Protein 8KE8 (pdb70)

InterPro domains:
  IPR001647 DNA-binding HTH domain, TetR-type [PF00440] (20-65)
  IPR001647 DNA-binding HTH domain, TetR-type [PR00455] (19-32)
  IPR001647 DNA-binding HTH domain, TetR-type [PR00455] (40-63)
  IPR001647 DNA-binding HTH domain, TetR-type [PS50977] (13-73)
  IPR009057 Homedomain-like superfamily [SSF46689] (7-81)
  IPR039536 Transcriptional regulator TetR, C-terminal, Proteobacteria type [PF14246] (90-199)
  IPR050109 HTH-type, TetR-like transcriptional regulator [PTHR30055] (3-188)

Sequence (396 aa):
PRLTERGRQRRRAMLDAATQAFLEHGFEGTTLDMVIERAGGSRGTLYSSFGGKEGLFAAVIAHMIGEIFDDSAPRPAATLSATLEHFGRRFLTSLLDPRCQSLYRLVVAESPRFPAIGKSFYEQGPQQSYLLLSERLAAVAPHMDEETLYAVACQFLEMLKADLFLKALSVADFQPTMALLETRLKLSVDIIACYLEHLSQRLTERGRQRRRAMLDAATQAFLEHGFEGTTLDMVIERAGGSRGTLYSSFGGKEGLFAAVIAHMIGEIFDPAATLSATLEHFGRRFLTSLLDPRCQSLYRLVVAESPRFPAIGKSFYEQGPQQSYLLLSERLAAVAPHMDEETLYAVACQFLEMLKADLFLKALSVADFQPTMALLETRLKLSVDIIACYLEHLSQ

B-factor: mean 42.33, std 12.52, range [17.82, 97.56]

Organism: Pseudomonas aeruginosa (strain ATCC 15692 / DSM 22644 / CIP 104116 / JCM 14847 / LMG 12228 / 1C / PRS 101 / PAO1) (NCBI:txid208964)

Secondary structure (DSSP, 8-state):
---SHHHHHHHHHHHHHHHHHHHHHTTTT--HHHHHHHH-S-HHHHHHHHSSHHHHHHHHHHHHHHHHH-S------SSHHHHHHHHHHHHHHHHTSHHHHHHHHHHHHHTTT-HHHHHHHHHHTHHHHHHHHHHHHHHHSTTS-HHHHHHHHHHHHHHTTTTTHHHHHH-SS----HHHHHHHHHHHHHHHHHHHHHHT-/---HHHHHHHHHHHHHHHHHHHHHTTTT--HHHHHHHH-S-HHHHHHHHSSHHHHHHHHHHHHHHHHT---SSHHHHHHHHHHHHHHHHTSHHHHHHHHHHHHHTTT-HHHHHHHHHHTHHHHHHHHHHHHHHHSTTS-HHHHHHHHHHHHHHTTTTTHHHHHH-SS----HHHHHHHHHHHHHHHHHHHHHHT-

Solvent-accessible surface area: 17345 Å² total; per-residue (Å²): 134,63,116,92,76,170,22,55,102,30,88,52,48,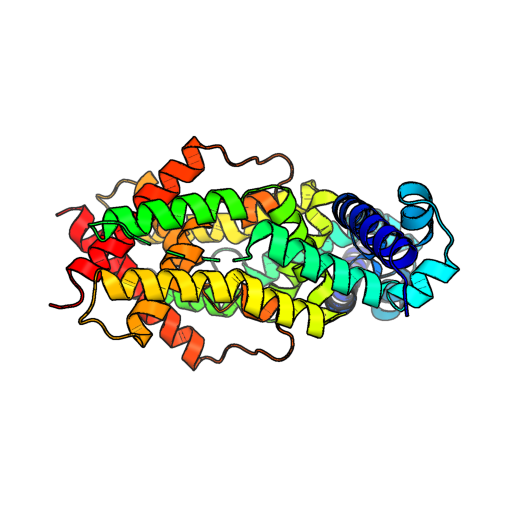4,20,82,14,0,4,77,0,0,31,98,85,23,16,67,40,1,63,9,69,37,0,30,146,105,28,36,70,55,106,48,62,0,108,81,24,21,59,8,55,100,25,0,0,35,20,0,2,62,61,0,10,41,92,24,47,45,96,78,102,95,81,116,25,102,71,27,51,25,6,0,62,93,18,0,77,48,18,0,74,47,3,22,43,100,86,0,24,26,0,5,41,10,2,8,28,6,3,72,126,16,61,76,16,0,84,59,0,2,78,107,0,3,51,69,12,2,64,51,0,14,119,38,0,26,72,45,18,102,178,45,87,125,72,40,1,53,23,0,0,2,0,0,0,8,0,0,10,0,15,0,12,18,48,13,13,1,14,66,112,42,75,24,79,141,72,56,15,71,86,18,3,140,28,0,11,56,0,0,10,20,21,12,112,90,63,80,123,162,68,105,78,70,22,54,127,87,93,52,43,0,20,84,12,0,4,79,0,0,32,97,80,23,14,62,36,0,60,8,67,60,0,28,138,101,16,35,41,59,104,47,47,0,105,90,41,21,59,8,55,97,28,0,0,36,19,0,2,57,62,0,10,35,100,23,44,115,158,30,103,71,26,51,25,8,0,61,106,30,0,76,59,17,1,75,43,2,25,52,99,76,0,22,26,0,4,44,10,1,8,28,9,3,74,138,17,61,82,16,0,87,46,0,2,63,92,0,4,46,85,16,3,69,83,0,14,115,90,0,44,77,45,12,94,182,44,92,79,71,41,3,53,21,0,0,0,0,0,0,5,0,0,12,0,12,0,12,19,50,9,14,0,9,65,101,42,76,34,80,79,73,49,18,70,82,28,3,142,24,0,13,54,0,0,9,19,22,4,117,92,65,83,127

Nearest PDB structures (foldseek):
  8ke8-assembly1_A  TM=1.005E+00  e=9.821E-26  Pseudomonas aeruginosa PAO1
  8ke8-assembly1_B  TM=1.002E+00  e=3.090E-24  Pseudomonas aeruginosa PAO1
  3mnl-assembly1_B  TM=6.038E-01  e=4.074E-05  Mycobacterium tuberculosis H37Rv
  6en8-assembly1_E  TM=7.194E-01  e=3.497E-04  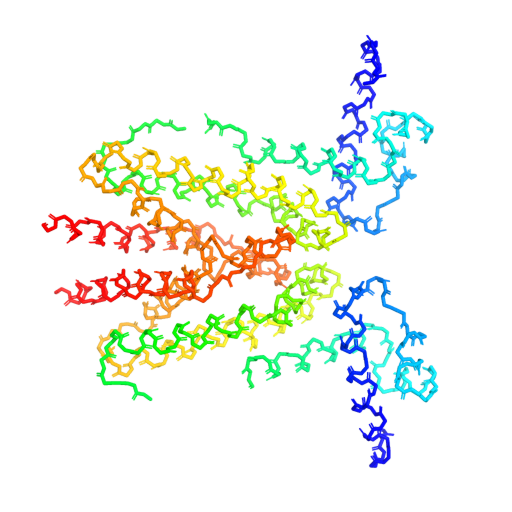Sulfolobus acidocaldarius DSM 639
  3crj-assembly1_B  TM=7.400E-01  e=8.957E-04  Haloarcula marismortui ATCC 43049

Foldseek 3Di:
DDPDPVLVVLLVLLLVLQLVQCLVQNLVRRDLVSSCVRRPDDSVSVCVSQVHSVSSVLSNLVVVLCVLVVPPPDDQDDALLVLLLVLLLSLCVSCQPSSNLSSVVRLVVCCVVPVVSNVVCCVSHVVVSLVVSLVSNCVNVVVDDSVVSSVLSSVLNVQLCPPHSVCVSPPPPDRDDVVNSVVSSVVSSVVSVVCVVPVVD/DDDPVLVVLLVLLLVLQLVQCLVQNLVRRDLVSSCVRRPDDSVSVCVSQVHSVSSVLSNLVVVLCVLPVADDALLVLLLVLLVSLCVSCQPSSNLSSVVNLVVCCVVPVVSVVVSCVSHVVVSLVVSLVNNCVNVVVDDSVVSSVLSSVLNVQLPPPNSVCVSPPPPDRDDPVNSVVSSNVSSVVSVVCVVPVVD

GO terms:
  GO:0000976 transcription cis-regulatory region binding (F, IDA)
  GO:0034763 negative regulation of transmembrane transport (P, IMP)
  GO:0045892 negative regulation of DNA-templated transcription (P, IMP)
  GO:0032410 negative regulation of transporter activity (P, IMP)

Radius of gyration: 23.04 Å; Cα contacts (8 Å, |Δi|>4): 439; chains: 2; bounding box: 63×66×37 Å

Structure (mmCIF, N/CA/C/O backbone):
data_8KE8
#
_entry.id   8KE8
#
_cell.length_a   57.517
_cell.length_b   57.517
_cell.length_c   224.345
_cell.angle_alpha   90.00
_cell.angle_beta   90.00
_cell.angle_gamma   120.00
#
_symmetry.space_group_name_H-M   'P 61'
#
loop_
_entity.id
_entity.type
_entity.pdbx_description
1 polymer NalC
2 water water
#
loop_
_atom_site.group_PDB
_atom_site.id
_atom_site.type_symbol
_atom_site.label_atom_id
_atom_site.label_alt_id
_atom_site.label_comp_id
_atom_site.label_asym_id
_atom_site.label_entity_id
_atom_site.label_seq_id
_atom_site.pdbx_PDB_ins_code
_atom_site.Cartn_x
_atom_site.Cartn_y
_atom_site.Cartn_z
_atom_site.occupancy
_atom_site.B_iso_or_equiv
_atom_site.auth_seq_id
_atom_site.auth_comp_id
_atom_site.auth_asym_id
_atom_site.auth_atom_id
_atom_site.pdbx_PDB_model_num
ATOM 1 N N . PRO A 1 6 ? -5.197 78.298 1.451 1.00 68.73 6 PRO A N 1
ATOM 2 C CA . PRO A 1 6 ? -3.885 78.692 1.974 1.00 67.82 6 PRO A CA 1
ATOM 3 C C . PRO A 1 6 ? -2.972 79.232 0.880 1.00 77.18 6 PRO A C 1
ATOM 4 O O . PRO A 1 6 ? -1.790 79.492 1.113 1.00 74.27 6 PRO A O 1
ATOM 6 N N . ARG A 1 7 ? -3.538 79.388 -0.315 1.00 87.29 7 ARG A N 1
ATOM 7 C CA . ARG A 1 7 ? -2.814 79.855 -1.491 1.00 85.14 7 ARG A CA 1
ATOM 8 C C . ARG A 1 7 ? -3.628 80.967 -2.130 1.00 82.15 7 ARG A C 1
ATOM 9 O O . ARG A 1 7 ? -4.798 80.762 -2.469 1.00 76.59 7 ARG A O 1
ATOM 11 N N . LEU A 1 8 ? -3.019 82.137 -2.296 1.00 86.63 8 LEU A N 1
ATOM 12 C CA . LEU A 1 8 ? -3.730 83.276 -2.857 1.00 86.82 8 LEU A CA 1
ATOM 13 C C . LEU A 1 8 ? -3.654 83.347 -4.376 1.00 85.40 8 LEU A C 1
ATOM 14 O O . LEU A 1 8 ? -4.306 84.213 -4.970 1.00 84.67 8 LEU A O 1
ATOM 16 N N . THR A 1 9 ? -2.894 82.468 -5.022 1.00 80.85 9 THR A N 1
ATOM 17 C CA . THR A 1 9 ? -2.726 82.584 -6.462 1.00 77.77 9 THR A CA 1
ATOM 18 C C . THR A 1 9 ? -3.729 81.706 -7.205 1.00 73.10 9 THR A C 1
ATOM 19 O O . THR A 1 9 ? -4.316 80.775 -6.648 1.00 73.96 9 THR A O 1
ATOM 23 N N . GLU A 1 10 ? -3.901 82.010 -8.495 1.00 72.70 10 GLU A N 1
ATOM 24 C CA . GLU A 1 10 ? -4.750 81.188 -9.353 1.00 72.07 10 GLU A CA 1
ATOM 25 C C . GLU A 1 10 ? -4.084 79.860 -9.689 1.00 67.06 10 GLU A C 1
ATOM 26 O O . GLU A 1 10 ? -4.731 78.807 -9.655 1.00 65.14 10 GLU A O 1
ATOM 28 N N . ARG A 1 11 ? -2.787 79.894 -10.010 1.00 69.46 11 ARG A N 1
ATOM 29 C CA . ARG A 1 11 ? -2.055 78.672 -10.330 1.00 68.95 11 ARG A CA 1
ATOM 30 C C . ARG A 1 11 ? -1.999 77.727 -9.138 1.00 63.84 11 ARG A C 1
ATOM 31 O O . ARG A 1 11 ? -2.035 76.503 -9.312 1.00 58.22 11 ARG A O 1
ATOM 39 N N . GLY A 1 12 ? -1.914 78.272 -7.924 1.00 64.03 12 GLY A N 1
ATOM 40 C CA . GLY A 1 12 ? -1.968 77.428 -6.742 1.00 63.50 12 GLY A CA 1
ATOM 41 C C . GLY A 1 12 ? -3.326 76.779 -6.557 1.00 57.61 12 GLY A C 1
ATOM 42 O O . GLY A 1 12 ? -3.420 75.628 -6.121 1.00 52.15 12 GLY A O 1
ATOM 43 N N . ARG A 1 13 ? -4.398 77.507 -6.883 1.00 53.52 13 ARG A N 1
ATOM 44 C CA . ARG A 1 13 ? -5.737 76.939 -6.777 1.00 50.80 13 ARG A CA 1
ATOM 45 C C . ARG A 1 13 ? -5.969 75.853 -7.821 1.00 54.64 13 ARG A C 1
ATOM 46 O O . ARG A 1 13 ? -6.692 74.886 -7.556 1.00 49.35 13 ARG A O 1
ATOM 48 N N . GLN A 1 14 ? -5.373 75.997 -9.007 1.00 57.27 14 GLN A N 1
ATOM 49 C CA . GLN A 1 14 ? -5.461 74.945 -10.015 1.00 52.13 14 GLN A CA 1
ATOM 50 C C . GLN A 1 14 ? -4.707 73.698 -9.569 1.00 43.01 14 GLN A C 1
ATOM 51 O O . GLN A 1 14 ? -5.234 72.581 -9.640 1.00 45.68 14 GLN A O 1
ATOM 57 N N . ARG A 1 15 ? -3.463 73.873 -9.114 1.00 37.07 15 ARG A N 1
ATOM 58 C CA . ARG A 1 15 ? -2.664 72.738 -8.661 1.00 48.27 15 ARG A CA 1
ATOM 59 C C . ARG A 1 15 ? -3.317 72.031 -7.480 1.00 45.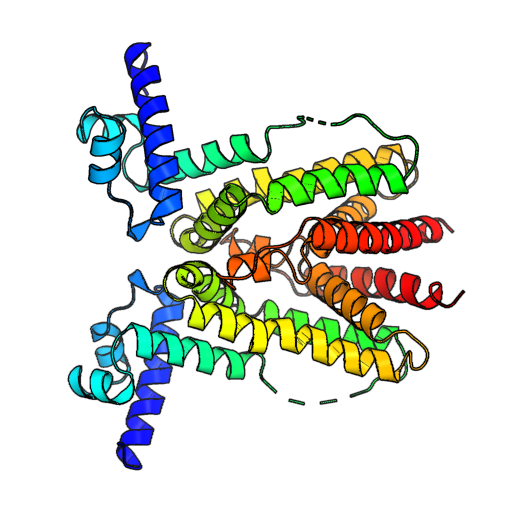09 15 ARG A C 1
ATOM 60 O O . ARG A 1 15 ? -3.260 70.800 -7.377 1.00 44.77 15 ARG A O 1
ATOM 62 N N . ARG A 1 16 ? -3.938 72.790 -6.575 1.00 48.81 16 ARG A N 1
ATOM 63 C CA . ARG A 1 16 ? -4.594 72.178 -5.424 1.00 47.46 16 ARG A CA 1
ATOM 64 C C . ARG A 1 16 ? -5.781 71.327 -5.860 1.00 43.13 16 ARG A C 1
ATOM 65 O O . ARG A 1 16 ? -5.922 70.174 -5.433 1.00 38.83 16 ARG A O 1
ATOM 73 N N . ARG A 1 17 ? -6.651 71.883 -6.707 1.00 39.21 17 ARG A N 1
ATOM 74 C CA . ARG A 1 17 ? -7.789 71.120 -7.211 1.00 41.69 17 ARG A CA 1
ATOM 75 C C . ARG A 1 17 ? -7.332 69.902 -8.005 1.00 45.18 17 ARG A C 1
ATOM 76 O O . ARG A 1 17 ? -7.962 68.840 -7.944 1.00 42.77 17 ARG A O 1
ATOM 78 N N . ALA A 1 18 ? -6.239 70.038 -8.761 1.00 40.14 18 ALA A N 1
ATOM 79 C CA . ALA A 1 18 ? -5.713 68.904 -9.515 1.00 46.89 18 ALA A CA 1
ATOM 80 C C . ALA A 1 18 ? -5.219 67.807 -8.580 1.00 40.27 18 ALA A C 1
ATOM 81 O O . ALA A 1 18 ? -5.496 66.621 -8.793 1.00 37.19 18 ALA A O 1
ATOM 83 N N . MET A 1 19 ? -4.473 68.187 -7.540 1.00 35.93 19 MET A N 1
ATOM 84 C CA . MET A 1 19 ? -4.000 67.204 -6.571 1.00 38.80 19 MET A CA 1
ATOM 85 C C . MET A 1 19 ? -5.167 66.556 -5.836 1.00 39.43 19 MET A C 1
ATOM 86 O O . MET A 1 19 ? -5.124 65.362 -5.516 1.00 35.19 19 MET A O 1
ATOM 91 N N . LEU A 1 20 ? -6.219 67.331 -5.556 1.00 38.54 20 LEU A N 1
ATOM 92 C CA . LEU A 1 20 ? -7.405 66.773 -4.913 1.00 37.69 20 LEU A CA 1
ATOM 93 C C . LEU A 1 20 ? -8.063 65.716 -5.791 1.00 35.31 20 LEU A C 1
ATOM 94 O O . LEU A 1 20 ? -8.509 64.674 -5.296 1.00 35.00 20 LEU A O 1
ATOM 99 N N . ASP A 1 21 ? -8.141 65.973 -7.099 1.00 35.68 21 ASP A N 1
ATOM 100 C CA . ASP A 1 21 ? -8.739 65.007 -8.016 1.00 39.65 21 ASP A CA 1
ATOM 101 C C . ASP A 1 21 ? -7.912 63.729 -8.092 1.00 36.44 21 ASP A C 1
ATOM 102 O O . ASP A 1 21 ? -8.466 62.623 -8.079 1.00 35.64 21 ASP A O 1
ATOM 107 N N . ALA A 1 22 ? -6.587 63.861 -8.179 1.00 33.98 22 ALA A N 1
ATOM 108 C CA . ALA A 1 22 ? -5.720 62.687 -8.216 1.00 36.57 22 ALA A CA 1
ATOM 109 C C . ALA A 1 22 ? -5.813 61.893 -6.920 1.00 30.42 22 ALA A C 1
ATOM 110 O O . ALA A 1 22 ? -5.915 60.661 -6.938 1.00 31.50 22 ALA A O 1
ATOM 112 N N . ALA A 1 23 ? -5.764 62.588 -5.780 1.00 31.47 23 ALA A N 1
ATOM 113 C CA . ALA A 1 23 ? -5.848 61.908 -4.491 1.00 33.37 23 ALA A CA 1
ATOM 114 C C . ALA A 1 23 ? -7.168 61.164 -4.344 1.00 35.40 23 ALA A C 1
ATOM 115 O O . ALA A 1 23 ? -7.204 60.050 -3.808 1.00 33.65 23 ALA A O 1
ATOM 117 N N . THR A 1 24 ? -8.266 61.772 -4.800 1.00 34.03 24 THR A N 1
ATOM 118 C CA . THR A 1 24 ? -9.563 61.103 -4.756 1.00 34.19 24 THR A CA 1
ATOM 119 C C . THR A 1 24 ? -9.513 59.768 -5.487 1.00 35.24 24 THR A C 1
ATOM 120 O O . THR A 1 24 ? -9.890 58.729 -4.933 1.00 37.04 24 THR A O 1
ATOM 124 N N . GLN A 1 25 ? -9.037 59.777 -6.735 1.00 36.41 25 GLN A N 1
ATOM 125 C CA . GLN A 1 25 ? -8.910 58.537 -7.497 1.00 34.22 25 GLN A CA 1
ATOM 126 C C . GLN A 1 25 ? -7.992 57.542 -6.796 1.00 33.09 25 GLN A C 1
ATOM 127 O O . GLN A 1 25 ? -8.276 56.339 -6.770 1.00 33.11 25 GLN A O 1
ATOM 133 N N . ALA A 1 26 ? -6.888 58.025 -6.223 1.00 34.00 26 ALA A N 1
ATOM 134 C CA . ALA A 1 26 ? -5.938 57.130 -5.569 1.00 33.86 26 ALA A CA 1
ATOM 135 C C . ALA A 1 26 ? -6.558 56.467 -4.345 1.00 35.66 26 ALA A C 1
ATOM 136 O O . ALA A 1 26 ? -6.475 55.244 -4.180 1.00 35.82 26 ALA A O 1
ATOM 138 N N . PHE A 1 27 ? -7.174 57.265 -3.467 1.00 31.70 27 PHE A N 1
ATOM 139 C CA . PHE A 1 27 ? -7.815 56.711 -2.278 1.00 34.41 27 PHE A CA 1
ATOM 140 C C . PHE A 1 27 ? -8.912 55.722 -2.654 1.00 35.81 27 PHE A C 1
ATOM 141 O O . PHE A 1 27 ? -9.065 54.678 -2.009 1.00 36.00 27 PHE A O 1
ATOM 149 N N . LEU A 1 28 ? -9.688 56.038 -3.694 1.00 38.99 28 LEU A N 1
ATOM 150 C CA . LEU A 1 28 ? -10.755 55.142 -4.131 1.00 41.55 28 LEU A CA 1
ATOM 151 C C . LEU A 1 28 ? -10.209 53.777 -4.531 1.00 50.15 28 LEU A C 1
ATOM 152 O O . LEU A 1 28 ? -10.782 52.741 -4.173 1.00 57.26 28 LEU A O 1
ATOM 157 N N . GLU A 1 29 ? -9.103 53.756 -5.276 1.00 45.39 29 GLU A N 1
ATOM 158 C CA . GLU A 1 29 ? -8.557 52.497 -5.769 1.00 48.11 29 GLU A CA 1
ATOM 159 C C . GLU A 1 29 ? -7.836 51.711 -4.678 1.00 46.44 29 GLU A C 1
ATOM 160 O O . GLU A 1 29 ? -7.943 50.481 -4.627 1.00 45.14 29 GLU A O 1
ATOM 166 N N . HIS A 1 30 ? -7.100 52.393 -3.798 1.00 42.14 30 HIS A N 1
ATOM 167 C CA . HIS A 1 30 ? -6.178 51.724 -2.890 1.00 41.32 30 HIS A CA 1
ATOM 168 C C . HIS A 1 30 ? -6.557 51.826 -1.418 1.00 41.40 30 HIS A C 1
ATOM 169 O O . HIS A 1 30 ? -5.915 51.170 -0.590 1.00 44.49 30 HIS A O 1
ATOM 176 N N . GLY A 1 31 ? -7.567 52.616 -1.064 1.00 36.07 31 GLY A N 1
ATOM 177 C CA . GLY A 1 31 ? -7.870 52.825 0.338 1.00 39.55 31 GLY A CA 1
ATOM 178 C C . GLY A 1 31 ? -6.870 53.748 1.006 1.00 41.59 31 GLY A C 1
ATOM 179 O O . GLY A 1 31 ? -5.878 54.146 0.386 1.00 41.35 31 GLY A O 1
ATOM 180 N N . PHE A 1 32 ? -7.121 54.108 2.268 1.00 38.20 32 PHE A N 1
ATOM 181 C CA . PHE A 1 32 ? -6.261 55.075 2.946 1.00 37.42 32 PHE A CA 1
ATOM 182 C C . PHE A 1 32 ? -4.842 54.542 3.121 1.00 43.45 32 PHE A C 1
ATOM 183 O O . PHE A 1 32 ? -3.867 55.222 2.781 1.00 39.68 32 PHE A O 1
ATOM 191 N N . GLU A 1 33 ? -4.706 53.325 3.654 1.00 41.84 33 GLU A N 1
ATOM 192 C CA . GLU A 1 33 ? -3.380 52.814 3.994 1.00 46.03 33 GLU A CA 1
ATOM 193 C C . GLU A 1 33 ? -2.532 52.582 2.750 1.00 38.31 33 GLU A C 1
ATOM 194 O O . GLU A 1 33 ? -1.326 52.856 2.755 1.00 47.72 33 GLU A O 1
ATOM 200 N N . GLY A 1 34 ? -3.138 52.082 1.678 1.00 34.89 34 GLY A N 1
ATOM 201 C CA . GLY A 1 34 ? -2.398 51.810 0.465 1.00 43.99 34 GLY A CA 1
ATOM 202 C C . GLY A 1 34 ? -2.168 52.995 -0.442 1.00 42.63 34 GLY A C 1
ATOM 203 O O . GLY A 1 34 ? -1.585 52.834 -1.517 1.00 45.03 34 GLY A O 1
ATOM 204 N N . THR A 1 35 ? -2.604 54.186 -0.042 1.00 39.00 35 THR A N 1
ATOM 205 C CA . THR A 1 35 ? -2.401 55.403 -0.816 1.00 41.44 35 THR A CA 1
ATOM 206 C C . THR A 1 35 ? -1.268 56.206 -0.190 1.00 36.79 35 THR A C 1
ATOM 207 O O . THR A 1 35 ? -1.360 56.611 0.973 1.00 33.48 35 THR A O 1
ATOM 211 N N . THR A 1 36 ? -0.204 56.426 -0.953 1.00 35.93 36 THR A N 1
ATOM 212 C CA . THR A 1 36 ? 0.915 57.246 -0.513 1.00 32.97 36 THR A CA 1
ATOM 213 C C . THR A 1 36 ? 0.873 58.608 -1.194 1.00 28.03 36 THR A C 1
ATOM 214 O O . THR A 1 36 ? 0.295 58.776 -2.271 1.00 25.62 36 THR A O 1
ATOM 218 N N . LEU A 1 37 ? 1.493 59.593 -0.539 1.00 33.44 37 LEU A N 1
ATOM 219 C CA . LEU A 1 37 ? 1.603 60.917 -1.140 1.00 32.40 37 LEU A CA 1
ATOM 220 C C . LEU A 1 37 ? 2.409 60.880 -2.433 1.00 33.44 37 LEU A C 1
ATOM 221 O O . LEU A 1 37 ? 2.185 61.706 -3.325 1.00 32.43 37 LEU A O 1
ATOM 226 N N . ASP A 1 38 ? 3.349 59.937 -2.551 1.00 29.83 38 ASP A N 1
ATOM 227 C CA . ASP A 1 38 ? 4.104 59.794 -3.792 1.00 33.86 38 ASP A CA 1
ATOM 228 C C . ASP A 1 38 ? 3.192 59.410 -4.949 1.00 36.82 38 ASP A C 1
ATOM 229 O O . ASP A 1 38 ? 3.361 59.899 -6.073 1.00 32.13 38 ASP A O 1
ATOM 234 N N . MET A 1 39 ? 2.230 58.518 -4.697 1.00 36.23 39 MET A N 1
ATOM 235 C CA . MET A 1 39 ? 1.270 58.150 -5.732 1.00 37.59 39 MET A CA 1
ATOM 236 C C . MET A 1 39 ? 0.474 59.362 -6.196 1.00 31.79 39 MET A C 1
ATOM 237 O O . MET A 1 39 ? 0.161 59.493 -7.385 1.00 38.13 39 MET A O 1
ATOM 242 N N . VAL A 1 40 ? 0.138 60.261 -5.269 1.00 31.22 40 VAL A N 1
ATOM 243 C CA . VAL A 1 40 ? -0.620 61.455 -5.628 1.00 35.67 40 VAL A CA 1
ATOM 244 C C . VAL A 1 40 ? 0.229 62.389 -6.481 1.00 31.79 40 VAL A C 1
ATOM 245 O O . VAL A 1 40 ? -0.256 62.974 -7.458 1.00 34.41 40 VAL A O 1
ATOM 249 N N . ILE A 1 41 ? 1.508 62.545 -6.128 1.00 34.23 41 ILE A N 1
ATOM 250 C CA . ILE A 1 41 ? 2.397 63.411 -6.899 1.00 32.90 41 ILE A CA 1
ATOM 251 C C . ILE A 1 41 ? 2.590 62.857 -8.305 1.00 37.70 41 ILE A C 1
ATOM 252 O O . ILE A 1 41 ? 2.643 63.610 -9.286 1.00 32.84 41 ILE A O 1
ATOM 257 N N . GLU A 1 42 ? 2.680 61.531 -8.426 1.00 33.95 42 GLU A N 1
ATOM 258 C CA . GLU A 1 42 ? 2.863 60.915 -9.736 1.00 38.54 42 GLU A CA 1
ATOM 259 C C . GLU A 1 42 ? 1.656 61.147 -10.636 1.00 44.35 42 GLU A C 1
ATOM 260 O O . GLU A 1 42 ? 1.806 61.270 -11.857 1.00 38.68 42 GLU A O 1
ATOM 266 N N . ARG A 1 43 ? 0.455 61.203 -10.056 1.00 38.74 43 ARG A N 1
ATOM 267 C CA . ARG A 1 43 ? -0.751 61.415 -10.849 1.00 37.80 43 ARG A CA 1
ATOM 268 C C . ARG A 1 43 ? -1.011 62.889 -11.135 1.00 40.48 43 ARG A C 1
ATOM 269 O O . ARG A 1 43 ? -1.515 63.226 -12.212 1.00 43.68 43 ARG A O 1
ATOM 277 N N . ALA A 1 44 ? -0.682 63.777 -10.198 1.00 36.21 44 ALA A N 1
ATOM 278 C CA . ALA A 1 44 ? -1.043 65.183 -10.309 1.00 41.08 44 ALA A CA 1
ATOM 279 C C . ALA A 1 44 ? 0.138 66.095 -10.598 1.00 41.20 44 ALA A C 1
ATOM 280 O O . ALA A 1 44 ? -0.051 67.313 -10.691 1.00 44.02 44 ALA A O 1
ATOM 282 N N . GLY A 1 45 ? 1.342 65.551 -10.744 1.00 43.01 45 GLY A N 1
ATOM 283 C CA . GLY A 1 45 ? 2.485 66.425 -10.891 1.00 40.28 45 GLY A CA 1
ATOM 284 C C . GLY A 1 45 ? 2.720 67.243 -9.628 1.00 41.37 45 GLY A C 1
ATOM 285 O O . GLY A 1 45 ? 2.127 67.022 -8.574 1.00 46.58 45 GLY A O 1
ATOM 286 N N . GLY A 1 46 ? 3.622 68.208 -9.761 1.00 42.74 46 GLY A N 1
ATOM 287 C CA . GLY A 1 46 ? 3.958 69.041 -8.628 1.00 45.19 46 GLY A CA 1
ATOM 288 C C . GLY A 1 46 ? 4.994 68.378 -7.739 1.00 37.92 46 GLY A C 1
ATOM 289 O O . GLY A 1 46 ? 5.746 67.491 -8.157 1.00 47.61 46 GLY A O 1
ATOM 290 N N . SER A 1 47 ? 5.025 68.820 -6.485 1.00 43.11 47 SER A N 1
ATOM 291 C CA . SER A 1 47 ? 6.011 68.362 -5.520 1.00 46.72 47 SER A CA 1
ATOM 292 C C . SER A 1 47 ? 5.320 67.901 -4.244 1.00 48.76 47 SER A C 1
ATOM 293 O O . SER A 1 47 ? 4.217 68.349 -3.918 1.00 47.93 47 SER A O 1
ATOM 296 N N . ARG A 1 48 ? 5.987 66.988 -3.531 1.00 44.75 48 ARG A N 1
ATOM 297 C CA . ARG A 1 48 ? 5.493 66.542 -2.231 1.00 47.30 48 ARG A CA 1
ATOM 298 C C . ARG A 1 48 ? 5.342 67.703 -1.258 1.00 51.29 48 ARG A C 1
ATOM 299 O O . ARG A 1 48 ? 4.431 67.699 -0.422 1.00 48.19 48 ARG A O 1
ATOM 307 N N . GLY A 1 49 ? 6.230 68.696 -1.342 1.00 54.51 49 GLY A N 1
ATOM 308 C CA . GLY A 1 49 ? 6.157 69.823 -0.426 1.00 47.51 49 GLY A CA 1
ATOM 309 C C . GLY A 1 49 ? 4.902 70.652 -0.614 1.00 50.79 49 GLY A C 1
ATOM 310 O O . GLY A 1 49 ? 4.298 71.109 0.359 1.00 58.19 49 GLY A O 1
ATOM 311 N N . THR A 1 50 ? 4.497 70.865 -1.869 1.00 56.56 50 THR A N 1
ATOM 312 C CA . THR A 1 50 ? 3.271 71.612 -2.132 1.00 56.73 50 THR A CA 1
ATOM 313 C C . THR A 1 50 ? 2.050 70.881 -1.589 1.00 55.42 50 THR A C 1
ATOM 314 O O . THR A 1 50 ? 1.089 71.521 -1.146 1.00 57.27 50 THR A O 1
ATOM 318 N N . LEU A 1 51 ? 2.074 69.546 -1.611 1.00 51.19 51 LEU A N 1
ATOM 319 C CA . LEU A 1 51 ? 0.988 68.769 -1.022 1.00 46.95 51 LEU A CA 1
ATOM 320 C C . LEU A 1 51 ? 0.851 69.066 0.465 1.00 46.35 51 LEU A C 1
ATOM 321 O O . LEU A 1 51 ? -0.263 69.234 0.976 1.00 43.07 51 LEU A O 1
ATOM 326 N N . TYR A 1 52 ? 1.978 69.129 1.176 1.00 48.55 52 TYR A N 1
ATOM 327 C CA . TYR A 1 52 ? 1.949 69.418 2.605 1.00 51.38 52 TYR A CA 1
ATOM 328 C C . TYR A 1 52 ? 1.471 70.840 2.876 1.00 50.82 52 TYR A C 1
ATOM 329 O O . TYR A 1 52 ? 0.802 71.095 3.883 1.00 55.12 52 TYR A O 1
ATOM 338 N N . SER A 1 53 ? 1.818 71.784 1.999 1.00 51.94 53 SER A N 1
ATOM 339 C CA . SER A 1 53 ? 1.379 73.162 2.193 1.00 56.22 53 SER A CA 1
ATOM 340 C C . SER A 1 53 ? -0.112 73.318 1.915 1.00 58.59 53 SER A C 1
ATOM 341 O O . SER A 1 53 ? -0.815 74.024 2.648 1.00 65.23 53 SER A O 1
ATOM 344 N N . SER A 1 54 ? -0.613 72.665 0.864 1.00 51.63 54 SER A N 1
ATOM 345 C CA . SER A 1 54 ? -2.012 72.836 0.481 1.00 51.51 54 SER A CA 1
ATOM 346 C C . SER A 1 54 ? -2.958 72.149 1.460 1.00 50.13 54 SER A C 1
ATOM 347 O O . SER A 1 54 ? -4.001 72.710 1.816 1.00 53.17 54 SER A O 1
ATOM 350 N N . PHE A 1 55 ? -2.616 70.940 1.908 1.00 47.96 55 PHE A N 1
ATOM 351 C CA . PHE A 1 55 ? -3.535 70.124 2.689 1.00 45.51 55 PHE A CA 1
ATOM 352 C C . PHE A 1 55 ? -3.068 69.822 4.105 1.00 46.60 55 PHE A C 1
ATOM 353 O O . PHE A 1 55 ? -3.905 69.469 4.943 1.00 46.60 55 PHE A O 1
ATOM 361 N N . GLY A 1 56 ? -1.775 69.944 4.399 1.00 48.97 56 GLY A N 1
ATOM 362 C CA . GLY A 1 56 ? -1.249 69.684 5.719 1.00 44.72 56 GLY A CA 1
ATOM 363 C C . GLY A 1 56 ? -0.591 68.330 5.883 1.00 47.78 56 GLY A C 1
ATOM 364 O O . GLY A 1 56 ? 0.169 68.138 6.838 1.00 51.34 56 GLY A O 1
ATOM 365 N N . GLY A 1 57 ? -0.858 67.396 4.982 1.00 42.90 57 GLY A N 1
ATOM 366 C CA . GLY A 1 57 ? -0.344 66.050 5.071 1.00 42.46 57 GLY A CA 1
ATOM 367 C C . GLY A 1 57 ? -1.373 65.066 4.566 1.00 42.42 57 GLY A C 1
ATOM 368 O O . GLY A 1 57 ? -2.351 65.436 3.918 1.00 40.73 57 GLY A O 1
ATOM 369 N N . LYS A 1 58 ? -1.143 63.788 4.871 1.00 37.26 58 LYS A N 1
ATOM 370 C CA . LYS A 1 58 ? -2.035 62.742 4.381 1.00 35.55 58 LYS A CA 1
ATOM 371 C C . LYS A 1 58 ? -3.419 62.842 5.012 1.00 37.64 58 LYS A C 1
ATOM 372 O O . LYS A 1 58 ? -4.431 62.668 4.323 1.00 33.73 58 LYS A O 1
ATOM 378 N N . GLU A 1 59 ? -3.485 63.106 6.319 1.00 36.90 59 GLU A N 1
ATOM 379 C CA . GLU A 1 59 ? -4.781 63.230 6.980 1.00 36.03 59 GLU A CA 1
ATOM 380 C C . GLU A 1 59 ? -5.564 64.415 6.428 1.00 35.63 59 GLU A C 1
ATOM 381 O O . GLU A 1 59 ? -6.757 64.300 6.124 1.00 40.49 59 GLU A O 1
ATOM 387 N N . GLY A 1 60 ? -4.903 65.567 6.292 1.00 38.69 60 GLY A N 1
ATOM 388 C CA . GLY A 1 60 ? -5.573 66.731 5.736 1.00 39.92 60 GLY A CA 1
ATOM 389 C C . GLY A 1 60 ? -6.000 66.525 4.295 1.00 40.00 60 GLY A C 1
ATOM 390 O O . GLY A 1 60 ? -7.081 66.959 3.890 1.00 36.62 60 GLY A O 1
ATOM 391 N N . LEU A 1 61 ? -5.154 65.866 3.501 1.00 38.76 61 LEU A N 1
ATOM 392 C CA . LEU A 1 61 ? -5.530 65.531 2.132 1.00 36.34 61 LEU A CA 1
ATOM 393 C C . LEU A 1 61 ? -6.734 64.599 2.109 1.00 36.51 61 LEU A C 1
ATOM 394 O O . LEU A 1 61 ? -7.678 64.802 1.337 1.00 32.55 61 LEU A O 1
ATOM 399 N N . PHE A 1 62 ? -6.717 63.566 2.954 1.00 33.57 62 PHE A N 1
ATOM 400 C CA . PHE A 1 62 ? -7.821 62.613 2.987 1.00 36.62 62 PHE A CA 1
ATOM 401 C C . PHE A 1 62 ? -9.110 63.280 3.453 1.00 37.23 62 PHE A C 1
ATOM 402 O O . PHE A 1 62 ? -10.197 62.961 2.957 1.00 33.47 62 PHE A O 1
ATOM 410 N N . ALA A 1 63 ? -9.007 64.207 4.408 1.00 34.07 63 ALA A N 1
ATOM 411 C CA . ALA A 1 63 ? -10.179 64.959 4.847 1.00 41.00 63 ALA A CA 1
ATOM 412 C C . ALA A 1 63 ? -10.773 65.767 3.699 1.00 43.90 63 ALA A C 1
ATOM 413 O O . ALA A 1 63 ? -11.995 65.795 3.511 1.00 35.00 63 ALA A O 1
ATOM 415 N N . ALA A 1 64 ? -9.918 66.444 2.929 1.00 40.24 64 ALA A N 1
ATOM 416 C CA . ALA A 1 64 ? -10.395 67.200 1.776 1.00 34.05 64 ALA A CA 1
ATOM 417 C C . ALA A 1 64 ? -11.004 66.280 0.726 1.00 36.64 64 ALA A C 1
ATOM 418 O O . ALA A 1 64 ? -12.006 66.628 0.090 1.00 41.67 64 ALA A O 1
ATOM 420 N N . VAL A 1 65 ? -10.409 65.101 0.530 1.00 37.73 65 VAL A N 1
ATOM 421 C CA . VAL A 1 65 ? -10.936 64.142 -0.439 1.00 32.41 65 VAL A CA 1
ATOM 422 C C . VAL A 1 65 ? -12.342 63.705 -0.047 1.00 40.46 65 VAL A C 1
ATOM 423 O O . VAL A 1 65 ? -13.254 63.663 -0.882 1.00 37.80 65 VAL A O 1
ATOM 427 N N . ILE A 1 66 ? -12.538 63.372 1.231 1.00 38.69 66 ILE A N 1
ATOM 428 C CA . ILE A 1 66 ? -13.850 62.919 1.685 1.00 35.32 66 ILE A CA 1
ATOM 429 C C . ILE A 1 66 ? -14.882 64.026 1.509 1.00 34.90 66 ILE A C 1
ATOM 430 O O . ILE A 1 66 ? -15.952 63.814 0.926 1.00 38.52 66 ILE A O 1
ATOM 435 N N . ALA A 1 67 ? -14.558 65.235 1.979 1.00 35.84 67 ALA A N 1
ATOM 436 C CA . ALA A 1 67 ? -15.484 66.357 1.850 1.00 42.12 67 ALA A CA 1
ATOM 437 C C . ALA A 1 67 ? -15.798 66.649 0.389 1.00 45.77 67 ALA A C 1
ATOM 438 O O . ALA A 1 67 ? -16.945 66.957 0.042 1.00 44.92 67 ALA A O 1
ATOM 440 N N . HIS A 1 68 ? -14.788 66.565 -0.479 1.00 38.29 68 HIS A N 1
ATOM 441 C CA . HIS A 1 68 ? -15.017 66.746 -1.909 1.00 47.11 68 HIS A CA 1
ATOM 442 C C . HIS A 1 68 ? -15.975 65.691 -2.448 1.00 48.23 68 HIS A C 1
ATOM 443 O O . HIS A 1 68 ? -16.895 66.004 -3.212 1.00 47.75 68 HIS A O 1
ATOM 450 N N . MET A 1 69 ? -15.765 64.428 -2.066 1.00 41.34 69 MET A N 1
ATOM 451 C CA . MET A 1 69 ? -16.644 63.360 -2.529 1.00 41.12 69 MET A CA 1
ATOM 452 C C . MET A 1 69 ? -18.076 63.548 -2.043 1.00 48.60 69 MET A C 1
ATOM 453 O O . MET A 1 69 ? -19.018 63.143 -2.735 1.00 45.27 69 MET A O 1
ATOM 458 N N . ILE A 1 70 ? -18.263 64.141 -0.860 1.00 47.29 70 ILE A N 1
ATOM 459 C CA . ILE A 1 70 ? -19.617 64.370 -0.356 1.00 53.60 70 ILE A CA 1
ATOM 460 C C . ILE A 1 70 ? -20.375 65.312 -1.286 1.00 50.11 70 ILE A C 1
ATOM 461 O O . ILE A 1 70 ? -21.540 65.073 -1.624 1.00 57.78 70 ILE A O 1
ATOM 466 N N . GLY A 1 71 ? -19.726 66.398 -1.710 1.00 52.65 71 GLY A N 1
ATOM 467 C CA . GLY A 1 71 ? -20.352 67.291 -2.673 1.00 58.07 71 GLY A CA 1
ATOM 468 C C . GLY A 1 71 ? -20.624 66.622 -4.008 1.00 55.45 71 GLY A C 1
ATOM 469 O O . GLY A 1 71 ? -21.646 66.880 -4.646 1.00 64.31 71 GLY A O 1
ATOM 470 N N . GLU A 1 72 ? -19.704 65.764 -4.455 1.00 57.44 72 GLU A N 1
ATOM 471 C CA . GLU A 1 72 ? -19.871 65.091 -5.742 1.00 49.50 72 GLU A CA 1
ATOM 472 C C . GLU A 1 72 ? -21.097 64.184 -5.752 1.00 57.45 72 GLU A C 1
ATOM 473 O O . GLU A 1 72 ? -21.836 64.137 -6.743 1.00 55.11 72 GLU A O 1
ATOM 479 N N . ILE A 1 73 ? -21.330 63.462 -4.660 1.00 54.24 73 ILE A N 1
ATOM 480 C CA . ILE A 1 73 ? -22.361 62.431 -4.644 1.00 54.61 73 ILE A CA 1
ATOM 481 C C . ILE A 1 73 ? -23.715 62.969 -4.181 1.00 56.34 73 ILE A C 1
ATOM 482 O O . ILE A 1 73 ? -24.759 62.489 -4.636 1.00 59.04 73 ILE A O 1
ATOM 487 N N . PHE A 1 74 ? -23.728 63.984 -3.319 1.00 56.89 74 PHE A N 1
ATOM 488 C CA . PHE A 1 74 ? -24.974 64.517 -2.782 1.00 67.53 74 PHE A CA 1
ATOM 489 C C . PHE A 1 74 ? -25.381 65.823 -3.457 1.00 75.52 74 PHE A C 1
ATOM 490 O O . PHE A 1 74 ? -26.538 65.973 -3.857 1.00 85.57 74 PHE A O 1
ATOM 498 N N . ASP A 1 75 ? -24.449 66.769 -3.592 1.00 75.19 75 ASP A N 1
ATOM 499 C CA . ASP A 1 75 ? -24.581 67.902 -4.516 1.00 77.18 75 ASP A CA 1
ATOM 500 C C . ASP A 1 75 ? -25.809 68.761 -4.219 1.00 88.03 75 ASP A C 1
ATOM 501 O O . ASP A 1 75 ? -26.616 69.054 -5.106 1.00 89.89 75 ASP A O 1
ATOM 503 N N . ASP A 1 76 ? -25.931 69.192 -2.963 1.00 89.41 76 ASP A N 1
ATOM 504 C CA . ASP A 1 76 ? -27.031 70.054 -2.539 1.00 90.01 76 ASP A CA 1
ATOM 505 C C . ASP A 1 76 ? 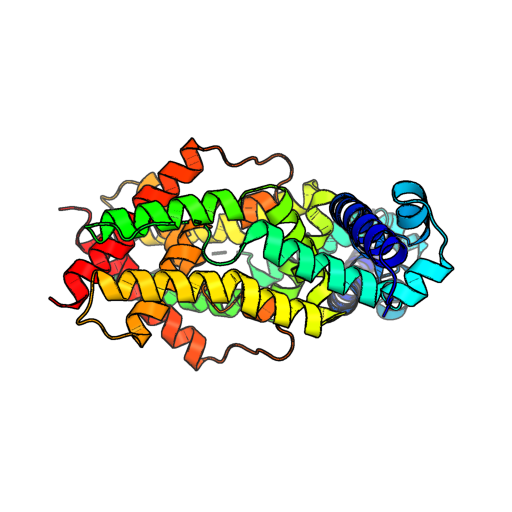-28.381 69.481 -2.960 1.00 93.33 76 ASP A C 1
ATOM 506 O O . ASP A 1 76 ? -28.617 68.273 -2.837 1.00 88.43 76 ASP A O 1
ATOM 508 N N . SER A 1 77 ? -29.265 70.343 -3.461 1.00 97.56 77 SER A N 1
ATOM 509 C CA . SER A 1 77 ? -30.585 69.937 -3.935 1.00 96.21 77 SER A CA 1
ATOM 510 C C . SER A 1 77 ? -30.598 69.976 -5.462 1.00 94.23 77 SER A C 1
ATOM 511 O O . SER A 1 77 ? -31.179 70.858 -6.094 1.00 88.96 77 SER A O 1
ATOM 513 N N . ALA A 1 78 ? -29.911 68.998 -6.047 1.00 93.69 78 ALA A N 1
ATOM 514 C CA . ALA A 1 78 ? -29.819 68.875 -7.499 1.00 85.60 78 ALA A CA 1
ATOM 515 C C . ALA A 1 78 ? -30.441 67.571 -7.985 1.00 78.87 78 ALA A C 1
ATOM 516 O O . ALA A 1 78 ? -31.305 66.996 -7.324 1.00 76.31 78 ALA A O 1
ATOM 518 N N . PRO A 1 81 ? -34.800 67.860 -7.287 1.00 82.73 81 PRO A N 1
ATOM 519 C CA . PRO A 1 81 ? -36.049 67.465 -7.948 1.00 86.11 81 PRO A CA 1
ATOM 520 C C . PRO A 1 81 ? -37.168 68.486 -7.759 1.00 86.43 81 PRO A C 1
ATOM 521 O O . PRO A 1 81 ? -36.975 69.494 -7.079 1.00 82.69 81 PRO A O 1
ATOM 525 N N . ARG A 1 82 ? -38.329 68.219 -8.366 1.00 86.34 82 ARG A N 1
ATOM 526 C CA . ARG A 1 82 ? -39.497 69.075 -8.254 1.00 79.74 82 ARG A CA 1
ATOM 527 C C . ARG A 1 82 ? -40.593 68.374 -7.459 1.00 82.54 82 ARG A C 1
ATOM 528 O O . ARG A 1 82 ? -40.760 67.154 -7.580 1.00 79.04 82 ARG A O 1
ATOM 530 N N . PRO A 1 83 ? -41.346 69.112 -6.644 1.00 80.94 83 PRO A N 1
ATOM 531 C CA . PRO A 1 83 ? -42.363 68.479 -5.792 1.00 74.38 83 PRO A CA 1
ATOM 532 C C . PRO A 1 83 ? -43.432 67.770 -6.612 1.00 70.31 83 PRO A C 1
ATOM 533 O O . PRO A 1 83 ? -44.036 68.352 -7.516 1.00 71.65 83 PRO A O 1
ATOM 537 N N . ALA A 1 84 ? -43.659 66.501 -6.288 1.00 61.58 84 ALA A N 1
ATOM 538 C CA . ALA A 1 84 ? -44.620 65.679 -7.003 1.00 51.60 84 ALA A CA 1
ATOM 539 C C . ALA A 1 84 ? -46.005 65.822 -6.377 1.00 37.86 84 ALA A 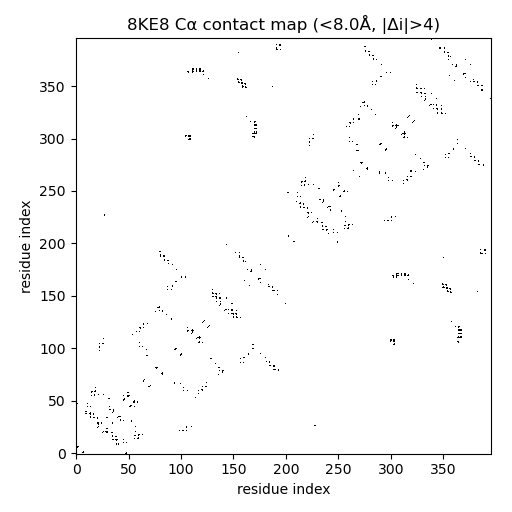C 1
ATOM 540 O O . ALA A 1 84 ? -46.169 66.338 -5.270 1.00 40.71 84 ALA A O 1
ATOM 542 N N . ALA A 1 85 ? -47.015 65.353 -7.110 1.00 36.61 85 ALA A N 1
ATOM 543 C CA . ALA A 1 85 ? -48.397 65.562 -6.697 1.00 42.02 85 ALA A CA 1
ATOM 544 C C . ALA A 1 85 ? -48.850 64.587 -5.617 1.00 41.84 85 ALA A C 1
ATOM 545 O O . ALA A 1 85 ? -49.666 64.956 -4.765 1.00 42.08 85 ALA A O 1
ATOM 547 N N . THR A 1 86 ? -48.345 63.357 -5.623 1.00 36.80 86 THR A N 1
ATOM 548 C CA . THR A 1 86 ? -48.820 62.330 -4.710 1.00 30.52 86 THR A CA 1
ATOM 549 C C . THR A 1 86 ? -47.722 61.911 -3.740 1.00 34.36 86 THR A C 1
ATOM 550 O O . THR A 1 86 ? -46.536 62.189 -3.942 1.00 30.05 86 THR A O 1
ATOM 554 N N . LEU A 1 87 ? -48.147 61.235 -2.671 1.00 31.66 87 LEU A N 1
ATOM 555 C CA . LEU A 1 87 ? -47.199 60.691 -1.705 1.00 33.18 87 LEU A CA 1
ATOM 556 C C . LEU A 1 87 ? -46.387 59.554 -2.312 1.00 23.32 87 LEU A C 1
ATOM 557 O O . LEU A 1 87 ? -45.170 59.473 -2.105 1.00 25.87 87 LEU A O 1
ATOM 562 N N . SER A 1 88 ? -47.044 58.667 -3.063 1.00 24.60 88 SER A N 1
ATOM 563 C CA . SER A 1 88 ? -46.344 57.549 -3.690 1.00 30.18 88 SER A CA 1
ATOM 564 C C . SER A 1 88 ? -45.285 58.037 -4.671 1.00 31.49 88 SER A C 1
ATOM 565 O O . SER A 1 88 ? -44.150 57.547 -4.671 1.00 26.77 88 SER A O 1
ATOM 568 N N . ALA A 1 89 ? -45.638 59.007 -5.520 1.00 25.99 89 ALA A N 1
ATOM 569 C CA . ALA A 1 89 ? -44.666 59.548 -6.467 1.00 29.96 89 ALA A CA 1
ATOM 570 C C . ALA A 1 89 ? -43.535 60.272 -5.748 1.00 29.99 89 ALA A C 1
ATOM 571 O O . ALA A 1 89 ? -42.380 60.214 -6.184 1.00 26.67 89 ALA A O 1
ATOM 573 N N . THR A 1 90 ? -43.850 60.969 -4.653 1.00 26.27 90 THR A N 1
ATOM 574 C CA . THR A 1 90 ? -42.814 61.644 -3.878 1.00 29.47 90 THR A CA 1
ATOM 575 C C . THR A 1 90 ? -41.806 60.641 -3.329 1.00 30.02 90 THR A C 1
ATOM 576 O O . THR A 1 90 ? -40.590 60.836 -3.442 1.00 26.34 90 THR A O 1
ATOM 580 N N . LEU A 1 91 ? -42.301 59.556 -2.730 1.00 27.37 91 LEU A N 1
ATOM 581 C CA . LEU A 1 91 ? -41.417 58.502 -2.242 1.00 25.17 91 LEU A CA 1
ATOM 582 C C . LEU A 1 91 ? -40.659 57.840 -3.386 1.00 24.15 91 LEU A C 1
ATOM 583 O O . LEU A 1 91 ? -39.452 57.593 -3.281 1.00 24.02 91 LEU A O 1
ATOM 588 N N . GLU A 1 92 ? -41.355 57.535 -4.483 1.00 21.85 92 GLU A N 1
ATOM 589 C CA . GLU A 1 92 ? -40.730 56.814 -5.588 1.00 27.77 92 GLU A CA 1
ATOM 590 C C . GLU A 1 92 ? -39.626 57.642 -6.237 1.00 25.59 92 GLU A C 1
ATOM 591 O O . GLU A 1 92 ? -38.519 57.144 -6.472 1.00 26.13 92 GLU A O 1
ATOM 597 N N . HIS A 1 93 ? -39.910 58.913 -6.533 1.00 24.30 93 HIS A N 1
ATOM 598 C CA . HIS A 1 93 ? -38.918 59.763 -7.185 1.00 30.69 93 HIS A CA 1
ATOM 599 C C . HIS A 1 93 ? -37.700 59.979 -6.294 1.00 29.78 93 HIS A C 1
ATOM 600 O O . HIS A 1 93 ? -36.557 59.865 -6.750 1.00 23.47 93 HIS A O 1
ATOM 607 N N . PHE A 1 94 ? -37.923 60.303 -5.018 1.00 23.94 94 PHE A N 1
ATOM 608 C CA . PHE A 1 94 ? -36.796 60.481 -4.105 1.00 27.66 94 PHE A CA 1
ATOM 609 C C . PHE A 1 94 ? -36.057 59.167 -3.888 1.00 26.20 94 PHE A C 1
ATOM 610 O O . PHE A 1 94 ? -34.821 59.138 -3.872 1.00 25.55 94 PHE A O 1
ATOM 618 N N . GLY A 1 95 ? -36.799 58.072 -3.710 1.00 24.69 95 GLY A N 1
ATOM 619 C CA . GLY A 1 95 ? -36.162 56.781 -3.510 1.00 23.91 95 GLY A CA 1
ATOM 620 C C . GLY A 1 95 ? -35.305 56.357 -4.687 1.00 27.85 95 GLY A C 1
ATOM 621 O O . GLY A 1 95 ? -34.236 55.768 -4.507 1.00 24.03 95 GLY A O 1
ATOM 622 N N . ARG A 1 96 ? -35.762 56.645 -5.906 1.00 23.69 96 ARG A N 1
ATOM 623 C CA . ARG A 1 96 ? -34.995 56.262 -7.088 1.00 23.24 96 ARG A CA 1
ATOM 624 C C . ARG A 1 96 ? -33.686 57.038 -7.168 1.00 24.11 96 ARG A C 1
ATOM 625 O O . ARG A 1 96 ? -32.620 56.452 -7.385 1.00 29.96 96 ARG A O 1
ATOM 633 N N . ARG A 1 97 ? -33.750 58.362 -7.001 1.00 26.24 97 ARG A N 1
ATOM 634 C CA . ARG A 1 97 ? -32.535 59.172 -6.999 1.00 30.84 97 ARG A CA 1
ATOM 635 C C . ARG A 1 97 ? -31.595 58.758 -5.873 1.00 31.99 97 ARG A C 1
ATOM 636 O O . ARG A 1 97 ? -30.370 58.756 -6.045 1.00 28.21 97 ARG A O 1
ATOM 638 N N . PHE A 1 98 ? -32.152 58.413 -4.709 1.00 28.97 98 PHE A N 1
ATOM 639 C CA . PHE A 1 98 ? -31.329 57.979 -3.584 1.00 26.61 98 PHE A CA 1
ATOM 640 C C . PHE A 1 98 ? -30.582 56.693 -3.914 1.00 28.82 98 PHE A C 1
ATOM 641 O O . PHE A 1 98 ? -29.384 56.566 -3.632 1.00 28.53 98 PHE A O 1
ATOM 649 N N . LEU A 1 99 ? -31.278 55.722 -4.512 1.00 27.85 99 LEU A N 1
ATOM 650 C CA . LEU A 1 99 ? -30.648 54.444 -4.829 1.00 29.57 99 LEU A CA 1
ATOM 651 C C . LEU A 1 99 ? -29.619 54.585 -5.947 1.00 31.39 99 LEU A C 1
ATOM 652 O O . LEU A 1 99 ? -28.564 53.941 -5.906 1.00 29.15 99 LEU A O 1
ATOM 657 N N . THR A 1 100 ? -29.905 55.413 -6.956 1.00 31.97 100 THR A N 1
ATOM 658 C CA . THR A 1 100 ? -28.937 55.607 -8.033 1.00 35.29 100 THR A CA 1
ATOM 659 C C . THR A 1 100 ? -27.667 56.270 -7.516 1.00 35.18 100 THR A C 1
ATOM 660 O O . THR A 1 100 ? -26.557 55.899 -7.915 1.00 33.03 100 THR A O 1
ATOM 664 N N . SER A 1 101 ? -27.811 57.255 -6.628 1.00 38.09 101 SER A N 1
ATOM 665 C CA . SER A 1 101 ? -26.643 57.862 -5.998 1.00 38.49 101 SER A CA 1
ATOM 666 C C . SER A 1 101 ? -25.914 56.861 -5.110 1.00 35.71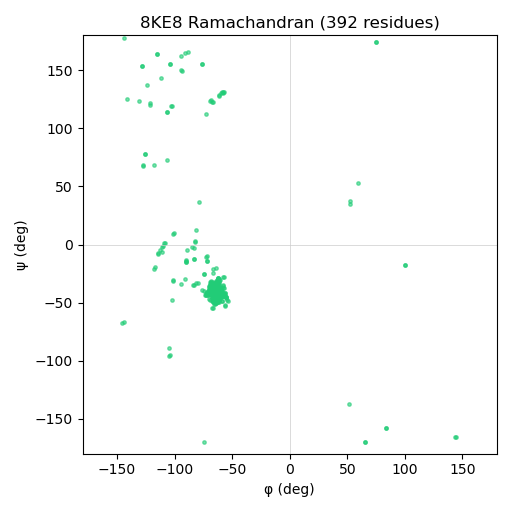 101 SER A C 1
ATOM 667 O O . SER A 1 101 ? -24.686 56.732 -5.181 1.00 38.06 101 SER A O 1
ATOM 670 N N . LEU A 1 102 ? -26.659 56.139 -4.269 1.00 36.00 102 LEU A N 1
ATOM 671 C CA . LEU A 1 102 ? -26.038 55.262 -3.280 1.00 38.83 102 LEU A CA 1
ATOM 672 C C . LEU A 1 102 ? -25.301 54.098 -3.928 1.00 44.74 102 LEU A C 1
ATOM 673 O O . LEU A 1 102 ? -24.192 53.749 -3.507 1.00 39.02 102 LEU A O 1
ATOM 678 N N . LEU A 1 103 ? -25.896 53.478 -4.942 1.00 38.76 103 LEU A N 1
ATOM 679 C CA . LEU A 1 103 ? -25.329 52.271 -5.527 1.00 34.92 103 LEU A CA 1
ATOM 680 C C . LEU A 1 103 ? -24.270 52.562 -6.582 1.00 33.46 103 LEU A C 1
ATOM 681 O O . LEU A 1 103 ? -23.700 51.619 -7.141 1.00 37.97 103 LEU A O 1
ATOM 686 N N . ASP A 1 104 ? -24.014 53.830 -6.875 1.00 38.97 104 ASP A N 1
ATOM 687 C CA . ASP A 1 104 ? -22.890 54.195 -7.725 1.00 36.48 104 ASP A CA 1
ATOM 688 C C . ASP A 1 104 ? -21.598 53.657 -7.114 1.00 44.58 104 ASP A C 1
ATOM 689 O O . ASP A 1 104 ? -21.372 53.830 -5.908 1.00 38.55 104 ASP A O 1
ATOM 694 N N . PRO A 1 105 ? -20.743 52.988 -7.895 1.00 47.08 105 PRO A N 1
ATOM 695 C CA . PRO A 1 105 ? -19.521 52.404 -7.313 1.00 39.09 105 PRO A CA 1
ATOM 696 C C . PRO A 1 105 ? -18.623 53.409 -6.610 1.00 37.32 105 PRO A C 1
ATOM 697 O O . PRO A 1 105 ? -17.903 53.029 -5.679 1.00 42.45 105 PRO A O 1
ATOM 701 N N . ARG A 1 106 ? -18.638 54.679 -7.021 1.00 32.01 106 ARG A N 1
ATOM 702 C CA . ARG A 1 106 ? -17.879 55.689 -6.289 1.00 38.68 106 ARG A CA 1
ATOM 703 C C . ARG A 1 106 ? -18.480 55.946 -4.912 1.00 42.29 106 ARG A C 1
ATOM 704 O O . ARG A 1 106 ? -17.746 56.159 -3.940 1.00 35.40 106 ARG A O 1
ATOM 712 N N . CYS A 1 107 ? -19.812 55.937 -4.809 1.00 41.10 107 CYS A N 1
ATOM 713 C CA . CYS A 1 107 ? -20.450 56.124 -3.509 1.00 36.57 107 CYS A CA 1
ATOM 714 C C . CYS A 1 107 ? -20.143 54.965 -2.569 1.00 34.44 107 CYS A C 1
ATOM 715 O O . CYS A 1 107 ? -19.908 55.176 -1.373 1.00 34.12 107 CYS A O 1
ATOM 718 N N . GLN A 1 108 ? -20.166 53.734 -3.088 1.00 33.04 108 GLN A N 1
ATOM 719 C CA . GLN A 1 108 ? -19.778 52.581 -2.282 1.00 33.23 108 GLN A CA 1
ATOM 720 C C . GLN A 1 108 ? -18.372 52.755 -1.727 1.00 43.22 108 GLN A C 1
ATOM 721 O O . GLN A 1 108 ? -18.108 52.433 -0.562 1.00 35.33 108 GLN A O 1
ATOM 727 N N . SER A 1 109 ? -17.455 53.267 -2.551 1.00 35.81 109 SER A N 1
ATOM 728 C CA . SER A 1 109 ? -16.086 53.489 -2.100 1.00 39.95 109 SER A CA 1
ATOM 729 C C . SER A 1 109 ? -16.025 54.579 -1.036 1.00 33.86 109 SER A C 1
ATOM 730 O O . SER A 1 109 ? -15.275 54.456 -0.060 1.00 40.86 109 SER A O 1
ATOM 733 N N . LEU A 1 110 ? -16.796 55.656 -1.213 1.00 36.07 110 LEU A N 1
ATOM 734 C CA . LEU A 1 110 ? -16.864 56.696 -0.191 1.00 37.67 110 LEU A CA 1
ATOM 735 C C . LEU A 1 110 ? -17.326 56.128 1.146 1.00 39.86 110 LEU A C 1
ATOM 736 O O . LEU A 1 110 ? -16.794 56.492 2.201 1.00 31.01 110 LEU A O 1
ATOM 741 N N . TYR A 1 111 ? -18.319 55.234 1.121 1.00 33.65 111 TYR A N 1
ATOM 742 C CA . TYR A 1 111 ? -18.791 54.623 2.360 1.00 37.23 111 TYR A CA 1
ATOM 743 C C . TYR A 1 111 ? -17.734 53.705 2.960 1.00 37.24 111 TYR A C 1
ATOM 744 O O . TYR A 1 111 ? -17.494 53.738 4.172 1.00 38.83 111 TYR A O 1
ATOM 753 N N . ARG A 1 112 ? -17.102 52.872 2.126 1.00 30.24 112 ARG A N 1
ATOM 754 C CA . ARG A 1 112 ? -16.050 51.984 2.611 1.00 36.30 112 ARG A CA 1
ATOM 755 C C . ARG A 1 112 ? -14.919 52.769 3.263 1.00 40.67 112 ARG A C 1
ATOM 756 O O . ARG A 1 112 ? -14.426 52.391 4.332 1.00 36.71 112 ARG A O 1
ATOM 764 N N . LEU A 1 113 ? -14.494 53.863 2.629 1.00 33.44 113 LEU A N 1
ATOM 765 C CA . LEU A 1 113 ? -13.421 54.682 3.185 1.00 36.99 113 LEU A CA 1
ATOM 766 C C . LEU A 1 113 ? -13.810 55.260 4.540 1.00 35.90 113 LEU A C 1
ATOM 767 O O . LEU A 1 113 ? -13.026 55.213 5.496 1.00 35.05 113 LEU A O 1
ATOM 772 N N . VAL A 1 114 ? -15.021 55.813 4.640 1.00 35.00 114 VAL A N 1
ATOM 773 C CA . VAL A 1 114 ? -15.426 56.509 5.859 1.00 31.76 114 VAL A CA 1
ATOM 774 C C . VAL A 1 114 ? -15.563 55.534 7.024 1.00 35.82 114 VAL A C 1
ATOM 775 O O . VAL A 1 114 ? -15.078 55.798 8.130 1.00 34.16 114 VAL A O 1
ATOM 779 N N . VAL A 1 115 ? -16.220 54.393 6.800 1.00 34.35 115 VAL A N 1
ATOM 780 C CA . VAL A 1 115 ? -16.407 53.440 7.891 1.00 43.89 115 VAL A CA 1
ATOM 781 C C . VAL A 1 115 ? -15.071 52.841 8.318 1.00 43.65 115 VAL A C 1
ATOM 782 O O . VAL A 1 115 ? -14.848 52.574 9.504 1.00 33.26 115 VAL A O 1
ATOM 786 N N . ALA A 1 116 ? -14.160 52.629 7.365 1.00 37.83 116 ALA A N 1
ATOM 787 C CA . ALA A 1 116 ? -12.856 52.065 7.699 1.00 39.69 116 ALA A CA 1
ATOM 788 C C . ALA A 1 116 ? -12.021 53.042 8.517 1.00 35.81 116 ALA A C 1
ATOM 789 O O . ALA A 1 116 ? -11.267 52.628 9.406 1.00 38.01 116 ALA A O 1
ATOM 791 N N . GLU A 1 117 ? -12.141 54.339 8.238 1.00 34.73 117 GLU A N 1
ATOM 792 C CA . GLU A 1 117 ? -11.250 55.344 8.799 1.00 37.10 117 GLU A CA 1
ATOM 793 C C . GLU A 1 117 ? -11.922 56.247 9.824 1.00 37.82 117 GLU A C 1
ATOM 794 O O . GLU A 1 117 ? -11.256 57.126 10.382 1.00 34.47 117 GLU A O 1
ATOM 800 N N . SER A 1 118 ? -13.219 56.065 10.077 1.00 35.77 118 SER A N 1
ATOM 801 C CA . SER A 1 118 ? -13.900 56.873 11.086 1.00 37.66 118 SER A CA 1
ATOM 802 C C . SER A 1 118 ? -13.254 56.803 12.468 1.00 36.64 118 SER A C 1
ATOM 803 O O . SER A 1 118 ? -13.134 57.862 13.108 1.00 35.59 118 SER A O 1
ATOM 806 N N . PRO A 1 119 ? -12.837 55.641 12.990 1.00 33.63 119 PRO A N 1
ATOM 807 C CA . PRO A 1 119 ? -12.173 55.656 14.307 1.00 39.23 119 PRO A CA 1
ATOM 808 C C . PRO A 1 119 ? -10.865 56.431 14.321 1.00 41.65 119 PRO A C 1
ATOM 809 O O . PRO A 1 119 ? -10.594 57.152 15.289 1.00 41.38 119 PRO A O 1
ATOM 813 N N . ARG A 1 120 ? -10.042 56.303 13.278 1.00 43.90 120 ARG A N 1
ATOM 814 C CA . ARG A 1 120 ? -8.779 57.036 13.248 1.00 39.78 120 ARG A CA 1
ATOM 815 C C . ARG A 1 120 ? -9.004 58.532 13.062 1.00 41.10 120 ARG A C 1
ATOM 816 O O . ARG A 1 120 ? -8.281 59.350 13.642 1.00 40.96 120 ARG A O 1
ATOM 824 N N . PHE A 1 121 ? -10.001 58.911 12.262 1.00 39.97 121 PHE A N 1
ATOM 825 C CA . PHE A 1 121 ? -10.300 60.314 11.969 1.00 35.04 121 PHE A CA 1
ATOM 826 C C . PHE A 1 121 ? -11.763 60.583 12.291 1.00 42.36 121 PHE A C 1
ATOM 827 O O . PHE A 1 121 ? -12.609 60.643 11.388 1.00 35.14 121 PHE A O 1
ATOM 835 N N . PRO A 1 122 ? -12.099 60.748 13.574 1.00 49.46 122 PRO A N 1
ATOM 836 C CA . PRO A 1 122 ? -13.516 60.918 13.942 1.00 40.97 122 PRO A CA 1
ATOM 837 C C . PRO A 1 122 ? -14.163 62.149 13.334 1.00 40.48 122 PRO A C 1
ATOM 838 O O . PRO A 1 122 ? -15.357 62.111 13.013 1.00 40.57 122 PRO A O 1
ATOM 842 N N . ALA A 1 123 ? -13.413 63.243 13.171 1.00 40.26 123 ALA A N 1
ATOM 843 C CA . ALA A 1 123 ? -13.978 64.447 12.569 1.00 37.32 123 ALA A CA 1
ATOM 844 C C . ALA A 1 123 ? -14.444 64.201 11.140 1.00 39.67 123 ALA A C 1
ATOM 845 O O . ALA A 1 123 ? -15.412 64.823 10.687 1.00 40.84 123 ALA A O 1
ATOM 847 N N . ILE A 1 124 ? -13.773 63.303 10.416 1.00 33.58 124 ILE A N 1
ATOM 848 C CA . ILE A 1 124 ? -14.163 63.021 9.038 1.00 41.14 124 ILE A CA 1
ATOM 849 C C . ILE A 1 124 ? -15.456 62.217 9.001 1.00 42.78 124 ILE A C 1
ATOM 850 O O . ILE A 1 124 ? -16.354 62.495 8.198 1.00 38.10 124 ILE A O 1
ATOM 855 N N . GLY A 1 125 ? -15.570 61.206 9.864 1.00 37.76 125 GLY A N 1
ATOM 856 C CA . GLY A 1 125 ? -16.793 60.421 9.911 1.00 40.30 125 GLY A CA 1
ATOM 857 C C . GLY A 1 125 ? -18.000 61.241 10.323 1.00 37.30 125 GLY A C 1
ATOM 858 O O . GLY A 1 125 ? -19.090 61.080 9.768 1.00 34.59 125 GLY A O 1
ATOM 859 N N . LYS A 1 126 ? -17.823 62.131 11.302 1.00 43.83 126 LYS A N 1
ATOM 860 C CA . LYS A 1 126 ? -18.932 62.964 11.756 1.00 46.94 126 LYS A CA 1
ATOM 861 C C . LYS A 1 126 ? -19.369 63.936 10.668 1.00 43.23 126 LYS A C 1
ATOM 862 O O . LYS A 1 126 ? -20.569 64.159 10.471 1.00 43.88 126 LYS A O 1
ATOM 868 N N . SER A 1 127 ? -18.407 64.527 9.955 1.00 46.13 127 SER A N 1
ATOM 869 C CA . SER A 1 127 ? -18.742 65.406 8.839 1.00 41.09 127 SER A CA 1
ATOM 870 C C . SER A 1 127 ? -19.460 64.643 7.733 1.00 38.62 127 SER A C 1
ATOM 871 O O . SER A 1 127 ? -20.396 65.164 7.114 1.00 38.66 127 SER A O 1
ATOM 874 N N . PHE A 1 128 ? -19.022 63.411 7.457 1.00 37.60 128 PHE A N 1
ATOM 875 C CA . PHE A 1 128 ? -19.680 62.593 6.443 1.00 34.82 128 PHE A CA 1
ATOM 876 C C . PHE A 1 128 ? -21.148 62.368 6.781 1.00 39.44 128 PHE A C 1
ATOM 877 O O . PHE A 1 128 ? -22.027 62.540 5.928 1.00 34.17 128 PHE A O 1
ATOM 885 N N . TYR A 1 129 ? -21.433 61.969 8.023 1.00 37.58 129 TYR A N 1
ATOM 886 C CA . TYR A 1 129 ? -22.807 61.641 8.391 1.00 38.95 129 TYR A CA 1
ATOM 887 C C . TYR A 1 129 ? -23.713 62.861 8.300 1.00 38.43 129 TYR A C 1
ATOM 888 O O . TYR A 1 129 ? -24.821 62.784 7.759 1.00 35.49 129 TYR A O 1
ATOM 897 N N . GLU A 1 130 ? -23.256 64.000 8.826 1.00 35.58 130 GLU A N 1
ATOM 898 C CA . GLU A 1 130 ? -24.094 65.195 8.844 1.00 43.82 130 GLU A CA 1
ATOM 899 C C . GLU A 1 130 ? -24.390 65.688 7.434 1.00 43.66 130 GLU A C 1
ATOM 900 O O . GLU A 1 130 ? -25.524 66.076 7.129 1.00 45.25 130 GLU A O 1
ATOM 906 N N . GLN A 1 131 ? -23.388 65.673 6.558 1.00 43.84 131 GLN A N 1
ATOM 907 C CA . GLN A 1 131 ? -23.533 66.223 5.219 1.00 44.44 131 GLN A CA 1
ATOM 908 C C . GLN A 1 131 ? -24.015 65.204 4.195 1.00 39.60 131 GLN A C 1
ATOM 909 O O . GLN A 1 131 ? -24.433 65.601 3.102 1.00 39.37 131 GLN A O 1
ATOM 915 N N . GLY A 1 132 ? -23.972 63.914 4.514 1.00 41.48 132 GLY A N 1
ATOM 916 C CA . GLY A 1 132 ? -24.418 62.897 3.595 1.00 40.95 132 GLY A CA 1
ATOM 917 C C . GLY A 1 132 ? -25.759 62.297 3.961 1.00 38.75 132 GLY A C 1
ATOM 918 O O . GLY A 1 132 ? -26.821 62.823 3.611 1.00 39.53 132 GLY A O 1
ATOM 919 N N . PRO A 1 133 ? -25.729 61.159 4.663 1.00 38.07 133 PRO A N 1
ATOM 920 C CA . PRO A 1 133 ? -26.989 60.481 5.024 1.00 40.84 133 PRO A CA 1
ATOM 921 C C . PRO A 1 133 ? -27.976 61.362 5.773 1.00 33.81 133 PRO A C 1
ATOM 922 O O . PRO A 1 133 ? -29.172 61.353 5.455 1.00 39.28 133 PRO A O 1
ATOM 926 N N . GLN A 1 134 ? -27.510 62.115 6.773 1.00 37.22 134 GLN A N 1
ATOM 927 C CA . GLN A 1 134 ? -28.414 62.961 7.547 1.00 41.31 134 GLN A CA 1
ATOM 928 C C . GLN A 1 134 ? -29.113 63.984 6.661 1.00 40.96 134 GLN A C 1
ATOM 929 O O . GLN A 1 134 ? -30.301 64.271 6.851 1.00 38.86 134 GLN A O 1
ATOM 935 N N . GLN A 1 135 ? -28.396 64.543 5.683 1.00 38.39 135 GLN A N 1
ATOM 936 C CA . GLN A 1 135 ? -29.018 65.499 4.772 1.00 41.56 135 GLN A CA 1
ATOM 937 C C . GLN A 1 135 ? -30.059 64.823 3.888 1.00 35.90 135 GLN A C 1
ATOM 938 O O . GLN A 1 135 ? -31.090 65.424 3.562 1.00 35.87 135 GLN A O 1
ATOM 944 N N . SER A 1 136 ? -29.801 63.577 3.481 1.00 29.63 136 SER A N 1
ATOM 945 C CA . SER A 1 136 ? -30.786 62.836 2.700 1.00 33.80 136 SER A CA 1
ATOM 946 C C . SER A 1 136 ? -32.058 62.601 3.504 1.00 35.01 136 SER A C 1
ATOM 947 O O . SER A 1 136 ? -33.169 62.747 2.981 1.00 31.12 136 SER A O 1
ATOM 950 N N . TYR A 1 137 ? -31.913 62.225 4.778 1.00 34.09 137 TYR A N 1
ATOM 951 C CA . TYR A 1 137 ? -33.077 62.058 5.643 1.00 32.42 137 TYR A CA 1
ATOM 952 C C . TYR A 1 137 ? -33.852 63.362 5.778 1.00 34.03 137 TYR A C 1
ATOM 953 O O . TYR A 1 137 ? -35.085 63.376 5.687 1.00 30.03 137 TYR A O 1
ATOM 962 N N . LEU A 1 138 ? -33.140 64.470 5.996 1.00 33.26 138 LEU A N 1
ATOM 963 C CA . LEU A 1 138 ? -33.803 65.749 6.231 1.00 31.55 138 LEU A CA 1
ATOM 964 C C . LEU A 1 138 ? -34.488 66.263 4.972 1.00 32.98 138 LEU A C 1
ATOM 965 O O . LEU A 1 138 ? -35.577 66.844 5.045 1.00 36.23 138 LEU A O 1
ATOM 970 N N . LEU A 1 139 ? -33.860 66.075 3.809 1.00 31.01 139 LEU A N 1
ATOM 971 C CA . LEU A 1 139 ? -34.469 66.526 2.562 1.00 35.45 13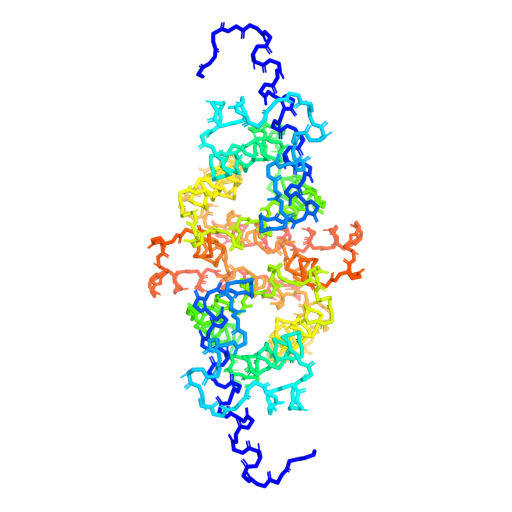9 LEU A CA 1
ATOM 972 C C . LEU A 1 139 ? -35.783 65.802 2.295 1.00 36.45 139 LEU A C 1
ATOM 973 O O . LEU A 1 139 ? -36.786 66.429 1.935 1.00 34.76 139 LEU A O 1
ATOM 978 N N . LEU A 1 140 ? -35.799 64.476 2.462 1.00 29.59 140 LEU A N 1
ATOM 979 C CA . LEU A 1 140 ? -37.029 63.724 2.226 1.00 32.17 140 LEU A CA 1
ATOM 980 C C . LEU A 1 140 ? -38.116 64.111 3.221 1.00 28.23 140 LEU A C 1
ATOM 981 O O . LEU A 1 140 ? -39.282 64.272 2.842 1.00 28.98 140 LEU A O 1
ATOM 986 N N . SER A 1 141 ? -37.755 64.257 4.499 1.00 30.88 141 SER A N 1
ATOM 987 C CA . SER A 1 141 ? -38.735 64.661 5.505 1.00 30.33 141 SER A CA 1
ATOM 988 C C . SER A 1 141 ? -39.379 65.993 5.139 1.00 34.90 141 SER A C 1
ATOM 989 O O . SER A 1 141 ? -40.570 66.208 5.397 1.00 35.65 141 SER A O 1
ATOM 992 N N . GLU A 1 142 ? -38.607 66.900 4.537 1.00 35.72 142 GLU A N 1
ATOM 993 C CA . GLU A 1 142 ? -39.161 68.181 4.112 1.00 38.61 142 GLU A CA 1
ATOM 994 C C . GLU A 1 142 ? -40.096 68.012 2.921 1.00 38.09 142 GLU A C 1
ATOM 995 O O . GLU A 1 142 ? -41.170 68.624 2.878 1.00 42.93 142 GLU A O 1
ATOM 1001 N N . ARG A 1 143 ? -39.702 67.198 1.936 1.00 34.35 143 ARG A N 1
ATOM 1002 C CA . ARG A 1 143 ? -40.597 66.910 0.819 1.00 34.11 143 ARG A CA 1
ATOM 1003 C C . ARG A 1 143 ? -41.864 66.211 1.295 1.00 37.91 143 ARG A C 1
ATOM 1004 O O . ARG A 1 143 ? -42.955 66.455 0.764 1.00 44.33 143 ARG A O 1
ATOM 1012 N N . LEU A 1 144 ? -41.740 65.335 2.295 1.00 33.37 144 LEU A N 1
ATOM 1013 C CA . LEU A 1 144 ? -42.905 64.625 2.814 1.00 36.10 144 LEU A CA 1
ATOM 1014 C C . LEU A 1 144 ? -43.881 65.579 3.494 1.00 42.73 144 LEU A C 1
ATOM 1015 O O . LEU A 1 144 ? -45.100 65.392 3.408 1.00 40.85 144 LEU A O 1
ATOM 1020 N N . ALA A 1 145 ? -43.363 66.600 4.183 1.00 39.86 145 ALA A N 1
ATOM 1021 C CA . ALA A 1 145 ? -44.232 67.576 4.833 1.00 44.59 145 ALA A CA 1
ATOM 1022 C C . ALA A 1 145 ? -45.119 68.301 3.830 1.00 45.74 145 ALA A C 1
ATOM 1023 O O . ALA A 1 145 ? -46.230 68.716 4.174 1.00 49.69 145 ALA A O 1
ATOM 1025 N N . ALA A 1 146 ? -44.648 68.472 2.593 1.00 43.67 146 ALA A N 1
ATOM 1026 C CA . ALA A 1 146 ? -45.460 69.143 1.583 1.00 46.39 146 ALA A CA 1
ATOM 1027 C C . ALA A 1 146 ? -46.696 68.324 1.222 1.00 45.10 146 ALA A C 1
ATOM 1028 O O . ALA A 1 146 ? -47.792 68.878 1.078 1.00 53.71 146 ALA A O 1
ATOM 1030 N N . VAL A 1 147 ? -46.541 67.007 1.073 1.00 43.06 147 VAL A N 1
ATOM 1031 C CA . VAL A 1 147 ? -47.666 66.158 0.689 1.00 42.33 147 VAL A CA 1
ATOM 1032 C C . VAL A 1 147 ? -48.441 65.614 1.885 1.00 43.34 147 VAL A C 1
ATOM 1033 O O . VAL A 1 147 ? -49.565 65.121 1.710 1.00 43.18 147 VAL A O 1
ATOM 1037 N N . ALA A 1 148 ? -47.879 65.689 3.090 1.00 45.86 148 ALA A N 1
ATOM 1038 C CA . ALA A 1 148 ? -48.562 65.300 4.325 1.00 46.46 148 ALA A CA 1
ATOM 1039 C C . ALA A 1 148 ? -48.464 66.453 5.320 1.00 51.06 148 ALA A C 1
ATOM 1040 O O . ALA A 1 148 ? -47.803 66.348 6.356 1.00 51.85 148 ALA A O 1
ATOM 1042 N N . PRO A 1 149 ? -49.143 67.571 5.039 1.00 51.67 149 PRO A N 1
ATOM 1043 C CA . PRO A 1 149 ? -48.893 68.810 5.798 1.00 56.01 149 PRO A CA 1
ATOM 1044 C C . PRO A 1 149 ? -49.420 68.797 7.222 1.00 55.00 149 PRO A C 1
ATOM 1045 O O . PRO A 1 149 ? -49.016 69.660 8.008 1.00 58.08 149 PRO A O 1
ATOM 1049 N N . HIS A 1 150 ? -50.283 67.854 7.582 1.00 57.34 150 HIS A N 1
ATOM 1050 C CA . HIS A 1 150 ? -50.854 67.795 8.918 1.00 56.25 150 HIS A CA 1
ATOM 1051 C C . HIS A 1 150 ? -50.173 66.755 9.799 1.00 57.82 150 HIS A C 1
ATOM 1052 O O . HIS A 1 150 ? -50.667 66.459 10.894 1.00 57.97 150 HIS A O 1
ATOM 1059 N N . MET A 1 151 ? -49.055 66.197 9.350 1.00 57.91 151 MET A N 1
ATOM 1060 C CA . MET A 1 151 ? -48.369 65.143 10.076 1.00 57.68 151 MET A CA 1
ATOM 1061 C C . MET A 1 151 ? -47.287 65.722 10.977 1.00 54.38 151 MET A C 1
ATOM 1062 O O . MET A 1 151 ? -46.693 66.763 10.680 1.00 56.23 151 MET A O 1
ATOM 1067 N N . ASP A 1 152 ? -47.048 65.038 12.093 1.00 56.01 152 ASP A N 1
ATOM 1068 C CA . ASP A 1 152 ? -45.985 65.437 13.003 1.00 58.11 152 ASP A CA 1
ATOM 1069 C C . ASP A 1 152 ? -44.644 65.373 12.283 1.00 58.96 152 ASP A C 1
ATOM 1070 O O . ASP A 1 152 ? -44.301 64.355 11.673 1.00 56.06 152 ASP A O 1
ATOM 1075 N N . GLU A 1 153 ? -43.886 66.469 12.351 1.00 60.53 153 GLU A N 1
ATOM 1076 C CA . GLU A 1 153 ? -42.612 66.525 11.643 1.00 55.97 153 GLU A CA 1
ATOM 1077 C C . GLU A 1 153 ? -41.600 65.545 12.223 1.00 55.03 153 GLU A C 1
ATOM 1078 O O . GLU A 1 153 ? -40.761 65.017 11.485 1.00 53.59 153 GLU A O 1
ATOM 1084 N N . GLU A 1 154 ? -41.656 65.295 13.534 1.00 50.22 154 GLU A N 1
ATOM 1085 C CA . GLU A 1 154 ? -40.763 64.307 14.132 1.00 44.50 154 GLU A CA 1
ATOM 1086 C C . GLU A 1 154 ? -41.065 62.907 13.613 1.00 46.62 154 GLU A C 1
ATOM 1087 O O . GLU A 1 154 ? -40.146 62.115 13.373 1.00 38.61 154 GLU A O 1
ATOM 1089 N N . THR A 1 155 ? -42.348 62.581 13.438 1.00 44.35 155 THR A N 1
ATOM 1090 C CA . THR A 1 155 ? -42.706 61.287 12.865 1.00 49.95 155 THR A CA 1
ATOM 1091 C C . THR A 1 155 ? -42.330 61.224 11.390 1.00 36.78 155 THR A C 1
ATOM 1092 O O . THR A 1 155 ? -41.863 60.186 10.905 1.00 39.39 155 THR A O 1
ATOM 1096 N N . LEU A 1 156 ? -42.520 62.329 10.664 1.00 35.60 156 LEU A N 1
ATOM 1097 C CA . LEU A 1 156 ? -42.148 62.365 9.253 1.00 42.24 156 LEU A CA 1
ATOM 1098 C C . LEU A 1 156 ? -40.652 62.142 9.071 1.00 38.77 156 LEU A C 1
ATOM 1099 O O . LEU A 1 156 ? -40.232 61.452 8.135 1.00 33.40 156 LEU A O 1
ATOM 1104 N N . TYR A 1 157 ? -39.831 62.720 9.951 1.00 34.03 157 TYR A N 1
ATOM 1105 C CA . TYR A 1 157 ? -38.397 62.463 9.877 1.00 32.44 157 TYR A CA 1
ATOM 1106 C C . TYR A 1 157 ? -38.090 61.002 10.173 1.00 28.58 157 TYR A C 1
ATOM 1107 O O . TYR A 1 157 ? -37.251 60.389 9.503 1.00 28.86 157 TYR A O 1
ATOM 1116 N N . ALA A 1 158 ? -38.756 60.432 11.180 1.00 31.21 158 ALA A N 1
ATOM 1117 C CA . ALA A 1 158 ? -38.533 59.030 11.511 1.00 27.68 158 ALA A CA 1
ATOM 1118 C C . ALA A 1 158 ? -38.933 58.124 10.354 1.00 24.54 158 ALA A C 1
ATOM 1119 O O . ALA A 1 158 ? -38.213 57.176 10.023 1.00 24.77 158 ALA A O 1
ATOM 1121 N N . VAL A 1 159 ? -40.069 58.410 9.715 1.00 25.90 159 VAL A N 1
ATOM 1122 C CA . VAL A 1 159 ? -40.510 57.603 8.581 1.00 30.40 159 VAL A CA 1
ATOM 1123 C C . VAL A 1 159 ? -39.569 57.785 7.396 1.00 25.28 159 VAL A C 1
ATOM 1124 O O . VAL A 1 159 ? -39.246 56.822 6.689 1.00 27.39 159 VAL A O 1
ATOM 1128 N N . ALA A 1 160 ? -39.119 59.021 7.158 1.00 24.73 160 ALA A N 1
ATOM 1129 C CA . ALA A 1 160 ? -38.177 59.278 6.072 1.00 26.81 160 ALA A CA 1
ATOM 1130 C C . ALA A 1 160 ? -36.912 58.441 6.224 1.00 25.37 160 ALA A C 1
ATOM 1131 O O . ALA A 1 160 ? -36.411 57.877 5.244 1.00 24.99 160 ALA A O 1
ATOM 1133 N N . CYS A 1 161 ? -36.375 58.359 7.445 1.00 23.67 161 CYS A N 1
ATOM 1134 C CA . CYS A 1 161 ? -35.174 57.560 7.678 1.00 23.71 161 CYS A CA 1
ATOM 1135 C C . CYS A 1 161 ? -35.424 56.083 7.399 1.00 27.11 161 CYS A C 1
ATOM 1136 O O . CYS A 1 161 ? -34.590 55.412 6.779 1.00 26.58 161 CYS A O 1
ATOM 1139 N N . GLN A 1 162 ? -36.560 55.553 7.865 1.00 24.15 162 GLN A N 1
ATOM 1140 C CA . GLN A 1 162 ? -36.853 54.136 7.670 1.00 25.20 162 GLN A CA 1
ATOM 1141 C C . GLN A 1 162 ? -37.014 53.797 6.194 1.00 19.74 162 GLN A C 1
ATOM 1142 O O . GLN A 1 162 ? -36.565 52.738 5.741 1.00 24.34 162 GLN A O 1
ATOM 1148 N N . PHE A 1 163 ? -37.664 54.678 5.430 1.00 21.91 163 PHE A N 1
ATOM 1149 C CA . PHE A 1 163 ? -37.848 54.433 4.001 1.00 20.62 163 PHE A CA 1
ATOM 1150 C C . PHE A 1 163 ? -36.509 54.351 3.280 1.00 18.84 163 PHE A C 1
ATOM 1151 O O . PHE A 1 163 ? -36.270 53.434 2.487 1.00 23.61 163 PHE A O 1
ATOM 1159 N N . LEU A 1 164 ? -35.625 55.316 3.530 1.00 23.93 164 LEU A N 1
ATOM 1160 C CA . LEU A 1 164 ? -34.356 55.343 2.811 1.00 25.37 164 LEU A CA 1
ATOM 1161 C C . LEU A 1 164 ? -33.462 54.172 3.207 1.00 28.27 164 LEU A C 1
ATOM 1162 O O . LEU A 1 164 ? -32.747 53.620 2.362 1.00 25.40 164 LEU A O 1
ATOM 1167 N N . GLU A 1 165 ? -33.488 53.776 4.482 1.00 26.59 165 GLU A N 1
ATOM 1168 C CA . GLU A 1 165 ? -32.681 52.636 4.908 1.00 24.50 165 GLU A CA 1
ATOM 1169 C C . GLU A 1 165 ? -33.218 51.320 4.356 1.00 24.99 165 GLU A C 1
ATOM 1170 O O . GLU A 1 165 ? -32.436 50.436 3.987 1.00 25.51 165 GLU A O 1
ATOM 1176 N N . MET A 1 166 ? -34.544 51.158 4.298 1.00 23.05 166 MET A N 1
ATOM 1177 C CA . MET A 1 166 ? -35.097 49.911 3.776 1.00 28.22 166 MET A CA 1
ATOM 1178 C C . MET A 1 166 ? -34.794 49.737 2.293 1.00 24.97 166 MET A C 1
ATOM 1179 O O . MET A 1 166 ? -34.786 48.602 1.803 1.00 24.93 166 MET A O 1
ATOM 1184 N N . LEU A 1 167 ? -34.559 50.833 1.567 1.00 22.00 167 LEU A N 1
ATOM 1185 C CA . LEU A 1 167 ? -34.161 50.728 0.168 1.00 29.38 167 LEU A CA 1
ATOM 1186 C C . LEU A 1 167 ? -32.809 50.041 0.019 1.00 29.06 167 LEU A C 1
ATOM 1187 O O . LEU A 1 167 ? -32.499 49.531 -1.063 1.00 27.90 167 LEU A O 1
ATOM 1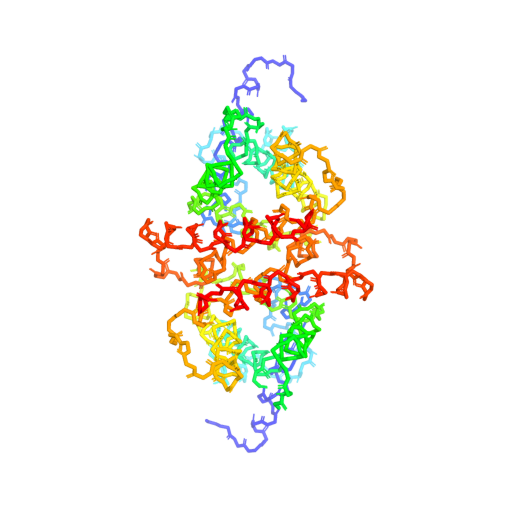192 N N . LYS A 1 168 ? -32.003 50.014 1.083 1.00 29.17 168 LYS A N 1
ATOM 1193 C CA . LYS A 1 168 ? -30.707 49.348 1.082 1.00 31.08 168 LYS A CA 1
ATOM 1194 C C . LYS A 1 168 ? -30.802 47.851 1.342 1.00 30.89 168 LYS A C 1
ATOM 1195 O O . LYS A 1 168 ? -29.805 47.147 1.147 1.00 28.77 168 LYS A O 1
ATOM 1201 N N . ALA A 1 169 ? -31.959 47.360 1.789 1.00 28.99 169 ALA A N 1
ATOM 1202 C CA . ALA A 1 169 ? -32.067 45.997 2.298 1.00 35.03 169 ALA A CA 1
ATOM 1203 C C . ALA A 1 169 ? -31.638 44.972 1.257 1.00 35.45 169 ALA A C 1
ATOM 1204 O O . ALA A 1 169 ? -32.080 45.014 0.105 1.00 35.20 169 ALA A O 1
ATOM 1206 N N . ASP A 1 170 ? -30.778 44.043 1.682 1.00 33.81 170 ASP A N 1
ATOM 1207 C CA . ASP A 1 170 ? -30.283 42.962 0.828 1.00 32.42 170 ASP A CA 1
ATOM 1208 C C . ASP A 1 170 ? -29.703 43.505 -0.475 1.00 36.88 170 ASP A C 1
ATOM 1209 O O . ASP A 1 170 ? -29.843 42.902 -1.541 1.00 43.39 170 ASP A O 1
ATOM 1214 N N . LEU A 1 171 ? -29.033 44.655 -0.386 1.00 30.54 171 LEU A N 1
ATOM 1215 C CA . LEU A 1 171 ? -28.532 45.338 -1.571 1.00 32.40 171 LEU A CA 1
ATOM 1216 C C . LEU A 1 171 ? -27.216 46.056 -1.305 1.00 32.70 171 LEU A C 1
ATOM 1217 O O . LEU A 1 171 ? -26.169 45.670 -1.835 1.00 32.74 171 LEU A O 1
ATOM 1222 N N . PHE A 1 172 ? -27.270 47.103 -0.480 1.00 34.29 172 PHE A N 1
ATOM 1223 C CA . PHE A 1 172 ? -26.104 47.957 -0.278 1.00 34.17 172 PHE A CA 1
ATOM 1224 C C . PHE A 1 172 ? -24.990 47.214 0.446 1.00 43.16 172 PHE A C 1
ATOM 1225 O O . PHE A 1 172 ? -23.851 47.165 -0.034 1.00 34.55 172 PHE A O 1
ATOM 1233 N N . LEU A 1 173 ? -25.296 46.637 1.611 1.00 39.22 173 LEU A N 1
ATOM 1234 C CA . LEU A 1 173 ? -24.285 45.885 2.346 1.00 36.40 173 LEU A CA 1
ATOM 1235 C C . LEU A 1 173 ? -23.811 44.677 1.552 1.00 35.04 173 LEU A C 1
ATOM 1236 O O . LEU A 1 173 ? -22.634 44.306 1.625 1.00 34.86 173 LEU A O 1
ATOM 1241 N N . LYS A 1 174 ? -24.712 44.055 0.788 1.00 36.68 174 LYS A N 1
ATOM 1242 C CA . LYS A 1 174 ? -24.318 42.952 -0.081 1.00 41.59 174 LYS A CA 1
ATOM 1243 C C . LYS A 1 174 ? -23.288 43.404 -1.108 1.00 39.39 174 LYS A C 1
ATOM 1244 O O . LYS A 1 174 ? -22.299 42.705 -1.355 1.00 46.50 174 LYS A O 1
ATOM 1250 N N . ALA A 1 175 ? -23.501 44.574 -1.714 1.00 36.98 175 ALA A N 1
ATOM 1251 C CA . ALA A 1 175 ? -22.543 45.084 -2.688 1.00 43.14 175 ALA A CA 1
ATOM 1252 C C . ALA A 1 175 ? -21.219 45.438 -2.023 1.00 45.44 175 ALA A C 1
ATOM 1253 O O . ALA A 1 175 ? -20.149 45.253 -2.615 1.00 44.75 175 ALA A O 1
ATOM 1255 N N . LEU A 1 176 ? -21.273 45.952 -0.791 1.00 37.50 176 LEU A N 1
ATOM 1256 C CA . LEU A 1 176 ? -20.051 46.307 -0.078 1.00 38.31 176 LEU A CA 1
ATOM 1257 C C . LEU A 1 176 ? -19.239 45.074 0.301 1.00 44.37 176 LEU A C 1
ATOM 1258 O O . LEU A 1 176 ? -18.006 45.141 0.367 1.00 46.31 176 LEU A O 1
ATOM 1263 N N . SER A 1 177 ? -19.906 43.949 0.557 1.00 45.77 177 SER A N 1
ATOM 1264 C CA . SER A 1 177 ? -19.253 42.758 1.089 1.00 41.53 177 SER A CA 1
ATOM 1265 C C . SER A 1 177 ? -18.972 41.693 0.039 1.00 46.07 177 SER A C 1
ATOM 1266 O O . SER A 1 177 ? -17.989 40.956 0.169 1.00 41.80 177 SER A O 1
ATOM 1269 N N . VAL A 1 178 ? -19.804 41.590 -0.992 1.00 40.87 178 VAL A N 1
ATOM 1270 C CA . VAL A 1 178 ? -19.713 40.524 -1.983 1.00 43.30 178 VAL A CA 1
ATOM 1271 C C . VAL A 1 178 ? -19.165 41.135 -3.265 1.00 50.79 178 VAL A C 1
ATOM 1272 O O . VAL A 1 178 ? -19.822 41.971 -3.897 1.00 47.75 178 VAL A O 1
ATOM 1276 N N . ALA A 1 179 ? -17.955 40.719 -3.650 1.00 46.05 179 ALA A N 1
ATOM 1277 C CA . ALA A 1 179 ? -17.256 41.373 -4.752 1.00 48.41 179 ALA A CA 1
ATOM 1278 C C . ALA A 1 179 ? -17.914 41.082 -6.097 1.00 50.44 179 ALA A C 1
ATOM 1279 O O . ALA A 1 179 ? -18.023 41.977 -6.944 1.00 52.29 179 ALA A O 1
ATOM 1281 N N . ASP A 1 180 ? -18.353 39.840 -6.319 1.00 47.75 180 ASP A N 1
ATOM 1282 C CA . ASP A 1 180 ? -18.980 39.506 -7.595 1.00 55.32 180 ASP A CA 1
ATOM 1283 C C . ASP A 1 180 ? -20.389 40.076 -7.710 1.00 56.54 180 ASP A C 1
ATOM 1284 O O . ASP A 1 180 ? -20.873 40.294 -8.827 1.00 60.76 180 ASP A O 1
ATOM 1289 N N . PHE A 1 181 ? -21.063 40.317 -6.588 1.00 48.72 181 PHE A N 1
ATOM 1290 C CA . PHE A 1 181 ? -22.458 40.744 -6.630 1.00 47.73 181 PHE A CA 1
ATOM 1291 C C . PHE A 1 181 ? -22.572 42.153 -7.200 1.00 42.83 181 PHE A C 1
ATOM 1292 O O . PHE A 1 181 ? -21.950 43.092 -6.691 1.00 43.99 181 PHE A O 1
ATOM 1300 N N . GLN A 1 182 ? -23.366 42.295 -8.258 1.00 44.10 182 GLN A N 1
ATOM 1301 C CA . GLN A 1 182 ? -23.694 43.593 -8.831 1.00 50.64 182 GLN A CA 1
ATOM 1302 C C . GLN A 1 182 ? -25.206 43.764 -8.807 1.00 42.71 182 GLN A C 1
ATOM 1303 O O . GLN A 1 182 ? -25.925 42.941 -9.401 1.00 47.16 182 GLN A O 1
ATOM 1305 N N . PRO A 1 183 ? -25.739 44.786 -8.136 1.00 47.26 183 PRO A N 1
ATOM 1306 C CA . PRO A 1 183 ? -27.196 44.989 -8.121 1.00 51.92 183 PRO A CA 1
ATOM 1307 C C . PRO A 1 183 ? -27.700 45.384 -9.501 1.00 40.93 183 PRO A C 1
ATOM 1308 O O . PRO A 1 183 ? -27.254 46.378 -10.077 1.00 49.79 183 PRO A O 1
ATOM 1312 N N . THR A 1 184 ? -28.633 44.599 -10.030 1.00 49.27 184 THR A N 1
ATOM 1313 C CA . THR A 1 184 ? -29.263 44.961 -11.287 1.00 49.73 184 THR A CA 1
ATOM 1314 C C . THR A 1 184 ? -30.275 46.079 -11.062 1.00 46.74 184 THR A C 1
ATOM 1315 O O . THR A 1 184 ? -30.805 46.264 -9.963 1.00 38.49 184 THR A O 1
ATOM 1319 N N . MET A 1 185 ? -30.533 46.841 -12.126 1.00 39.31 185 MET A N 1
ATOM 1320 C CA . MET A 1 185 ? -31.588 47.845 -12.063 1.00 38.79 185 MET A CA 1
ATOM 1321 C C . MET A 1 185 ? -32.946 47.203 -11.813 1.00 31.97 185 MET A C 1
ATOM 1322 O O . MET A 1 185 ? -33.832 47.833 -11.222 1.00 32.63 185 MET A O 1
ATOM 1327 N N . ALA A 1 186 ? -33.131 45.958 -12.259 1.00 28.56 186 ALA A N 1
ATOM 1328 C CA . ALA A 1 186 ? -34.348 45.226 -11.923 1.00 29.08 186 ALA A CA 1
ATOM 1329 C C . ALA A 1 186 ? -34.467 45.037 -10.416 1.00 37.83 186 ALA A C 1
ATOM 1330 O O . ALA A 1 186 ? -35.561 45.145 -9.851 1.00 33.19 186 ALA A O 1
ATOM 1332 N N . LEU A 1 187 ? -33.347 44.744 -9.753 1.00 36.52 187 LEU A N 1
ATOM 1333 C CA . LEU A 1 187 ? -33.339 44.641 -8.297 1.00 41.14 187 LEU A CA 1
ATOM 1334 C C . LEU A 1 187 ? -33.686 45.981 -7.656 1.00 34.61 187 LEU A C 1
ATOM 1335 O O . LEU A 1 187 ? -34.501 46.046 -6.728 1.00 40.60 187 LEU A O 1
ATOM 1340 N N . LEU A 1 188 ? -33.062 47.062 -8.136 1.00 29.22 188 LEU A N 1
ATOM 1341 C CA . LEU A 1 188 ? -33.349 48.400 -7.622 1.00 32.53 188 LEU A CA 1
ATOM 1342 C C . LEU A 1 188 ? -34.842 48.706 -7.682 1.00 38.23 188 LEU A C 1
ATOM 1343 O O . LEU A 1 188 ? -35.436 49.172 -6.703 1.00 34.37 188 LEU A O 1
ATOM 1348 N N . GLU A 1 189 ? -35.465 48.453 -8.836 1.00 32.68 189 GLU A N 1
ATOM 1349 C CA . GLU A 1 189 ? -36.882 48.759 -8.998 1.00 31.82 189 GLU A CA 1
ATOM 1350 C C . GLU A 1 189 ? -37.759 47.839 -8.159 1.00 28.88 189 GLU A C 1
ATOM 1351 O O . GLU A 1 189 ? -38.829 48.255 -7.698 1.00 30.23 189 GLU A O 1
ATOM 1357 N N . THR A 1 190 ? -37.335 46.588 -7.962 1.00 28.55 190 THR A N 1
ATOM 1358 C CA . THR A 1 190 ? -38.079 45.675 -7.100 1.00 36.86 190 THR A CA 1
ATOM 1359 C C . THR A 1 190 ? -38.115 46.186 -5.664 1.00 29.86 190 THR A C 1
ATOM 1360 O O . THR A 1 190 ? -39.175 46.216 -5.028 1.00 30.42 190 THR A O 1
ATOM 1364 N N . ARG A 1 191 ? -36.957 46.591 -5.135 1.00 34.34 191 ARG A N 1
ATOM 1365 C CA . ARG A 1 191 ? -36.904 47.108 -3.771 1.00 29.64 191 ARG A CA 1
ATOM 1366 C C . ARG A 1 191 ? -37.656 48.427 -3.649 1.00 32.54 191 ARG A C 1
ATOM 1367 O O . ARG A 1 191 ? -38.342 48.666 -2.647 1.00 30.61 191 ARG A O 1
ATOM 1375 N N . LEU A 1 192 ? -37.531 49.296 -4.654 1.00 25.52 192 LEU A N 1
ATOM 1376 C CA . LEU A 1 192 ? -38.164 50.609 -4.595 1.00 30.46 192 LEU A CA 1
ATOM 1377 C C . LEU A 1 192 ? -39.682 50.487 -4.524 1.00 29.26 192 LEU A C 1
ATOM 1378 O O . LEU A 1 192 ? -40.331 51.154 -3.711 1.00 24.92 192 LEU A O 1
ATOM 1383 N N . LYS A 1 193 ? -40.265 49.634 -5.371 1.00 26.30 193 LYS A N 1
ATOM 1384 C CA . LYS A 1 193 ? -41.717 49.472 -5.379 1.00 34.17 193 LYS A CA 1
ATOM 1385 C C . LYS A 1 193 ? -42.230 48.963 -4.037 1.00 30.78 193 LYS A C 1
ATOM 1386 O O . LYS A 1 193 ? -43.239 49.460 -3.522 1.00 29.33 193 LYS A O 1
ATOM 1392 N N . LEU A 1 194 ? -41.555 47.967 -3.460 1.00 28.24 194 LEU A N 1
ATOM 1393 C CA . LEU A 1 194 ? -41.996 47.418 -2.181 1.00 33.97 194 LEU A CA 1
ATOM 1394 C C . LEU A 1 194 ? -41.891 48.454 -1.069 1.00 24.10 194 LEU A C 1
ATOM 1395 O O . LEU A 1 194 ? -42.831 48.639 -0.288 1.00 27.57 194 LEU A O 1
ATOM 1400 N N . SER A 1 195 ? -40.747 49.138 -0.979 1.00 27.59 195 SER A N 1
ATOM 1401 C CA . SER A 1 195 ? -40.553 50.125 0.080 1.00 23.94 195 SER A CA 1
ATOM 1402 C C . SER A 1 195 ? -41.575 51.251 -0.014 1.00 25.72 195 SER A C 1
ATOM 1403 O O . SER A 1 195 ? -42.109 51.701 1.007 1.00 24.33 195 SER A O 1
ATOM 1406 N N . VAL A 1 196 ? -41.847 51.731 -1.230 1.00 22.58 196 VAL A N 1
ATOM 1407 C CA . VAL A 1 196 ? -42.863 52.765 -1.414 1.00 21.51 196 VAL A CA 1
ATOM 1408 C C . VAL A 1 196 ? -44.226 52.257 -0.962 1.00 18.62 196 VAL A C 1
ATOM 1409 O O . VAL A 1 196 ? -44.967 52.955 -0.259 1.00 23.54 196 VAL A O 1
ATOM 1413 N N . ASP A 1 197 ? -44.579 51.032 -1.364 1.00 24.28 197 ASP A N 1
ATOM 1414 C CA . ASP A 1 197 ? -45.869 50.463 -0.979 1.00 25.68 197 ASP A CA 1
ATOM 1415 C C . ASP A 1 197 ? -46.001 50.359 0.535 1.00 26.69 197 ASP A C 1
ATOM 1416 O O . ASP A 1 197 ? -47.063 50.654 1.095 1.00 25.24 197 ASP A O 1
ATOM 1421 N N . ILE A 1 198 ? -44.934 49.934 1.212 1.00 23.09 198 ILE A N 1
ATOM 1422 C CA . ILE A 1 198 ? -44.978 49.769 2.662 1.00 25.14 198 ILE A CA 1
ATOM 1423 C C . ILE A 1 198 ? -45.169 51.115 3.351 1.00 26.98 198 ILE A C 1
ATOM 1424 O O . ILE A 1 198 ? -46.052 51.275 4.201 1.00 24.83 198 ILE A O 1
ATOM 1429 N N . ILE A 1 199 ? -44.339 52.099 3.001 1.00 22.04 199 ILE A N 1
ATOM 1430 C CA . ILE A 1 199 ? -44.368 53.379 3.703 1.00 22.30 199 ILE A CA 1
ATOM 1431 C C . ILE A 1 199 ? -45.656 54.135 3.396 1.00 28.11 199 ILE A C 1
ATOM 1432 O O . ILE A 1 199 ? -46.271 54.726 4.293 1.00 31.43 199 ILE A O 1
ATOM 1437 N N . ALA A 1 200 ? -46.086 54.132 2.131 1.00 28.43 200 ALA A N 1
ATOM 1438 C CA . ALA A 1 200 ? -47.336 54.795 1.772 1.00 33.59 200 ALA A CA 1
ATOM 1439 C C . ALA A 1 200 ? -48.514 54.189 2.525 1.00 34.96 200 ALA A C 1
ATOM 1440 O O . ALA A 1 200 ? -49.376 54.912 3.038 1.00 32.58 200 ALA A O 1
ATOM 1442 N N . CYS A 1 201 ? -48.573 52.856 2.587 1.00 30.70 201 CYS A N 1
ATOM 1443 C CA . CYS A 1 201 ? -49.621 52.186 3.352 1.00 35.36 201 CYS A CA 1
ATOM 1444 C C . CYS A 1 201 ? -49.632 52.657 4.802 1.00 36.53 201 CYS A C 1
ATOM 1445 O O . CYS A 1 201 ? -50.695 52.941 5.367 1.00 39.28 201 CYS A O 1
ATOM 1448 N N . TYR A 1 202 ? -48.453 52.739 5.422 1.00 31.23 202 TYR A N 1
ATOM 1449 C CA . TYR A 1 202 ? -48.371 53.179 6.811 1.00 36.68 202 TYR A CA 1
ATOM 1450 C C . TYR A 1 202 ? -48.874 54.608 6.973 1.00 39.54 202 TYR A C 1
ATOM 1451 O O . TYR A 1 202 ? -49.692 54.895 7.854 1.00 37.77 202 TYR A O 1
ATOM 1460 N N . LEU A 1 203 ? -48.382 55.525 6.135 1.00 32.89 203 LEU A N 1
ATOM 1461 C CA . LEU A 1 203 ? -48.762 56.928 6.266 1.00 39.29 203 LEU A CA 1
ATOM 1462 C C . LEU A 1 203 ? -50.240 57.137 5.960 1.00 36.95 203 LEU A C 1
ATOM 1463 O O . LEU A 1 203 ? -50.896 57.978 6.586 1.00 45.51 203 LEU A O 1
ATOM 1468 N N . GLU A 1 204 ? -50.783 56.382 5.004 1.00 38.98 204 GLU A N 1
ATOM 1469 C CA . GLU A 1 204 ? -52.187 56.520 4.638 1.00 40.13 204 GLU A CA 1
ATOM 1470 C C . GLU A 1 204 ? -53.131 55.966 5.697 1.00 52.87 204 GLU A C 1
ATOM 1471 O O . GLU A 1 204 ? -54.342 56.188 5.599 1.00 48.64 204 GLU A O 1
ATOM 1477 N N . HIS A 1 205 ? -52.613 55.254 6.698 1.00 49.41 205 HIS A N 1
ATOM 1478 C CA . HIS A 1 205 ? -53.406 54.824 7.839 1.00 49.71 205 HIS A CA 1
ATOM 1479 C C . HIS A 1 205 ? -53.014 55.525 9.130 1.00 56.41 205 HIS A C 1
ATOM 1480 O O . HIS A 1 205 ? -53.686 55.334 10.149 1.00 59.70 205 HIS A O 1
ATOM 1487 N N . LEU A 1 206 ? -51.948 56.329 9.113 1.00 56.63 206 LEU A N 1
ATOM 1488 C CA . LEU A 1 206 ? -51.484 56.983 10.331 1.00 58.16 206 LEU A CA 1
ATOM 1489 C C . LEU A 1 206 ? -52.458 58.068 10.772 1.00 70.50 206 LEU A C 1
ATOM 1490 O O . LEU A 1 206 ? -52.828 58.146 11.949 1.00 66.73 206 LEU A O 1
ATOM 1495 N N . SER A 1 207 ? -52.887 58.914 9.837 1.00 77.37 207 SER A N 1
ATOM 1496 C CA . SER A 1 207 ? -53.878 59.946 10.107 1.00 80.43 207 SER A CA 1
ATOM 1497 C C . SER A 1 207 ? -55.306 59.415 10.077 1.00 82.91 207 SER A C 1
ATOM 1498 O O . SER A 1 207 ? -56.246 60.218 10.057 1.00 84.48 207 SER A O 1
ATOM 1500 N N . GLN A 1 208 ? -55.477 58.094 10.074 1.00 83.38 208 GLN A N 1
ATOM 1501 C CA . GLN A 1 208 ? -56.787 57.447 10.020 1.00 77.40 208 GLN A CA 1
ATOM 1502 C C . GLN A 1 208 ? -57.589 57.905 8.806 1.00 74.66 208 GLN A C 1
ATOM 1503 O O . GLN A 1 208 ? -57.247 57.583 7.668 1.00 63.69 208 GLN A O 1
ATOM 1505 N N . ARG B 1 7 ? -3.220 19.178 11.514 1.00 70.46 7 ARG B N 1
ATOM 1506 C CA . ARG B 1 7 ? -1.816 18.927 11.857 1.00 68.52 7 ARG B CA 1
ATOM 1507 C C . ARG B 1 7 ? -1.510 19.152 13.335 1.00 80.70 7 ARG B C 1
ATOM 1508 O O . ARG B 1 7 ? -0.336 19.187 13.702 1.00 83.94 7 ARG B O 1
ATOM 1510 N N . LEU B 1 8 ? -2.536 19.283 14.173 1.00 76.20 8 LEU B N 1
ATOM 1511 C CA . LEU B 1 8 ? -2.343 19.642 15.570 1.00 67.27 8 LEU B CA 1
ATOM 1512 C C . LEU B 1 8 ? -2.967 18.614 16.504 1.00 78.87 8 LEU B C 1
ATOM 1513 O O . LEU B 1 8 ? -4.078 18.127 16.271 1.00 85.04 8 LEU B O 1
ATOM 1515 N N . THR B 1 9 ? -2.221 18.290 17.555 1.00 79.06 9 THR B N 1
ATOM 1516 C CA . THR B 1 9 ? -2.674 17.449 18.655 1.00 71.32 9 THR B CA 1
ATOM 1517 C C . THR B 1 9 ? -3.631 18.249 19.537 1.00 68.09 9 THR B C 1
ATOM 1518 O O . THR B 1 9 ? -4.077 19.345 19.189 1.00 67.75 9 THR B O 1
ATOM 1522 N N . GLU B 1 10 ? -3.975 17.686 20.698 1.00 69.30 10 GLU B N 1
ATOM 1523 C CA . GLU B 1 10 ? -4.811 18.419 21.643 1.00 66.95 10 GLU B CA 1
ATOM 1524 C C . GLU B 1 10 ? -4.099 19.672 22.137 1.00 63.51 10 GLU B C 1
ATOM 1525 O O . GLU B 1 10 ? -4.718 20.734 22.270 1.00 61.10 10 GLU B O 1
ATOM 1527 N N . ARG B 1 11 ? -2.798 19.569 22.422 1.00 64.59 11 ARG B N 1
ATOM 1528 C CA . ARG B 1 11 ? -2.033 20.753 22.800 1.00 67.60 11 ARG B CA 1
ATOM 1529 C C . ARG B 1 11 ? -1.965 21.747 21.646 1.00 62.21 11 ARG B C 1
ATOM 1530 O O . ARG B 1 11 ? -1.976 22.965 21.861 1.00 57.99 11 ARG B O 1
ATOM 1532 N N . GLY B 1 12 ? -1.892 21.243 20.412 1.00 60.93 12 GLY B N 1
ATOM 1533 C CA . GLY B 1 12 ? -1.933 22.125 19.257 1.00 63.30 12 GLY B CA 1
ATOM 1534 C C . GLY B 1 12 ? -3.280 22.800 19.086 1.00 57.54 12 GLY B C 1
ATOM 1535 O O . GLY B 1 12 ? -3.354 23.961 18.673 1.00 51.41 12 GLY B O 1
ATOM 1536 N N . ARG B 1 13 ? -4.363 22.082 19.394 1.00 52.40 13 ARG B N 1
ATOM 1537 C CA . ARG B 1 13 ? -5.694 22.672 19.301 1.00 51.85 13 ARG B CA 1
ATOM 1538 C C . ARG B 1 13 ? -5.899 23.751 20.356 1.00 55.77 13 ARG B C 1
ATOM 1539 O O . ARG B 1 13 ? -6.620 24.726 20.113 1.00 51.03 13 ARG B O 1
ATOM 1541 N N . GLN B 1 14 ? -5.283 23.591 21.529 1.00 57.12 14 GLN B N 1
ATOM 1542 C CA . GLN B 1 14 ? -5.341 24.634 22.548 1.00 52.33 14 GLN B CA 1
ATOM 1543 C C . GLN B 1 14 ? -4.596 25.880 22.087 1.00 44.16 14 GLN B C 1
ATOM 1544 O O . GLN B 1 14 ? -5.110 27.001 22.194 1.00 47.76 14 GLN B O 1
ATOM 1550 N N . ARG B 1 15 ? -3.374 25.699 21.581 1.00 40.85 15 ARG B N 1
ATOM 1551 C CA . ARG B 1 15 ? -2.582 26.823 21.095 1.00 50.00 15 ARG B CA 1
ATOM 1552 C C . ARG B 1 15 ? -3.280 27.542 19.948 1.00 45.89 15 ARG B C 1
ATOM 1553 O O . ARG B 1 15 ? -3.222 28.774 19.850 1.00 45.56 15 ARG B O 1
ATOM 1561 N N . ARG B 1 16 ? -3.949 26.792 19.071 1.00 43.19 16 ARG B N 1
ATOM 1562 C CA . ARG B 1 16 ? -4.646 27.413 17.948 1.00 47.15 16 ARG B CA 1
ATOM 1563 C C . ARG B 1 16 ? -5.813 28.269 18.428 1.00 45.36 16 ARG B C 1
ATOM 1564 O O . ARG B 1 16 ? -5.960 29.424 18.011 1.00 37.87 16 ARG B O 1
ATOM 1572 N N . ARG B 1 17 ? -6.658 27.715 19.303 1.00 40.44 17 ARG B N 1
ATOM 1573 C CA . ARG B 1 17 ? -7.782 28.479 19.835 1.00 42.44 17 ARG B CA 1
ATOM 1574 C C . ARG B 1 17 ? -7.306 29.703 20.609 1.00 40.26 17 ARG B C 1
ATOM 1575 O O . ARG B 1 17 ? -7.938 30.765 20.556 1.00 40.01 17 ARG B O 1
ATOM 1577 N N . ALA B 1 18 ? -6.197 29.572 21.341 1.00 38.18 18 ALA B N 1
ATOM 1578 C CA . ALA B 1 18 ? -5.653 30.717 22.065 1.00 44.55 18 ALA B CA 1
ATOM 1579 C C . ALA B 1 18 ? -5.179 31.799 21.104 1.00 36.94 18 ALA B C 1
ATOM 1580 O O . ALA B 1 18 ? -5.440 32.989 21.318 1.00 33.87 18 ALA B O 1
ATOM 1582 N N . MET B 1 19 ? -4.471 31.405 20.043 1.00 37.07 19 MET B N 1
ATOM 1583 C CA . MET B 1 19 ? -4.015 32.376 19.053 1.00 38.31 19 MET B CA 1
ATOM 1584 C C . MET B 1 19 ? -5.193 33.044 18.356 1.00 36.21 19 MET B C 1
ATOM 1585 O O . MET B 1 19 ? -5.150 34.243 18.059 1.00 31.95 19 MET B O 1
ATOM 1590 N N . LEU B 1 20 ? -6.257 32.281 18.090 1.00 37.58 20 LEU B N 1
ATOM 1591 C CA . LEU B 1 20 ? -7.444 32.852 17.461 1.00 35.95 20 LEU B CA 1
ATOM 1592 C C . LEU B 1 20 ? -8.088 33.910 18.346 1.00 33.62 20 LEU B C 1
ATOM 1593 O O . LEU B 1 20 ? -8.525 34.959 17.857 1.00 33.79 20 LEU B O 1
ATOM 1598 N N . ASP B 1 21 ? -8.161 33.651 19.654 1.00 33.72 21 ASP B N 1
ATOM 1599 C CA . ASP B 1 21 ? -8.751 34.622 20.569 1.00 37.37 21 ASP B CA 1
ATOM 1600 C C . ASP B 1 21 ? -7.919 35.896 20.640 1.00 38.48 21 ASP B C 1
ATOM 1601 O O . ASP B 1 21 ? -8.469 37.004 20.626 1.00 34.76 21 ASP B O 1
ATOM 1606 N N . ALA B 1 22 ? -6.594 35.760 20.730 1.00 33.90 22 ALA B N 1
ATOM 1607 C CA . ALA B 1 22 ? -5.726 36.933 20.764 1.00 36.12 22 ALA B CA 1
ATOM 1608 C C . ALA B 1 22 ? -5.809 37.717 19.461 1.00 32.68 22 ALA B C 1
ATOM 1609 O O . ALA B 1 22 ? -5.917 38.949 19.468 1.00 32.94 22 ALA B O 1
ATOM 1611 N N . ALA B 1 23 ? -5.745 37.014 18.327 1.00 31.27 23 ALA B N 1
ATOM 1612 C CA . ALA B 1 23 ? -5.821 37.684 17.034 1.00 32.21 23 ALA B CA 1
ATOM 1613 C C . ALA B 1 23 ? -7.142 38.420 16.875 1.00 37.06 23 ALA B C 1
ATOM 1614 O O . ALA B 1 23 ? -7.180 39.532 16.336 1.00 33.87 23 ALA B O 1
ATOM 1616 N N . THR B 1 24 ? -8.239 37.808 17.328 1.00 34.03 24 THR B N 1
ATOM 1617 C CA . THR B 1 24 ? -9.533 38.479 17.275 1.00 33.73 24 THR B CA 1
ATOM 1618 C C . THR B 1 24 ? -9.477 39.816 18.003 1.00 34.10 24 THR B C 1
ATOM 1619 O O . THR B 1 24 ? -9.794 40.861 17.426 1.00 37.21 24 THR B O 1
ATOM 1623 N N . GLN B 1 25 ? -9.016 39.806 19.256 1.00 35.74 25 GLN B N 1
ATOM 1624 C CA . GLN B 1 25 ? -8.898 41.044 20.023 1.00 36.30 25 GLN B CA 1
ATOM 1625 C C . GLN B 1 25 ? -7.990 42.052 19.326 1.00 34.66 25 GLN B C 1
ATOM 1626 O O . GLN B 1 25 ? -8.275 43.255 19.324 1.00 35.03 25 GLN B O 1
ATOM 1632 N N . ALA B 1 26 ? -6.891 41.581 18.734 1.00 40.43 26 ALA B N 1
ATOM 1633 C CA . ALA B 1 26 ? -5.947 42.486 18.085 1.00 38.67 26 ALA B CA 1
ATOM 1634 C C . ALA B 1 26 ? -6.575 43.171 16.876 1.00 33.96 26 ALA B C 1
ATOM 1635 O O . ALA B 1 26 ? -6.484 44.396 16.728 1.00 34.89 26 ALA B O 1
ATOM 1637 N N . PHE B 1 27 ? -7.206 42.392 15.993 1.00 31.65 27 PHE B N 1
ATOM 1638 C CA . PHE B 1 27 ? -7.837 42.967 14.808 1.00 34.38 27 PHE B CA 1
ATOM 1639 C C . PHE B 1 27 ? -8.914 43.979 15.183 1.00 35.58 27 PHE B C 1
ATOM 1640 O O . PHE B 1 27 ? -9.047 45.022 14.532 1.00 35.36 27 PHE B O 1
ATOM 1648 N N . LEU B 1 28 ? -9.705 43.684 16.218 1.00 41.75 28 LEU B N 1
ATOM 1649 C CA . LEU B 1 28 ? -10.738 44.623 16.649 1.00 43.00 28 LEU B CA 1
ATOM 1650 C C . LEU B 1 28 ? -10.144 45.962 17.065 1.00 48.16 28 LEU B C 1
ATOM 1651 O O . LEU B 1 28 ? -10.688 47.020 16.730 1.00 49.69 28 LEU B O 1
ATOM 1656 N N . GLU B 1 29 ? -9.033 45.937 17.803 1.00 44.02 29 GLU B N 1
ATOM 1657 C CA . GLU B 1 29 ? -8.459 47.181 18.305 1.00 47.85 29 GLU B CA 1
ATOM 1658 C C . GLU B 1 29 ? -7.756 47.966 17.203 1.00 44.10 29 GLU B C 1
ATOM 1659 O O . GLU B 1 29 ? -7.861 49.197 17.151 1.00 44.52 29 GLU B O 1
ATOM 1665 N N . HIS B 1 30 ? -7.039 47.279 16.311 1.00 40.62 30 HIS B N 1
ATOM 1666 C CA . HIS B 1 30 ? -6.129 47.948 15.390 1.00 40.93 30 HIS B CA 1
ATOM 1667 C C . HIS B 1 30 ? -6.525 47.845 13.924 1.00 41.54 30 HIS B C 1
ATOM 1668 O O . HIS B 1 30 ? -5.899 48.507 13.088 1.00 42.48 30 HIS B O 1
ATOM 1675 N N . GLY B 1 31 ? -7.535 47.051 13.582 1.00 38.27 31 GLY B N 1
ATOM 1676 C CA . GLY B 1 31 ? -7.847 46.837 12.182 1.00 40.30 31 GLY B CA 1
ATOM 1677 C C . GLY B 1 31 ? -6.848 45.911 11.516 1.00 42.29 31 GLY B C 1
ATOM 1678 O O . GLY B 1 31 ? -5.855 45.516 12.135 1.00 39.66 31 GLY B O 1
ATOM 1679 N N . PHE B 1 32 ? -7.102 45.547 10.256 1.00 37.92 32 PHE B N 1
ATOM 1680 C CA . PHE B 1 32 ? -6.248 44.574 9.579 1.00 38.15 32 PHE B CA 1
ATOM 1681 C C . PHE B 1 32 ? -4.828 45.101 9.398 1.00 42.54 32 PHE B C 1
ATOM 1682 O O . PHE B 1 32 ? -3.853 44.417 9.731 1.00 37.20 32 PHE B O 1
ATOM 1690 N N . GLU B 1 33 ? -4.690 46.318 8.864 1.00 43.55 33 GLU B N 1
ATOM 1691 C CA . GLU B 1 33 ? -3.364 46.826 8.518 1.00 41.95 33 GLU B CA 1
ATOM 1692 C C . GLU B 1 33 ? -2.511 47.057 9.759 1.00 37.95 33 GLU B C 1
ATOM 1693 O O . GLU B 1 33 ? -1.306 46.779 9.750 1.00 49.26 33 GLU B O 1
ATOM 1699 N N . GLY B 1 34 ? -3.112 47.560 10.833 1.00 35.56 34 GLY B N 1
ATOM 1700 C CA . GLY B 1 34 ? -2.371 47.833 12.044 1.00 42.38 34 GLY B CA 1
ATOM 1701 C C . GLY B 1 34 ? -2.145 46.648 12.951 1.00 43.88 34 GLY B C 1
ATOM 1702 O O . GLY B 1 34 ? -1.560 46.807 14.026 1.00 43.96 34 GLY B O 1
ATOM 1703 N N . THR B 1 35 ? -2.588 45.459 12.553 1.00 37.24 35 THR B N 1
ATOM 1704 C CA . THR B 1 35 ? -2.387 44.242 13.327 1.00 39.90 35 THR B CA 1
ATOM 1705 C C . THR B 1 35 ? -1.259 43.438 12.695 1.00 36.89 35 THR B C 1
ATOM 1706 O O . THR B 1 35 ? -1.357 43.030 11.532 1.00 35.28 35 THR B O 1
ATOM 1710 N N . THR B 1 36 ? -0.195 43.216 13.455 1.00 35.55 36 THR B N 1
ATOM 1711 C CA . THR B 1 36 ? 0.925 42.401 13.013 1.00 33.38 36 THR B CA 1
ATOM 1712 C C . THR B 1 36 ? 0.876 41.032 13.680 1.00 27.62 36 THR B C 1
ATOM 1713 O O . THR B 1 36 ? 0.293 40.855 14.752 1.00 27.61 36 THR B O 1
ATOM 1717 N N . LEU B 1 37 ? 1.495 40.053 13.016 1.00 32.40 37 LEU B N 1
ATOM 1718 C CA . LEU B 1 37 ? 1.600 38.722 13.604 1.00 31.75 37 LEU B CA 1
ATOM 1719 C C . LEU B 1 37 ? 2.394 38.752 14.902 1.00 33.90 37 LEU B C 1
ATOM 1720 O O . LEU B 1 37 ? 2.167 37.920 15.788 1.00 30.98 37 LEU B O 1
ATOM 1725 N N . ASP B 1 38 ? 3.329 39.699 15.030 1.00 29.23 38 ASP B N 1
ATOM 1726 C CA . ASP B 1 38 ? 4.082 39.844 16.272 1.00 35.13 38 ASP B CA 1
ATOM 1727 C C . ASP B 1 38 ? 3.170 40.221 17.432 1.00 34.54 38 ASP B C 1
ATOM 1728 O O . ASP B 1 38 ? 3.347 39.730 18.553 1.00 31.56 38 ASP B O 1
ATOM 1733 N N . MET B 1 39 ? 2.194 41.101 17.186 1.00 32.40 39 MET B N 1
ATOM 1734 C CA . MET B 1 39 ? 1.241 41.457 18.234 1.00 38.77 39 MET B CA 1
ATOM 1735 C C . MET B 1 39 ? 0.480 40.232 18.721 1.00 34.22 39 MET B C 1
ATOM 1736 O O . MET B 1 39 ? 0.202 40.098 19.919 1.00 36.34 39 MET B O 1
ATOM 1741 N N . VAL B 1 40 ? 0.142 39.322 17.806 1.00 32.49 40 VAL B N 1
ATOM 1742 C CA . VAL B 1 40 ? -0.603 38.125 18.179 1.00 37.56 40 VAL B CA 1
ATOM 1743 C C . VAL B 1 40 ? 0.257 37.200 19.032 1.00 32.41 40 VAL B C 1
ATOM 1744 O O . VAL B 1 40 ? -0.220 36.615 20.011 1.00 32.23 40 VAL B O 1
ATOM 1748 N N . ILE B 1 41 ? 1.535 37.049 18.674 1.00 34.15 41 ILE B N 1
ATOM 1749 C CA . ILE B 1 41 ? 2.425 36.190 19.451 1.00 32.18 41 ILE B CA 1
ATOM 1750 C C . ILE B 1 41 ? 2.615 36.753 20.853 1.00 37.69 41 ILE B C 1
ATOM 1751 O O . ILE B 1 41 ? 2.659 36.009 21.840 1.00 32.20 41 ILE B O 1
ATOM 1756 N N . GLU B 1 42 ? 2.717 38.079 20.964 1.00 33.95 42 GLU B N 1
ATOM 1757 C CA . GLU B 1 42 ? 2.890 38.707 22.269 1.00 37.05 42 GLU B CA 1
ATOM 1758 C C . GLU B 1 42 ? 1.663 38.520 23.154 1.00 42.92 42 GLU B C 1
ATOM 1759 O O . GLU B 1 42 ? 1.794 38.413 24.379 1.00 37.74 42 GLU B O 1
ATOM 1765 N N . ARG B 1 43 ? 0.469 38.482 22.559 1.00 36.92 43 ARG B N 1
ATOM 1766 C CA . ARG B 1 43 ? -0.750 38.315 23.342 1.00 35.75 43 ARG B CA 1
ATOM 1767 C C . ARG B 1 43 ? -1.040 36.854 23.666 1.00 40.02 43 ARG B C 1
ATOM 1768 O O . ARG B 1 43 ? -1.568 36.558 24.744 1.00 42.38 43 ARG B O 1
ATOM 1776 N N . ALA B 1 44 ? -0.712 35.935 22.759 1.00 33.96 44 ALA B N 1
ATOM 1777 C CA . ALA B 1 44 ? -1.082 34.533 22.903 1.00 39.64 44 ALA B CA 1
ATOM 1778 C C . ALA B 1 44 ? 0.096 33.622 23.211 1.00 41.47 44 ALA B C 1
ATOM 1779 O O . ALA B 1 44 ? -0.098 32.408 23.333 1.00 44.24 44 ALA B O 1
ATOM 1781 N N . GLY B 1 45 ? 1.302 34.164 23.344 1.00 40.94 45 GLY B N 1
ATOM 1782 C CA . GLY B 1 45 ? 2.460 33.311 23.501 1.00 40.87 45 GLY B CA 1
ATOM 1783 C C . GLY B 1 45 ? 2.707 32.482 22.249 1.00 40.74 45 GLY B C 1
ATOM 1784 O O . GLY B 1 45 ? 2.106 32.684 21.193 1.00 45.88 45 GLY B O 1
ATOM 1785 N N . GLY B 1 46 ? 3.623 31.532 22.388 1.00 43.66 46 GLY B N 1
ATOM 1786 C CA . GLY B 1 46 ? 3.971 30.693 21.263 1.00 46.62 46 GLY B CA 1
ATOM 1787 C C . GLY B 1 46 ? 5.003 31.356 20.368 1.00 42.63 46 GLY B C 1
ATOM 1788 O O . GLY B 1 46 ? 5.744 32.255 20.777 1.00 49.88 46 GLY B O 1
ATOM 1789 N N . SER B 1 47 ? 5.043 30.897 19.117 1.00 38.57 47 SER B N 1
ATOM 1790 C CA . SER B 1 47 ? 6.031 31.351 18.148 1.00 48.22 47 SER B CA 1
ATOM 1791 C C . SER B 1 47 ? 5.346 31.795 16.861 1.00 48.92 47 SER B C 1
ATOM 1792 O O . SER B 1 47 ? 4.245 31.338 16.538 1.00 47.21 47 SER B O 1
ATOM 1795 N N . ARG B 1 48 ? 6.011 32.710 16.138 1.00 42.08 48 ARG B N 1
ATOM 1796 C CA . ARG B 1 48 ? 5.516 33.153 14.835 1.00 44.85 48 ARG B CA 1
ATOM 1797 C C . ARG B 1 48 ? 5.361 31.992 13.871 1.00 49.39 48 ARG B C 1
ATOM 1798 O O . ARG B 1 48 ? 4.425 31.972 13.064 1.00 51.93 48 ARG B O 1
ATOM 1806 N N . GLY B 1 49 ? 6.283 31.033 13.925 1.00 56.57 49 GLY B N 1
ATOM 1807 C CA . GLY B 1 49 ? 6.210 29.883 13.042 1.00 52.22 49 GLY B CA 1
ATOM 1808 C C . GLY B 1 49 ? 5.021 28.986 13.314 1.00 52.33 49 GLY B C 1
ATOM 1809 O O . GLY B 1 49 ? 4.385 28.498 12.376 1.00 57.46 49 GLY B O 1
ATOM 1810 N N . THR B 1 50 ? 4.676 28.771 14.587 1.00 58.76 50 THR B N 1
ATOM 1811 C CA . THR B 1 50 ? 3.524 27.904 14.826 1.00 60.26 50 THR B CA 1
ATOM 1812 C C . THR B 1 50 ? 2.235 28.526 14.258 1.00 60.38 50 THR B C 1
ATOM 1813 O O . THR B 1 50 ? 1.317 27.800 13.860 1.00 61.20 50 THR B O 1
ATOM 1817 N N . LEU B 1 51 ? 2.148 29.862 14.253 1.00 52.43 51 LEU B N 1
ATOM 1818 C CA . LEU B 1 51 ? 1.014 30.581 13.661 1.00 50.82 51 LEU B CA 1
ATOM 1819 C C . LEU B 1 51 ? 0.886 30.326 12.165 1.00 50.39 51 LEU B C 1
ATOM 1820 O O . LEU B 1 51 ? -0.229 30.186 11.647 1.00 45.86 51 LEU B O 1
ATOM 1825 N N . TYR B 1 52 ? 2.010 30.318 11.442 1.00 52.04 52 TYR B N 1
ATOM 1826 C CA . TYR B 1 52 ? 1.958 30.095 10.000 1.00 50.80 52 TYR B CA 1
ATOM 1827 C C . TYR B 1 52 ? 1.465 28.692 9.682 1.00 50.45 52 TYR B C 1
ATOM 1828 O O . TYR B 1 52 ? 0.775 28.480 8.678 1.00 55.08 52 TYR B O 1
ATOM 1837 N N . SER B 1 53 ? 1.815 27.719 10.521 1.00 54.45 53 SER B N 1
ATOM 1838 C CA . SER B 1 53 ? 1.351 26.355 10.295 1.00 57.11 53 SER B CA 1
ATOM 1839 C C . SER B 1 53 ? -0.141 26.227 10.580 1.00 57.05 53 SER B C 1
ATOM 1840 O O . SER B 1 53 ? -0.862 25.535 9.851 1.00 66.22 53 SER B O 1
ATOM 1843 N N . SER B 1 54 ? -0.622 26.886 11.637 1.00 52.38 54 SER B N 1
ATOM 1844 C CA . SER B 1 54 ? -2.024 26.751 12.020 1.00 53.76 54 SER B CA 1
ATOM 1845 C C . SER B 1 54 ? -2.952 27.466 11.042 1.00 52.15 54 SER B C 1
ATOM 1846 O O . SER B 1 54 ? -4.008 26.934 10.683 1.00 54.86 54 SER B O 1
ATOM 1849 N N . PHE B 1 55 ? -2.582 28.672 10.601 1.00 49.17 55 PHE B N 1
ATOM 1850 C CA . PHE B 1 55 ? -3.486 29.503 9.817 1.00 46.61 55 PHE B CA 1
ATOM 1851 C C . PHE B 1 55 ? -3.005 29.819 8.407 1.00 45.16 55 PHE B C 1
ATOM 1852 O O . PHE B 1 55 ? -3.838 30.166 7.562 1.00 42.24 55 PHE B O 1
ATOM 1860 N N . GLY B 1 56 ? -1.709 29.713 8.122 1.00 48.73 56 GLY B N 1
ATOM 1861 C CA . GLY B 1 56 ? -1.181 29.988 6.805 1.00 45.49 56 GLY B CA 1
ATOM 1862 C C . GLY B 1 56 ? -0.542 31.353 6.645 1.00 45.65 56 GLY B C 1
ATOM 1863 O O . GLY B 1 56 ? 0.211 31.558 5.686 1.00 52.42 56 GLY B O 1
ATOM 1864 N N . GLY B 1 57 ? -0.818 32.283 7.548 1.00 42.65 57 GLY B N 1
ATOM 1865 C CA . GLY B 1 57 ? -0.323 33.636 7.458 1.00 40.73 57 GLY B CA 1
ATOM 1866 C C . GLY B 1 57 ? -1.363 34.606 7.972 1.00 41.55 57 GLY B C 1
ATOM 1867 O O . GLY B 1 57 ? -2.328 34.220 8.630 1.00 41.44 57 GLY B O 1
ATOM 1868 N N . LYS B 1 58 ? -1.156 35.890 7.666 1.00 34.58 58 LYS B N 1
ATOM 1869 C CA . LYS B 1 58 ? -2.062 36.918 8.168 1.00 35.25 58 LYS B CA 1
ATOM 1870 C C . LYS B 1 58 ? -3.451 36.789 7.553 1.00 36.32 58 LYS B C 1
ATOM 1871 O O . LYS B 1 58 ? -4.459 36.933 8.254 1.00 36.01 58 LYS B O 1
ATOM 1877 N N . GLU B 1 59 ? -3.525 36.529 6.245 1.00 35.95 59 GLU B N 1
ATOM 1878 C CA . GLU B 1 59 ? -4.824 36.383 5.593 1.00 37.66 59 GLU B CA 1
ATOM 1879 C C . GLU B 1 59 ? -5.585 35.182 6.138 1.00 34.16 59 GLU B C 1
ATOM 1880 O O . GLU B 1 59 ? -6.779 35.276 6.445 1.00 39.96 59 GLU B O 1
ATOM 1886 N N . GLY B 1 60 ? -4.908 34.039 6.255 1.00 37.96 60 GLY B N 1
ATOM 1887 C CA . GLY B 1 60 ? -5.563 32.862 6.801 1.00 38.78 60 GLY B CA 1
ATOM 1888 C C . GLY B 1 60 ? -5.990 33.057 8.242 1.00 41.29 60 GLY B C 1
ATOM 1889 O O . GLY B 1 60 ? -7.065 32.609 8.649 1.00 35.61 60 GLY B O 1
ATOM 1890 N N . LEU B 1 61 ? -5.148 33.719 9.037 1.00 38.60 61 LEU B N 1
ATOM 1891 C CA . LEU B 1 61 ? -5.529 34.058 10.403 1.00 38.55 61 LEU B CA 1
ATOM 1892 C C . LEU B 1 61 ? -6.725 35.002 10.417 1.00 36.20 61 LEU B C 1
ATOM 1893 O O . LEU B 1 61 ? -7.673 34.811 11.186 1.00 33.42 61 LEU B O 1
ATOM 1898 N N . PHE B 1 62 ? -6.693 36.032 9.567 1.00 33.89 62 PHE B N 1
ATOM 1899 C CA . PHE B 1 62 ? -7.786 36.999 9.533 1.00 37.91 62 PHE B CA 1
ATOM 1900 C C . PHE B 1 62 ? -9.085 36.346 9.076 1.00 37.03 62 PHE B C 1
ATOM 1901 O O . PHE B 1 62 ? -10.165 36.680 9.578 1.00 34.83 62 PHE B O 1
ATOM 1909 N N . ALA B 1 63 ? -9.000 35.415 8.122 1.00 34.35 63 ALA B N 1
ATOM 1910 C CA . ALA B 1 63 ? -10.184 34.674 7.700 1.00 40.89 63 ALA B CA 1
ATOM 1911 C C . ALA B 1 63 ? -10.774 33.874 8.855 1.00 42.96 63 ALA B C 1
ATOM 1912 O O . ALA B 1 63 ? -11.996 33.858 9.050 1.00 36.61 63 ALA B O 1
ATOM 1914 N N . ALA B 1 64 ? -9.920 33.193 9.624 1.00 38.59 64 ALA B N 1
ATOM 1915 C CA . ALA B 1 64 ? -10.398 32.440 10.778 1.00 36.61 64 ALA B CA 1
ATOM 1916 C C . ALA B 1 64 ? -11.006 33.361 11.828 1.00 36.18 64 ALA B C 1
ATOM 1917 O O . ALA B 1 64 ? -12.002 33.009 12.472 1.00 40.78 64 ALA B O 1
ATOM 1919 N N . VAL B 1 65 ? -10.414 34.543 12.021 1.00 36.77 65 VAL B N 1
ATOM 1920 C CA . VAL B 1 65 ? -10.944 35.501 12.990 1.00 33.17 65 VAL B CA 1
ATOM 1921 C C . VAL B 1 65 ? -12.354 35.929 12.601 1.00 40.83 65 VAL B C 1
ATOM 1922 O O . VAL B 1 65 ? -13.264 35.969 13.439 1.00 38.64 65 VAL B O 1
ATOM 1926 N N . ILE B 1 66 ? -12.555 36.256 11.322 1.00 36.52 66 ILE B N 1
ATOM 1927 C CA . ILE B 1 66 ? -13.870 36.694 10.860 1.00 35.06 66 ILE B CA 1
ATOM 1928 C C . ILE B 1 66 ? -14.893 35.577 11.030 1.00 35.32 66 ILE B C 1
ATOM 1929 O O . ILE B 1 66 ? -15.995 35.792 11.551 1.00 38.56 66 ILE B O 1
ATOM 1934 N N . ALA B 1 67 ? -14.545 34.367 10.582 1.00 37.24 67 ALA B N 1
ATOM 1935 C CA . ALA B 1 67 ? -15.458 33.234 10.708 1.00 42.20 67 ALA B CA 1
ATOM 1936 C C . ALA B 1 67 ? -15.780 32.936 12.167 1.00 45.47 67 ALA B C 1
ATOM 1937 O O . ALA B 1 67 ? -16.928 32.626 12.506 1.00 46.44 67 ALA B O 1
ATOM 1939 N N . HIS B 1 68 ? -14.777 33.018 13.044 1.00 37.82 68 HIS B N 1
ATOM 1940 C CA . HIS B 1 68 ? -15.015 32.807 14.470 1.00 46.65 68 HIS B CA 1
ATOM 1941 C C . HIS B 1 68 ? -15.988 33.839 15.024 1.00 49.38 68 HIS B C 1
ATOM 1942 O O . HIS B 1 68 ? -16.916 33.499 15.768 1.00 51.19 68 HIS B O 1
ATOM 1949 N N . MET B 1 69 ? -15.782 35.113 14.681 1.00 42.68 69 MET B N 1
ATOM 1950 C CA . MET B 1 69 ? -16.675 36.162 15.160 1.00 42.18 69 MET B CA 1
ATOM 1951 C C . MET B 1 69 ? -18.095 35.986 14.641 1.00 47.46 69 MET B C 1
ATOM 1952 O O . MET B 1 69 ? -19.053 36.384 15.313 1.00 46.18 69 MET B O 1
ATOM 1957 N N . ILE B 1 70 ? -18.250 35.410 13.448 1.00 49.20 70 ILE B N 1
ATOM 1958 C CA . ILE B 1 70 ? -19.582 35.211 12.880 1.00 58.55 70 ILE B CA 1
ATOM 1959 C C . ILE B 1 70 ? -20.405 34.286 13.770 1.00 54.70 70 ILE B C 1
ATOM 1960 O O . ILE B 1 70 ? -21.572 34.562 14.072 1.00 57.84 70 ILE B O 1
ATOM 1965 N N . GLY B 1 71 ? -19.807 33.175 14.203 1.00 59.28 71 GLY B N 1
ATOM 1966 C CA . GLY B 1 71 ? -20.490 32.296 15.139 1.00 59.91 71 GLY B CA 1
ATOM 1967 C C . GLY B 1 71 ? -20.761 32.963 16.474 1.00 55.24 71 GLY B C 1
ATOM 1968 O O . GLY B 1 71 ? -21.810 32.746 17.085 1.00 62.88 71 GLY B O 1
ATOM 1969 N N . GLU B 1 72 ? -19.815 33.779 16.945 1.00 55.91 72 GLU B N 1
ATOM 1970 C CA . GLU B 1 72 ? -19.973 34.440 18.236 1.00 52.11 72 GLU B CA 1
ATOM 1971 C C . GLU B 1 72 ? -21.171 35.383 18.239 1.00 57.43 72 GLU B C 1
ATOM 1972 O O . GLU B 1 72 ? -21.930 35.430 19.213 1.00 55.92 72 GLU B O 1
ATOM 1978 N N . ILE B 1 73 ? -21.352 36.147 17.163 1.00 54.34 73 ILE B N 1
ATOM 1979 C CA . ILE B 1 73 ? -22.390 37.172 17.143 1.00 52.95 73 ILE B CA 1
ATOM 1980 C C . ILE B 1 73 ? -23.691 36.669 16.518 1.00 50.73 73 ILE B C 1
ATOM 1981 O O . ILE B 1 73 ? -24.780 37.048 16.965 1.00 51.77 73 ILE B O 1
ATOM 1986 N N . PHE B 1 74 ? -23.609 35.790 15.515 1.00 56.50 74 PHE B N 1
ATOM 1987 C CA . PHE B 1 74 ? -24.790 35.320 14.806 1.00 61.50 74 PHE B CA 1
ATOM 1988 C C . PHE B 1 74 ? -25.105 33.902 15.248 1.00 68.12 74 PHE B C 1
ATOM 1989 O O . PHE B 1 74 ? -25.877 33.699 16.200 1.00 70.76 74 PHE B O 1
ATOM 1997 N N . ASP B 1 75 ? -24.545 32.884 14.590 1.00 70.48 75 ASP B N 1
ATOM 1998 C CA . ASP B 1 75 ? -24.869 31.491 14.884 1.00 71.95 75 ASP B CA 1
ATOM 1999 C C . ASP B 1 75 ? -24.253 31.037 16.205 1.00 69.37 75 ASP B C 1
ATOM 2000 O O . ASP B 1 75 ? -24.676 31.456 17.284 1.00 70.00 75 ASP B O 1
ATOM 2002 N N . PRO B 1 83 ? -41.018 30.952 19.393 1.00 69.30 83 PRO B N 1
ATOM 2003 C CA . PRO B 1 83 ? -42.119 31.347 18.510 1.00 70.08 83 PRO B CA 1
ATOM 2004 C C . PRO B 1 83 ? -43.227 32.082 19.261 1.00 67.84 83 PRO B C 1
ATOM 2005 O O . PRO B 1 83 ? -43.763 31.559 20.239 1.00 68.34 83 PRO B O 1
ATOM 2009 N N . ALA B 1 84 ? -43.565 33.282 18.800 1.00 60.59 84 ALA B N 1
ATOM 2010 C CA . ALA B 1 84 ? -44.563 34.109 19.457 1.00 51.89 84 ALA B CA 1
ATOM 2011 C C . ALA B 1 84 ? -45.956 33.854 18.884 1.00 43.55 84 ALA B C 1
ATOM 2012 O O . ALA B 1 84 ? -46.126 33.254 17.820 1.00 47.10 84 ALA B O 1
ATOM 2014 N N . ALA B 1 85 ? -46.966 34.324 19.617 1.00 39.00 85 ALA B N 1
ATOM 2015 C CA . ALA B 1 85 ? -48.353 34.074 19.242 1.00 41.54 85 ALA B CA 1
ATOM 2016 C C . ALA B 1 85 ? -48.845 35.031 18.164 1.00 40.71 85 ALA B C 1
ATOM 2017 O O . ALA B 1 85 ? -49.674 34.645 17.332 1.00 40.73 85 ALA B O 1
ATOM 2019 N N . THR B 1 86 ? -48.359 36.270 18.160 1.00 34.92 86 THR B N 1
ATOM 2020 C CA . THR B 1 86 ? -48.844 37.296 17.252 1.00 30.71 86 THR B CA 1
ATOM 2021 C C . THR B 1 86 ? -47.745 37.720 16.286 1.00 34.56 86 THR B C 1
ATOM 2022 O O . THR B 1 86 ? -46.560 37.443 16.491 1.00 29.46 86 THR B O 1
ATOM 2026 N N . LEU B 1 87 ? -48.165 38.400 15.217 1.00 32.31 87 LEU B N 1
ATOM 2027 C CA . LEU B 1 87 ? -47.213 38.943 14.255 1.00 30.15 87 LEU B CA 1
ATOM 2028 C C . LEU B 1 87 ? -46.402 40.081 14.864 1.00 24.25 87 LEU B C 1
ATOM 2029 O O . LEU B 1 87 ? -45.186 40.165 14.654 1.00 26.23 87 LEU B O 1
ATOM 2034 N N . SER B 1 88 ? -47.059 40.968 15.615 1.00 25.29 88 SER B N 1
ATOM 2035 C CA . SER B 1 88 ? -46.360 42.086 16.243 1.00 30.06 88 SER B CA 1
ATOM 2036 C C . SER B 1 88 ? -45.299 41.597 17.224 1.00 29.80 88 SER B C 1
ATOM 2037 O O . SER B 1 88 ? -44.166 42.092 17.227 1.00 24.80 88 SER B O 1
ATOM 2040 N N . ALA B 1 89 ? -45.651 40.625 18.071 1.00 26.94 89 ALA B N 1
ATOM 2041 C CA . ALA B 1 89 ? -44.678 40.081 19.014 1.00 28.75 89 ALA B CA 1
ATOM 2042 C C . ALA B 1 89 ? -43.549 39.358 18.292 1.00 29.33 89 ALA B C 1
ATOM 2043 O O . ALA B 1 89 ? -42.391 39.418 18.723 1.00 26.67 89 ALA B O 1
ATOM 2045 N N . THR B 1 90 ? -43.866 38.660 17.198 1.00 25.57 90 THR B N 1
ATOM 2046 C CA . THR B 1 90 ? -42.831 37.987 16.420 1.00 29.83 90 THR B CA 1
ATOM 2047 C C . THR B 1 90 ? -41.826 38.994 15.873 1.00 29.73 90 THR B C 1
ATOM 2048 O O . THR B 1 90 ? -40.609 38.797 15.977 1.00 26.25 90 THR B O 1
ATOM 2052 N N . LEU B 1 91 ? -42.325 40.082 15.282 1.00 26.12 91 LEU B N 1
ATOM 2053 C CA . LEU B 1 91 ? -41.446 41.143 14.801 1.00 25.89 91 LEU B CA 1
ATOM 2054 C C . LEU B 1 91 ? -40.686 41.795 15.950 1.00 25.25 91 LEU B C 1
ATOM 2055 O O . LEU B 1 91 ? -39.482 42.054 15.841 1.00 23.61 91 LEU B O 1
ATOM 2060 N N . GLU B 1 92 ? -41.379 42.078 17.057 1.00 21.03 92 GLU B N 1
ATOM 2061 C CA . GLU B 1 92 ? -40.751 42.782 18.172 1.00 24.92 92 GLU B CA 1
ATOM 2062 C C . GLU B 1 92 ? -39.640 41.950 18.801 1.00 23.58 92 GLU B C 1
ATOM 2063 O O . GLU B 1 92 ? -38.532 42.448 19.032 1.00 26.26 92 GLU B O 1
ATOM 2069 N N . HIS B 1 93 ? -39.917 40.674 19.082 1.00 22.12 93 HIS B N 1
ATOM 2070 C CA . HIS B 1 93 ? -38.920 39.821 19.724 1.00 28.19 93 HIS B CA 1
ATOM 2071 C C . HIS B 1 93 ? -37.700 39.629 18.833 1.00 28.27 93 HIS B C 1
ATOM 2072 O O . HIS B 1 93 ? -36.558 39.749 19.290 1.00 22.85 93 HIS B O 1
ATOM 2079 N N . PHE B 1 94 ? -37.921 39.319 17.555 1.00 22.51 94 PHE B N 1
ATOM 2080 C CA . PHE B 1 94 ? -36.797 39.152 16.640 1.00 27.28 94 PHE B CA 1
ATOM 2081 C C . PHE B 1 94 ? -36.060 40.468 16.429 1.00 28.17 94 PHE B C 1
ATOM 2082 O O . PHE B 1 94 ? -34.824 40.499 16.415 1.00 25.58 94 PHE B O 1
ATOM 2090 N N . GLY B 1 95 ? -36.804 41.563 16.258 1.00 25.34 95 GLY B N 1
ATOM 2091 C CA . GLY B 1 95 ? -36.170 42.856 16.057 1.00 23.77 95 GLY B CA 1
ATOM 2092 C C . GLY B 1 95 ? -35.309 43.283 17.231 1.00 25.10 95 GLY B C 1
ATOM 2093 O O . GLY B 1 95 ? -34.244 43.879 17.048 1.00 24.21 95 GLY B O 1
ATOM 2094 N N . ARG B 1 96 ? -35.761 42.997 18.452 1.00 22.98 96 ARG B N 1
ATOM 2095 C CA . ARG B 1 96 ? -34.988 43.385 19.628 1.00 22.81 96 ARG B CA 1
ATOM 2096 C C . ARG B 1 96 ? -33.680 42.607 19.707 1.00 22.16 96 ARG B C 1
ATOM 2097 O O . ARG B 1 96 ? -32.611 43.193 19.909 1.00 31.98 96 ARG B O 1
ATOM 2105 N N . ARG B 1 97 ? -33.747 41.282 19.547 1.00 23.32 97 ARG B N 1
ATOM 2106 C CA . ARG B 1 97 ? -32.534 40.470 19.553 1.00 27.36 97 ARG B CA 1
ATOM 2107 C C . ARG B 1 97 ? -31.589 40.878 18.429 1.00 30.83 97 ARG B C 1
ATOM 2108 O O . ARG B 1 97 ? -30.365 40.886 18.607 1.00 27.02 97 ARG B O 1
ATOM 2110 N N . PHE B 1 98 ? -32.140 41.211 17.259 1.00 27.86 98 PHE B N 1
ATOM 2111 C CA . PHE B 1 98 ? -31.313 41.646 16.138 1.00 26.50 98 PHE B CA 1
ATOM 2112 C C . PHE B 1 98 ? -30.582 42.943 16.462 1.00 29.46 98 PHE B C 1
ATOM 2113 O O . PHE B 1 98 ? -29.386 43.080 16.178 1.00 27.47 98 PHE B O 1
ATOM 2121 N N . LEU B 1 99 ? -31.289 43.910 17.054 1.00 24.78 99 LEU B N 1
ATOM 2122 C CA . LEU B 1 99 ? -30.675 45.197 17.362 1.00 29.71 99 LEU B CA 1
ATOM 2123 C C . LEU B 1 99 ? -29.640 45.074 18.476 1.00 34.25 99 LEU B C 1
ATOM 2124 O O . LEU B 1 99 ? -28.592 45.728 18.427 1.00 30.57 99 LEU B O 1
ATOM 2129 N N . THR B 1 100 ? -29.913 44.251 19.493 1.00 33.17 100 THR B N 1
ATOM 2130 C CA . THR B 1 100 ? -28.935 44.070 20.563 1.00 34.89 100 THR B CA 1
ATOM 2131 C C . THR B 1 100 ? -27.668 43.403 20.042 1.00 35.41 100 THR B C 1
ATOM 2132 O O . THR B 1 100 ? -26.556 43.780 20.430 1.00 34.74 100 THR B O 1
ATOM 2136 N N . SER B 1 101 ? -27.816 42.411 19.161 1.00 36.47 101 SER B N 1
ATOM 2137 C CA . SER B 1 101 ? -26.651 41.799 18.531 1.00 36.92 101 SER B CA 1
ATOM 2138 C C . SER B 1 101 ? -25.920 42.798 17.643 1.00 37.45 101 SER B C 1
ATOM 2139 O O . SER B 1 101 ? -24.692 42.920 17.706 1.00 42.44 101 SER B O 1
ATOM 2142 N N . LEU B 1 102 ? -26.665 43.523 16.804 1.00 34.51 102 LEU B N 1
ATOM 2143 C CA . LEU B 1 102 ? -26.042 44.417 15.832 1.00 39.22 102 LEU B CA 1
ATOM 2144 C C . LEU B 1 102 ? -25.322 45.575 16.512 1.00 44.38 102 LEU B C 1
ATOM 2145 O O . LEU B 1 102 ? -24.225 45.961 16.093 1.00 40.98 102 LEU B O 1
ATOM 2150 N N . LEU B 1 103 ? -25.922 46.147 17.554 1.00 38.95 103 LEU B N 1
ATOM 2151 C CA . LEU B 1 103 ? -25.367 47.340 18.179 1.00 37.77 103 LEU B CA 1
ATOM 2152 C C . LEU B 1 103 ? -24.270 47.027 19.188 1.00 34.77 103 LEU B C 1
ATOM 2153 O O . LEU B 1 103 ? -23.692 47.961 19.755 1.00 41.87 103 LEU B O 1
ATOM 2158 N N . ASP B 1 104 ? -23.984 45.754 19.431 1.00 37.69 104 ASP B N 1
ATOM 2159 C CA . ASP B 1 104 ? -22.831 45.384 20.237 1.00 36.57 104 ASP B CA 1
ATOM 2160 C C . ASP B 1 104 ? -21.565 45.954 19.602 1.00 44.56 104 ASP B C 1
ATOM 2161 O O . ASP B 1 104 ? -21.360 45.791 18.391 1.00 39.98 104 ASP B O 1
ATOM 2166 N N . PRO B 1 105 ? -20.708 46.638 20.368 1.00 43.34 105 PRO B N 1
ATOM 2167 C CA . PRO B 1 105 ? -19.499 47.226 19.765 1.00 40.36 105 PRO B CA 1
ATOM 2168 C C . PRO B 1 105 ? -18.605 46.213 19.070 1.00 34.95 105 PRO B C 1
ATOM 2169 O O . PRO B 1 105 ? -17.891 46.579 18.129 1.00 42.46 105 PRO B O 1
ATOM 2173 N N . ARG B 1 106 ? -18.619 44.949 19.501 1.00 34.55 106 ARG B N 1
ATOM 2174 C CA . ARG B 1 106 ? -17.870 43.925 18.780 1.00 39.09 106 ARG B CA 1
ATOM 2175 C C . ARG B 1 106 ? -18.479 43.660 17.408 1.00 44.49 106 ARG B C 1
ATOM 2176 O O . ARG B 1 106 ? -17.752 43.424 16.436 1.00 36.09 106 ARG B O 1
ATOM 2184 N N . CYS B 1 107 ? -19.811 43.683 17.311 1.00 40.48 107 CYS B N 1
ATOM 2185 C CA . CYS B 1 107 ? -20.457 43.513 16.013 1.00 37.23 107 CYS B CA 1
ATOM 2186 C C . CYS B 1 107 ? -20.138 44.675 15.084 1.00 35.86 107 CYS B C 1
ATOM 2187 O O . CYS B 1 107 ? -19.911 44.474 13.885 1.00 34.76 107 CYS B O 1
ATOM 2190 N N . GLN B 1 108 ? -20.142 45.901 15.616 1.00 33.29 108 GLN B N 1
ATOM 2191 C CA . GLN B 1 108 ? -19.747 47.058 14.819 1.00 35.60 108 GLN B CA 1
ATOM 2192 C C . GLN B 1 108 ? -18.345 46.877 14.253 1.00 43.95 108 GLN B C 1
ATOM 2193 O O . GLN B 1 108 ? -18.089 47.200 13.087 1.00 36.62 108 GLN B O 1
ATOM 2199 N N . SER B 1 109 ? -17.424 46.360 15.068 1.00 36.36 109 SER B N 1
ATOM 2200 C CA . SER B 1 109 ? -16.060 46.132 14.602 1.00 36.67 109 SER B CA 1
ATOM 2201 C C . SER B 1 109 ? -16.012 45.036 13.545 1.00 33.19 109 SER B C 1
ATOM 2202 O O . SER B 1 109 ? -15.281 45.155 12.555 1.00 39.04 109 SER B O 1
ATOM 2205 N N . LEU B 1 110 ? -16.776 43.957 13.743 1.00 33.16 110 LEU B N 1
ATOM 2206 C CA . LEU B 1 110 ? -16.853 42.905 12.733 1.00 36.17 110 LEU B CA 1
ATOM 2207 C C . LEU B 1 110 ? -17.334 43.456 11.397 1.00 40.95 110 LEU B C 1
ATOM 2208 O O . LEU B 1 110 ? -16.808 43.088 10.339 1.00 31.56 110 LEU B O 1
ATOM 2213 N N . TYR B 1 111 ? -18.335 44.339 11.424 1.00 34.78 111 TYR B N 1
ATOM 2214 C CA . TYR B 1 111 ? -18.815 44.942 10.185 1.00 37.31 111 TYR B CA 1
ATOM 2215 C C . TYR B 1 111 ? -17.759 45.860 9.585 1.00 34.61 111 TYR B C 1
ATOM 2216 O O . TYR B 1 111 ? -17.517 45.829 8.372 1.00 40.53 111 TYR B O 1
ATOM 2225 N N . ARG B 1 112 ? -17.126 46.687 10.422 1.00 30.95 112 ARG B N 1
ATOM 2226 C CA . ARG B 1 112 ? -16.069 47.574 9.949 1.00 35.25 112 ARG B CA 1
ATOM 2227 C C . ARG B 1 112 ? -14.935 46.791 9.299 1.00 37.74 112 ARG B C 1
ATOM 2228 O O . ARG B 1 112 ? -14.433 47.176 8.236 1.00 36.65 112 ARG B O 1
ATOM 2236 N N . LEU B 1 113 ? -14.513 45.692 9.930 1.00 34.17 113 LEU B N 1
ATOM 2237 C CA . LEU B 1 113 ? -13.432 44.879 9.378 1.00 36.95 113 LEU B CA 1
ATOM 2238 C C . LEU B 1 113 ? -13.808 44.314 8.014 1.00 35.28 113 LEU B C 1
ATOM 2239 O O . LEU B 1 113 ? -13.020 44.378 7.063 1.00 36.58 113 LEU B O 1
ATOM 2244 N N . VAL B 1 114 ? -15.013 43.750 7.903 1.00 33.76 114 VAL B N 1
ATOM 2245 C CA . VAL B 1 114 ? -15.419 43.105 6.658 1.00 32.11 114 VAL B CA 1
ATOM 2246 C C . VAL B 1 114 ? -15.575 44.134 5.546 1.00 37.88 114 VAL B C 1
ATOM 2247 O O . VAL B 1 114 ? -15.127 43.916 4.414 1.00 34.56 114 VAL B O 1
ATOM 2251 N N . VAL B 1 115 ? -16.201 45.274 5.847 1.00 32.06 115 VAL B N 1
ATOM 2252 C CA . VAL B 1 115 ? -16.405 46.294 4.823 1.00 37.98 115 VAL B CA 1
ATOM 2253 C C . VAL B 1 115 ? -15.068 46.861 4.360 1.00 42.15 115 VAL B C 1
ATOM 2254 O O . VAL B 1 115 ? -14.876 47.147 3.172 1.00 35.79 115 VAL B O 1
ATOM 2258 N N . ALA B 1 116 ? -14.116 47.009 5.283 1.00 36.76 116 ALA B N 1
ATOM 2259 C CA . ALA B 1 116 ? -12.809 47.546 4.919 1.00 35.72 116 ALA B CA 1
ATOM 2260 C C . ALA B 1 116 ? -12.013 46.569 4.058 1.00 35.15 116 ALA B C 1
ATOM 2261 O O . ALA B 1 116 ? -11.294 46.988 3.144 1.00 39.68 116 ALA B O 1
ATOM 2263 N N . GLU B 1 117 ? -12.126 45.269 4.327 1.00 35.00 117 GLU B N 1
ATOM 2264 C CA . GLU B 1 117 ? -11.233 44.281 3.734 1.00 35.31 117 GLU B CA 1
ATOM 2265 C C . GLU B 1 117 ? -11.899 43.361 2.718 1.00 38.16 117 GLU B C 1
ATOM 2266 O O . GLU B 1 117 ? -11.212 42.515 2.136 1.00 35.09 117 GLU B O 1
ATOM 2272 N N . SER B 1 118 ? -13.207 43.488 2.495 1.00 38.20 118 SER B N 1
ATOM 2273 C CA . SER B 1 118 ? -13.865 42.647 1.496 1.00 37.31 118 SER B CA 1
ATOM 2274 C C . SER B 1 118 ? -13.262 42.764 0.097 1.00 36.17 118 SER B C 1
ATOM 2275 O O . SER B 1 118 ? -13.113 41.719 -0.560 1.00 34.13 118 SER B O 1
ATOM 2278 N N . PRO B 1 119 ? -12.915 43.949 -0.426 1.00 31.70 119 PRO B N 1
ATOM 2279 C CA . PRO B 1 119 ? -12.295 43.974 -1.764 1.00 39.16 119 PRO B CA 1
ATOM 2280 C C . PRO B 1 119 ? -10.967 43.245 -1.817 1.00 45.53 119 PRO B C 1
ATOM 2281 O O . PRO B 1 119 ? -10.682 42.539 -2.792 1.00 44.67 119 PRO B O 1
ATOM 2285 N N . ARG B 1 120 ? -10.137 43.405 -0.787 1.00 44.39 120 ARG B N 1
ATOM 2286 C CA . ARG B 1 120 ? -8.853 42.718 -0.759 1.00 36.29 120 ARG B CA 1
ATOM 2287 C C . ARG B 1 120 ? -9.033 41.215 -0.547 1.00 38.67 120 ARG B C 1
ATOM 2288 O O . ARG B 1 120 ? -8.280 40.411 -1.108 1.00 42.55 120 ARG B O 1
ATOM 2296 N N . PHE B 1 121 ? -10.027 40.816 0.254 1.00 38.55 121 PHE B N 1
ATOM 2297 C CA . PHE B 1 121 ? -10.310 39.408 0.551 1.00 35.12 121 PHE B CA 1
ATOM 2298 C C . PHE B 1 121 ? -11.767 39.106 0.219 1.00 41.89 121 PHE B C 1
ATOM 2299 O O . PHE B 1 121 ? -12.618 39.037 1.117 1.00 36.06 121 PHE B O 1
ATOM 2307 N N . PRO B 1 122 ? -12.094 38.921 -1.064 1.00 46.81 122 PRO B N 1
ATOM 2308 C CA . PRO B 1 122 ? -13.507 38.726 -1.438 1.00 38.61 122 PRO B CA 1
ATOM 2309 C C . PRO B 1 122 ? -14.148 37.491 -0.827 1.00 41.19 122 PRO B C 1
ATOM 2310 O O . PRO B 1 122 ? -15.345 37.522 -0.513 1.00 40.28 122 PRO B O 1
ATOM 2314 N N . ALA B 1 123 ? -13.396 36.401 -0.656 1.00 42.66 123 ALA B N 1
ATOM 2315 C CA . ALA B 1 123 ? -13.964 35.195 -0.058 1.00 36.13 123 ALA B CA 1
ATOM 2316 C C . ALA B 1 123 ? -14.439 35.440 1.369 1.00 40.65 123 ALA B C 1
ATOM 2317 O O . ALA B 1 123 ? -15.412 34.819 1.814 1.00 38.75 123 ALA B O 1
ATOM 2319 N N . ILE B 1 124 ? -13.769 36.333 2.100 1.00 34.69 124 ILE B N 1
ATOM 2320 C CA . ILE B 1 124 ? -14.163 36.612 3.477 1.00 42.28 124 ILE B CA 1
ATOM 2321 C C . ILE B 1 124 ? -15.454 37.422 3.512 1.00 41.41 124 ILE B C 1
ATOM 2322 O O . ILE B 1 124 ? -16.351 37.151 4.319 1.00 37.28 124 ILE B O 1
ATOM 2327 N N . GLY B 1 125 ? -15.565 38.431 2.645 1.00 38.17 125 GLY B N 1
ATOM 2328 C CA . GLY B 1 125 ? -16.787 39.217 2.595 1.00 42.82 125 GLY B CA 1
ATOM 2329 C C . GLY B 1 125 ? -17.995 38.395 2.193 1.00 39.43 125 GLY B C 1
ATOM 2330 O O . GLY B 1 125 ? -19.086 38.566 2.743 1.00 38.82 125 GLY B O 1
ATOM 2331 N N . LYS B 1 126 ? -17.819 37.493 1.224 1.00 41.92 126 LYS B N 1
ATOM 2332 C CA . LYS B 1 126 ? -18.928 36.656 0.780 1.00 43.89 126 LYS B CA 1
ATOM 2333 C C . LYS B 1 126 ? -19.364 35.692 1.877 1.00 43.14 126 LYS B C 1
ATOM 2334 O O . LYS B 1 126 ? -20.564 35.477 2.081 1.00 42.42 126 LYS B O 1
ATOM 2340 N N . SER B 1 127 ? -18.402 35.101 2.590 1.00 44.67 127 SER B N 1
ATOM 2341 C CA . SER B 1 127 ? -18.738 34.225 3.708 1.00 41.61 127 SER B CA 1
ATOM 2342 C C . SER B 1 127 ? -19.453 34.990 4.815 1.00 40.46 127 SER B C 1
ATOM 2343 O O . SER B 1 127 ? -20.395 34.474 5.429 1.00 40.92 127 SER B O 1
ATOM 2346 N N . PHE B 1 128 ? -19.009 36.219 5.093 1.00 37.24 128 PHE B N 1
ATOM 2347 C CA . PHE B 1 128 ? -19.662 37.037 6.112 1.00 34.90 128 PHE B CA 1
ATOM 2348 C C . PHE B 1 128 ? -21.130 37.269 5.778 1.00 38.37 128 PHE B C 1
ATOM 2349 O O . PHE B 1 128 ? -22.008 37.094 6.631 1.00 36.24 128 PHE B O 1
ATOM 2357 N N . TYR B 1 129 ? -21.415 37.679 4.539 1.00 39.46 129 TYR B N 1
ATOM 2358 C CA . TYR B 1 129 ? -22.787 38.014 4.176 1.00 42.00 129 TYR B CA 1
ATOM 2359 C C . TYR B 1 129 ? -23.701 36.799 4.253 1.00 40.39 129 TYR B C 1
ATOM 2360 O O . TYR B 1 129 ? -24.814 36.886 4.785 1.00 35.02 129 TYR B O 1
ATOM 2369 N N . GLU B 1 130 ? -23.252 35.658 3.726 1.00 36.84 130 GLU B N 1
ATOM 2370 C CA . GLU B 1 130 ? -24.104 34.472 3.695 1.00 45.93 130 GLU B CA 1
ATOM 2371 C C . GLU B 1 130 ? -24.421 33.972 5.099 1.00 44.82 130 GLU B C 1
ATOM 2372 O O . GLU B 1 130 ? -25.567 33.607 5.388 1.00 45.04 130 GLU B O 1
ATOM 2378 N N . GLN B 1 131 ? -23.427 33.953 5.986 1.00 47.63 131 GLN B N 1
ATOM 2379 C CA . GLN B 1 131 ? -23.597 33.399 7.323 1.00 46.91 131 GLN B CA 1
ATOM 2380 C C . GLN B 1 131 ? -24.051 34.426 8.353 1.00 41.48 131 GLN B C 1
ATOM 2381 O O . GLN B 1 131 ? -24.470 34.035 9.448 1.00 39.09 131 GLN B O 1
ATOM 2387 N N . GLY B 1 132 ? -23.979 35.716 8.039 1.00 42.89 132 GLY B N 1
ATOM 2388 C CA . GLY B 1 132 ? -24.403 36.742 8.960 1.00 40.96 132 GLY B CA 1
ATOM 2389 C C . GLY B 1 132 ? -25.742 37.343 8.585 1.00 39.53 132 GLY B C 1
ATOM 2390 O O . GLY B 1 132 ? -26.804 36.825 8.946 1.00 39.30 132 GLY B O 1
ATOM 2391 N N . PRO B 1 133 ? -25.712 38.467 7.862 1.00 38.37 133 PRO B N 1
ATOM 2392 C CA . PRO B 1 133 ? -26.973 39.139 7.494 1.00 39.14 133 PRO B CA 1
ATOM 2393 C C . PRO B 1 133 ? -27.967 38.252 6.757 1.00 32.40 133 PRO B C 1
ATOM 2394 O O . PRO B 1 133 ? -29.160 38.263 7.085 1.00 37.97 133 PRO B O 1
ATOM 2398 N N . GLN B 1 134 ? -27.509 37.493 5.757 1.00 37.54 134 GLN B N 1
ATOM 2399 C CA . GLN B 1 134 ? -28.422 36.649 4.990 1.00 39.92 134 GLN B CA 1
ATOM 2400 C C . GLN B 1 134 ? -29.116 35.623 5.879 1.00 41.02 134 GLN B C 1
ATOM 2401 O O . GLN B 1 134 ? -30.302 35.329 5.689 1.00 36.66 134 GLN B O 1
ATOM 2407 N N . GLN B 1 135 ? -28.394 35.063 6.854 1.00 38.08 135 GLN B N 1
ATOM 2408 C CA . GLN B 1 135 ? -29.013 34.106 7.765 1.00 39.19 135 GLN B CA 1
ATOM 2409 C C . GLN B 1 135 ? -30.056 34.780 8.649 1.00 35.56 135 GLN B C 1
ATOM 2410 O O . GLN B 1 135 ? -31.084 34.176 8.975 1.00 35.73 135 GLN B O 1
ATOM 2416 N N . SER B 1 136 ? -29.802 36.026 9.054 1.00 30.99 136 SER B N 1
ATOM 2417 C CA . SER B 1 136 ? -30.790 36.765 9.833 1.00 35.43 136 SER B CA 1
ATOM 2418 C C . SER B 1 136 ? -32.062 36.997 9.027 1.00 35.43 136 SER B C 1
ATOM 2419 O O . SER B 1 136 ? -33.173 36.851 9.551 1.00 30.05 136 SER B O 1
ATOM 2422 N N . TYR B 1 137 ? -31.918 37.369 7.751 1.00 34.81 137 TYR B N 1
ATOM 2423 C CA . TYR B 1 137 ? -33.082 37.542 6.886 1.00 33.29 137 TYR B CA 1
ATOM 2424 C C . TYR B 1 137 ? -33.866 36.242 6.757 1.00 34.76 137 TYR B C 1
ATOM 2425 O O . TYR B 1 137 ? -35.098 36.232 6.854 1.00 30.61 137 TYR B O 1
ATOM 2434 N N . LEU B 1 138 ? -33.160 35.131 6.534 1.00 33.37 138 LEU B N 1
ATOM 2435 C CA . LEU B 1 138 ? -33.832 33.856 6.305 1.00 29.12 138 LEU B CA 1
ATOM 2436 C C . LEU B 1 138 ? -34.511 33.346 7.569 1.00 32.58 138 LEU B C 1
ATOM 2437 O O . LEU B 1 138 ? -35.601 32.765 7.501 1.00 35.91 138 LEU B O 1
ATOM 2442 N N . LEU B 1 139 ? -33.879 33.536 8.730 1.00 30.04 139 LEU B N 1
ATOM 2443 C CA . LEU B 1 139 ? -34.486 33.086 9.979 1.00 34.43 139 LEU B CA 1
ATOM 2444 C C . LEU B 1 139 ? -35.804 33.804 10.240 1.00 33.84 139 LEU B C 1
ATOM 2445 O O . LEU B 1 139 ? -36.808 33.172 10.587 1.00 33.97 139 LEU B O 1
ATOM 2450 N N . LEU B 1 140 ? -35.824 35.128 10.069 1.00 28.21 140 LEU B N 1
ATOM 2451 C CA . LEU B 1 140 ? -37.060 35.875 10.284 1.00 30.95 140 LEU B CA 1
ATOM 2452 C C . LEU B 1 140 ? -38.134 35.444 9.296 1.00 29.50 140 LEU B C 1
ATOM 2453 O O . LEU B 1 140 ? -39.314 35.335 9.654 1.00 30.42 140 LEU B O 1
ATOM 2458 N N . SER B 1 141 ? -37.742 35.213 8.042 1.00 31.21 141 SER B N 1
ATOM 2459 C CA . SER B 1 141 ? -38.683 34.770 7.021 1.00 31.42 141 SER B CA 1
ATOM 2460 C C . SER B 1 141 ? -39.381 33.480 7.433 1.00 34.48 141 SER B C 1
ATOM 2461 O O . SER B 1 141 ? -40.574 33.294 7.166 1.00 36.63 141 SER B O 1
ATOM 2464 N N . GLU B 1 142 ? -38.650 32.580 8.090 1.00 35.90 142 GLU B N 1
ATOM 2465 C CA . GLU B 1 142 ? -39.243 31.328 8.543 1.00 38.20 142 GLU B CA 1
ATOM 2466 C C . GLU B 1 142 ? -40.201 31.560 9.705 1.00 37.51 142 GLU B C 1
ATOM 2467 O O . GLU B 1 142 ? -41.297 30.987 9.733 1.00 43.31 142 GLU B O 1
ATOM 2473 N N . ARG B 1 143 ? -39.811 32.395 10.672 1.00 34.41 143 ARG B N 1
ATOM 2474 C CA . ARG B 1 143 ? -40.728 32.737 11.757 1.00 37.48 143 ARG B CA 1
ATOM 2475 C C . ARG B 1 143 ? -41.968 33.448 11.229 1.00 37.50 143 ARG B C 1
ATOM 2476 O O . ARG B 1 143 ? -43.077 33.232 11.733 1.00 48.15 143 ARG B O 1
ATOM 2484 N N . LEU B 1 144 ? -41.801 34.302 10.217 1.00 33.91 144 LEU B N 1
ATOM 2485 C CA . LEU B 1 144 ? -42.946 35.011 9.654 1.00 38.49 144 LEU B CA 1
ATOM 2486 C C . LEU B 1 144 ? -43.903 34.049 8.962 1.00 43.18 144 LEU B C 1
ATOM 2487 O O . LEU B 1 144 ? -45.125 34.232 9.018 1.00 42.47 144 LEU B O 1
ATOM 2492 N N . ALA B 1 145 ? -43.365 33.020 8.301 1.00 41.22 145 ALA B N 1
ATOM 2493 C CA . ALA B 1 145 ? -44.212 32.032 7.641 1.00 45.41 145 ALA B CA 1
ATOM 2494 C C . ALA B 1 145 ? -45.109 31.299 8.629 1.00 44.51 145 ALA B C 1
ATOM 2495 O O . ALA B 1 145 ? -46.216 30.886 8.270 1.00 49.73 145 ALA B O 1
ATOM 2497 N N . ALA B 1 146 ? -44.652 31.116 9.869 1.00 44.11 146 ALA B N 1
ATOM 2498 C CA . ALA B 1 146 ? -45.478 30.438 10.864 1.00 47.03 146 ALA B CA 1
ATOM 2499 C C . ALA B 1 146 ? -46.706 31.264 11.227 1.00 46.29 146 ALA B C 1
ATOM 2500 O O . ALA B 1 146 ? -47.812 30.722 11.347 1.00 51.71 146 ALA B O 1
ATOM 2502 N N . VAL B 1 147 ? -46.537 32.579 11.399 1.00 45.17 147 VAL B N 1
ATOM 2503 C CA . VAL B 1 147 ? -47.647 33.444 11.795 1.00 42.55 147 VAL B CA 1
ATOM 2504 C C . VAL B 1 147 ? -48.409 34.013 10.607 1.00 45.45 147 VAL B C 1
ATOM 2505 O O . VAL B 1 147 ? -49.523 34.529 10.789 1.00 42.04 147 VAL B O 1
ATOM 2509 N N . ALA B 1 148 ? -47.851 33.942 9.400 1.00 45.89 148 ALA B N 1
ATOM 2510 C CA . ALA B 1 148 ? -48.534 34.347 8.171 1.00 44.04 148 ALA B CA 1
ATOM 2511 C C . ALA B 1 148 ? -48.457 33.192 7.180 1.00 50.92 148 ALA B C 1
ATOM 2512 O O . ALA B 1 148 ? -47.795 33.287 6.139 1.00 53.57 148 ALA B O 1
ATOM 2514 N N . PRO B 1 149 ? -49.136 32.078 7.475 1.00 52.65 149 PRO B N 1
ATOM 2515 C CA . PRO B 1 149 ? -48.885 30.834 6.728 1.00 56.33 149 PRO B CA 1
ATOM 2516 C C . PRO B 1 149 ? -49.401 30.827 5.298 1.00 55.35 149 PRO B C 1
ATOM 2517 O O . PRO B 1 149 ? -49.002 29.942 4.531 1.00 59.93 149 PRO B O 1
ATOM 2521 N N . HIS B 1 150 ? -50.261 31.764 4.905 1.00 58.00 150 HIS B N 1
ATOM 2522 C CA . HIS B 1 150 ? -50.817 31.773 3.559 1.00 55.62 150 HIS B CA 1
ATOM 2523 C C . HIS B 1 150 ? -50.139 32.785 2.644 1.00 57.99 150 HIS B C 1
ATOM 2524 O O . HIS B 1 150 ? -50.617 33.011 1.528 1.00 65.66 150 HIS B O 1
ATOM 2531 N N . MET B 1 151 ? -49.042 33.392 3.083 1.00 56.26 151 MET B N 1
ATOM 2532 C CA . MET B 1 151 ? -48.377 34.429 2.309 1.00 57.42 151 MET B CA 1
ATOM 2533 C C . MET B 1 151 ? -47.246 33.852 1.464 1.00 54.78 151 MET B C 1
ATOM 2534 O O . MET B 1 151 ? -46.627 32.844 1.816 1.00 57.36 151 MET B O 1
ATOM 2539 N N . ASP B 1 152 ? -46.995 34.508 0.332 1.00 53.51 152 ASP B N 1
ATOM 2540 C CA . ASP B 1 152 ? -45.921 34.109 -0.570 1.00 58.98 152 ASP B CA 1
ATOM 2541 C C . ASP B 1 152 ? -44.571 34.158 0.135 1.00 57.99 152 ASP B C 1
ATOM 2542 O O . ASP B 1 152 ? -44.228 35.153 0.780 1.00 53.80 152 ASP B O 1
ATOM 2547 N N . GLU B 1 153 ? -43.806 33.070 0.011 1.00 56.46 153 GLU B N 1
ATOM 2548 C CA . GLU B 1 153 ? -42.520 32.988 0.697 1.00 51.74 153 GLU B CA 1
ATOM 2549 C C . GLU B 1 153 ? -41.528 34.012 0.162 1.00 51.48 153 GLU B C 1
ATOM 2550 O O . GLU B 1 153 ? -40.696 34.522 0.922 1.00 52.72 153 GLU B O 1
ATOM 2552 N N . GLU B 1 154 ? -41.590 34.321 -1.135 1.00 47.63 154 GLU B N 1
ATOM 2553 C CA . GLU B 1 154 ? -40.728 35.361 -1.687 1.00 42.78 154 GLU B CA 1
ATOM 2554 C C . GLU B 1 154 ? -41.086 36.729 -1.120 1.00 46.32 154 GLU B C 1
ATOM 2555 O O . GLU B 1 154 ? -40.202 37.554 -0.862 1.00 36.81 154 GLU B O 1
ATOM 2557 N N . THR B 1 155 ? -42.381 36.989 -0.927 1.00 42.87 155 THR B N 1
ATOM 2558 C CA . THR B 1 155 ? -42.806 38.256 -0.342 1.00 50.75 155 THR B CA 1
ATOM 2559 C C . THR B 1 155 ? -42.403 38.347 1.125 1.00 39.31 155 THR B C 1
ATOM 2560 O O . THR B 1 155 ? -41.951 39.402 1.587 1.00 39.30 155 THR B O 1
ATOM 2564 N N . LEU B 1 156 ? -42.540 37.245 1.866 1.00 35.29 156 LEU B N 1
ATOM 2565 C CA . LEU B 1 156 ? -42.137 37.243 3.269 1.00 41.48 156 LEU B CA 1
ATOM 2566 C C . LEU B 1 156 ? -40.643 37.501 3.414 1.00 38.53 156 LEU B C 1
ATOM 2567 O O . LEU B 1 156 ? -40.216 38.207 4.336 1.00 32.14 156 LEU B O 1
ATOM 2572 N N . TYR B 1 157 ? -39.830 36.936 2.517 1.00 34.41 157 TYR B N 1
ATOM 2573 C CA . TYR B 1 157 ? -38.396 37.201 2.573 1.00 35.41 157 TYR B CA 1
ATOM 2574 C C . TYR B 1 157 ? -38.094 38.663 2.282 1.00 30.48 157 TYR B C 1
ATOM 2575 O O . TYR B 1 157 ? -37.254 39.276 2.952 1.00 29.52 157 TYR B O 1
ATOM 2584 N N . ALA B 1 158 ? -38.766 39.240 1.285 1.00 30.24 158 ALA B N 1
ATOM 2585 C CA . ALA B 1 158 ? -38.541 40.646 0.976 1.00 31.68 158 ALA B CA 1
ATOM 2586 C C . ALA B 1 158 ? -38.939 41.529 2.150 1.00 28.45 158 ALA B C 1
ATOM 2587 O O . ALA B 1 158 ? -38.214 42.464 2.504 1.00 26.11 158 ALA B O 1
ATOM 2589 N N . VAL B 1 159 ? -40.071 41.226 2.790 1.00 28.99 159 VAL B N 1
ATOM 2590 C CA . VAL B 1 159 ? -40.516 42.013 3.936 1.00 30.72 159 VAL B CA 1
ATOM 2591 C C . VAL B 1 159 ? -39.571 41.828 5.118 1.00 25.06 159 VAL B C 1
ATOM 2592 O O . VAL B 1 159 ? -39.259 42.786 5.836 1.00 25.01 159 VAL B O 1
ATOM 2596 N N . ALA B 1 160 ? -39.108 40.595 5.346 1.00 25.36 160 ALA B N 1
ATOM 2597 C CA . ALA B 1 160 ? -38.162 40.342 6.431 1.00 26.98 160 ALA B CA 1
ATOM 2598 C C . ALA B 1 160 ? -36.903 41.187 6.279 1.00 26.48 160 ALA B C 1
ATOM 2599 O O . ALA B 1 160 ? -36.407 41.756 7.259 1.00 24.81 160 ALA B O 1
ATOM 2601 N N . CYS B 1 161 ? -36.364 41.269 5.059 1.00 22.56 161 CYS B N 1
ATOM 2602 C CA . CYS B 1 161 ? -35.169 42.075 4.826 1.00 21.42 161 CYS B CA 1
ATOM 2603 C C . CYS B 1 161 ? -35.428 43.550 5.099 1.00 26.28 161 CYS B C 1
ATOM 2604 O O . CYS B 1 161 ? -34.601 44.227 5.722 1.00 26.61 161 CYS B O 1
ATOM 2607 N N . GLN B 1 162 ? -36.565 44.072 4.627 1.00 23.43 162 GLN B N 1
ATOM 2608 C CA . GLN B 1 162 ? -36.863 45.486 4.832 1.00 24.21 162 GLN B CA 1
ATOM 2609 C C . GLN B 1 162 ? -37.028 45.806 6.313 1.00 20.06 162 GLN B C 1
ATOM 2610 O O . GLN B 1 162 ? -36.567 46.852 6.781 1.00 23.31 162 GLN B O 1
ATOM 2616 N N . PHE B 1 163 ? -37.677 44.915 7.067 1.00 20.76 163 PHE B N 1
ATOM 2617 C CA . PHE B 1 163 ? -37.862 45.147 8.498 1.00 22.75 163 PHE B CA 1
ATOM 2618 C C . PHE B 1 163 ? -36.524 45.223 9.223 1.00 21.15 163 PHE B C 1
ATOM 2619 O O . PHE B 1 163 ? -36.279 46.151 10.003 1.00 23.91 163 PHE B O 1
ATOM 2627 N N . LEU B 1 164 ? -35.642 44.252 8.977 1.00 21.23 164 LEU B N 1
ATOM 2628 C CA . LEU B 1 164 ? -34.373 44.211 9.697 1.00 26.09 164 LEU B CA 1
ATOM 2629 C C . LEU B 1 164 ? -33.480 45.383 9.310 1.00 30.17 164 LEU B C 1
ATOM 2630 O O . LEU B 1 164 ? -32.771 45.937 10.158 1.00 24.70 164 LEU B O 1
ATOM 2635 N N . GLU B 1 165 ? -33.507 45.782 8.037 1.00 26.71 165 GLU B N 1
ATOM 2636 C CA . GLU B 1 165 ? -32.738 46.952 7.627 1.00 24.55 165 GLU B CA 1
ATOM 2637 C C . GLU B 1 165 ? -33.324 48.230 8.215 1.00 26.61 165 GLU B C 1
ATOM 2638 O O . GLU B 1 165 ? -32.573 49.146 8.564 1.00 25.64 165 GLU B O 1
ATOM 2644 N N . MET B 1 166 ? -34.654 48.300 8.351 1.00 23.54 166 MET B N 1
ATOM 2645 C CA . MET B 1 166 ? -35.289 49.495 8.902 1.00 27.72 166 MET B CA 1
ATOM 2646 C C . MET B 1 166 ? -34.851 49.756 10.335 1.00 22.88 166 MET B C 1
ATOM 2647 O O . MET B 1 166 ? -34.806 50.912 10.772 1.00 23.88 166 MET B O 1
ATOM 2652 N N . LEU B 1 167 ? -34.518 48.698 11.075 1.00 26.25 167 LEU B N 1
ATOM 2653 C CA . LEU B 1 167 ? -34.057 48.845 12.449 1.00 28.02 167 LEU B CA 1
ATOM 2654 C C . LEU B 1 167 ? -32.710 49.550 12.542 1.00 30.43 167 LEU B C 1
ATOM 2655 O O . LEU B 1 167 ? -32.378 50.090 13.602 1.00 28.21 167 LEU B O 1
ATOM 2660 N N . LYS B 1 168 ? -31.934 49.559 11.460 1.00 30.15 168 LYS B N 1
ATOM 2661 C CA . LYS B 1 168 ? -30.636 50.220 11.437 1.00 30.84 168 LYS B CA 1
ATOM 2662 C C . LYS B 1 168 ? -30.727 51.716 11.165 1.00 29.02 168 LYS B C 1
ATOM 2663 O O . LYS B 1 168 ? -29.725 52.418 11.342 1.00 29.87 168 LYS B O 1
ATOM 2669 N N . ALA B 1 169 ? -31.887 52.211 10.733 1.00 29.20 169 ALA B N 1
ATOM 2670 C CA . ALA B 1 169 ? -31.998 53.578 10.235 1.00 35.31 169 ALA B CA 1
ATOM 2671 C C . ALA B 1 169 ? -31.572 54.597 11.286 1.00 36.25 169 ALA B C 1
ATOM 2672 O O . ALA B 1 169 ? -32.020 54.551 12.435 1.00 31.30 169 ALA B O 1
ATOM 2674 N N . ASP B 1 170 ? -30.714 55.530 10.869 1.00 32.43 170 ASP B N 1
ATOM 2675 C CA . ASP B 1 170 ? -30.217 56.614 11.719 1.00 32.78 170 ASP B CA 1
ATOM 2676 C C . ASP B 1 170 ? -29.631 56.094 13.031 1.00 36.27 170 ASP B C 1
ATOM 2677 O O . ASP B 1 170 ? -29.685 56.763 14.064 1.00 43.92 170 ASP B O 1
ATOM 2682 N N . LEU B 1 171 ? -28.989 54.925 12.970 1.00 31.84 171 LEU B N 1
ATOM 2683 C CA . LEU B 1 171 ? -28.461 54.247 14.152 1.00 34.85 171 LEU B CA 1
ATOM 2684 C C . LEU B 1 171 ? -27.149 53.538 13.855 1.00 33.78 171 LEU B C 1
ATOM 2685 O O . LEU B 1 171 ? -26.099 53.912 14.387 1.00 36.00 171 LEU B O 1
ATOM 2690 N N . PHE B 1 172 ? -27.209 52.501 13.019 1.00 33.26 172 PHE B N 1
ATOM 2691 C CA . PHE B 1 172 ? -26.039 51.661 12.790 1.00 34.54 172 PHE B CA 1
ATOM 2692 C C . PHE B 1 172 ? -24.937 52.427 12.070 1.00 44.18 172 PHE B C 1
ATOM 2693 O O . PHE B 1 172 ? -23.796 52.481 12.543 1.00 37.41 172 PHE B O 1
ATOM 2701 N N . LEU B 1 173 ? -25.259 53.020 10.917 1.00 40.00 173 LEU B N 1
ATOM 2702 C CA . LEU B 1 173 ? -24.260 53.787 10.180 1.00 37.39 173 LEU B CA 1
ATOM 2703 C C . LEU B 1 173 ? -23.794 54.994 10.983 1.00 37.52 173 LEU B C 1
ATOM 2704 O O . LEU B 1 173 ? -22.622 55.384 10.909 1.00 38.41 173 LEU B O 1
ATOM 2709 N N . LYS B 1 174 ? -24.699 55.605 11.752 1.00 36.17 174 LYS B N 1
ATOM 2710 C CA . LYS B 1 174 ? -24.304 56.704 12.626 1.00 41.75 174 LYS B CA 1
ATOM 2711 C C . LYS B 1 174 ? -23.282 56.246 13.659 1.00 39.01 174 LYS B C 1
ATOM 2712 O O . LYS B 1 174 ? -22.290 56.939 13.910 1.00 43.27 174 LYS B O 1
ATOM 2718 N N . ALA B 1 175 ? -23.507 55.079 14.267 1.00 35.73 175 ALA B N 1
ATOM 2719 C CA . ALA B 1 175 ? -22.555 54.565 15.247 1.00 44.14 175 ALA B CA 1
ATOM 2720 C C . ALA B 1 175 ? -21.235 54.187 14.587 1.00 42.73 175 ALA B C 1
ATOM 2721 O O . ALA B 1 175 ? -20.164 54.365 15.179 1.00 41.22 175 ALA B O 1
ATOM 2723 N N . LEU B 1 176 ? -21.292 53.658 13.362 1.00 35.42 176 LEU B N 1
ATOM 2724 C CA . LEU B 1 176 ? -20.073 53.276 12.656 1.00 39.08 176 LEU B CA 1
ATOM 2725 C C . LEU B 1 176 ? -19.243 54.491 12.261 1.00 44.34 176 LEU B C 1
ATOM 2726 O O . LEU B 1 176 ? -18.010 54.410 12.210 1.00 45.82 176 LEU B O 1
ATOM 2731 N N . SER B 1 177 ? -19.894 55.619 11.977 1.00 43.08 177 SER B N 1
ATOM 2732 C CA . SER B 1 177 ? -19.220 56.789 11.431 1.00 42.87 177 SER B CA 1
ATOM 2733 C C . SER B 1 177 ? -18.937 57.864 12.470 1.00 45.49 177 SER B C 1
ATOM 2734 O O . SER B 1 177 ? -17.949 58.594 12.337 1.00 41.29 177 SER B O 1
ATOM 2737 N N . VAL B 1 178 ? -19.773 57.981 13.496 1.00 40.56 178 VAL B N 1
ATOM 2738 C CA . VAL B 1 178 ? -19.670 59.041 14.491 1.00 44.18 178 VAL B CA 1
ATOM 2739 C C . VAL B 1 178 ? -19.131 58.407 15.767 1.00 50.58 178 VAL B C 1
ATOM 2740 O O . VAL B 1 178 ? -19.802 57.575 16.391 1.00 49.43 178 VAL B O 1
ATOM 2744 N N . ALA B 1 179 ? -17.914 58.797 16.155 1.00 49.60 179 ALA B N 1
ATOM 2745 C CA . ALA B 1 179 ? -17.219 58.106 17.238 1.00 49.07 179 ALA B CA 1
ATOM 2746 C C . ALA B 1 179 ? -17.865 58.370 18.594 1.00 51.40 179 ALA B C 1
ATOM 2747 O O . ALA B 1 179 ? -17.989 57.453 19.414 1.00 56.16 179 ALA B O 1
ATOM 2749 N N . ASP B 1 180 ? -18.279 59.612 18.856 1.00 46.71 180 ASP B N 1
ATOM 2750 C CA . ASP B 1 180 ? -18.885 59.913 20.151 1.00 54.80 180 ASP B CA 1
ATOM 2751 C C . ASP B 1 180 ? -20.303 59.367 20.265 1.00 55.44 180 ASP B C 1
ATOM 2752 O O . ASP B 1 180 ? -20.774 59.115 21.380 1.00 57.96 180 ASP B O 1
ATOM 2757 N N . PHE B 1 181 ? -20.999 59.184 19.144 1.00 53.53 181 PHE B N 1
ATOM 2758 C CA . PHE B 1 181 ? -22.400 58.780 19.195 1.00 52.14 181 PHE B CA 1
ATOM 2759 C C . PHE B 1 181 ? -22.523 57.350 19.708 1.00 45.64 181 PHE B C 1
ATOM 2760 O O . PHE B 1 181 ? -21.930 56.424 19.144 1.00 45.95 181 PHE B O 1
ATOM 2768 N N . GLN B 1 182 ? -23.296 57.175 20.777 1.00 48.04 182 GLN B N 1
ATOM 2769 C CA . GLN B 1 182 ? -23.621 55.862 21.317 1.00 50.61 182 GLN B CA 1
ATOM 2770 C C . GLN B 1 182 ? -25.134 55.694 21.317 1.00 46.59 182 GLN B C 1
ATOM 2771 O O . GLN B 1 182 ? -25.840 56.516 21.927 1.00 49.28 182 GLN B O 1
ATOM 2773 N N . PRO B 1 183 ? -25.680 54.676 20.650 1.00 50.11 183 PRO B N 1
ATOM 2774 C CA . PRO B 1 183 ? -27.138 54.481 20.652 1.00 58.10 183 PRO B CA 1
ATOM 2775 C C . PRO B 1 183 ? -27.638 54.114 22.041 1.00 41.60 183 PRO B C 1
ATOM 2776 O O . PRO B 1 183 ? -27.191 53.132 22.637 1.00 50.15 183 PRO B O 1
ATOM 2780 N N . THR B 1 184 ? -28.568 54.913 22.556 1.00 50.85 184 THR B N 1
ATOM 2781 C CA . THR B 1 184 ? -29.205 54.595 23.823 1.00 47.54 184 THR B CA 1
ATOM 2782 C C . THR B 1 184 ? -30.227 53.478 23.634 1.00 46.88 184 THR B C 1
ATOM 2783 O O . THR B 1 184 ? -30.755 53.260 22.540 1.00 39.53 184 THR B O 1
ATOM 2787 N N . MET B 1 185 ? -30.499 52.759 24.725 1.00 38.25 185 MET B N 1
ATOM 2788 C CA . MET B 1 185 ? -31.565 51.763 24.695 1.00 35.06 185 MET B CA 1
ATOM 2789 C C . MET B 1 185 ? -32.914 52.405 24.405 1.00 32.43 185 MET B C 1
ATOM 2790 O O . MET B 1 185 ? -33.794 51.766 23.816 1.00 34.79 185 MET B O 1
ATOM 2792 N N . ALA B 1 186 ? -33.096 53.664 24.813 1.00 29.06 186 ALA B N 1
ATOM 2793 C CA . ALA B 1 186 ? -34.308 54.396 24.457 1.00 28.68 186 ALA B CA 1
ATOM 2794 C C . ALA B 1 186 ? -34.428 54.564 22.948 1.00 38.24 186 ALA B C 1
ATOM 2795 O O . ALA B 1 186 ? -35.526 54.455 22.388 1.00 34.65 186 ALA B O 1
ATOM 2797 N N . LEU B 1 187 ? -33.310 54.841 22.274 1.00 34.45 187 LEU B N 1
ATOM 2798 C CA . LEU B 1 187 ? -33.323 54.948 20.818 1.00 39.98 187 LEU B CA 1
ATOM 2799 C C . LEU B 1 187 ? -33.711 53.624 20.169 1.00 35.43 187 LEU B C 1
ATOM 2800 O O . LEU B 1 187 ? -34.547 53.590 19.258 1.00 40.21 187 LEU B O 1
ATOM 2805 N N . LEU B 1 188 ? -33.091 52.524 20.610 1.00 30.04 188 LEU B N 1
ATOM 2806 C CA . LEU B 1 188 ? -33.409 51.208 20.062 1.00 31.91 188 LEU B CA 1
ATOM 2807 C C . LEU B 1 188 ? -34.903 50.922 20.154 1.00 37.70 188 LEU B C 1
ATOM 2808 O O . LEU B 1 188 ? -35.528 50.495 19.177 1.00 34.30 188 LEU B O 1
ATOM 2813 N N . GLU B 1 189 ? -35.492 51.156 21.329 1.00 31.34 189 GLU B N 1
ATOM 2814 C CA . GLU B 1 189 ? -36.907 50.855 21.520 1.00 31.48 189 GLU B CA 1
ATOM 2815 C C . GLU B 1 189 ? -37.794 51.785 20.702 1.00 29.36 189 GLU B C 1
ATOM 2816 O O . GLU B 1 189 ? -38.868 51.372 20.248 1.00 30.65 189 GLU B O 1
ATOM 2822 N N . THR B 1 190 ? -37.371 53.036 20.511 1.00 29.18 190 THR B N 1
ATOM 2823 C CA . THR B 1 190 ? -38.121 53.950 19.656 1.00 38.36 190 THR B CA 1
ATOM 2824 C C . THR B 1 190 ? -38.153 53.448 18.217 1.00 30.02 190 THR B C 1
ATOM 2825 O O . THR B 1 190 ? -39.214 53.411 17.582 1.00 33.02 190 THR B O 1
ATOM 2829 N N . ARG B 1 191 ? -36.993 53.057 17.685 1.00 37.13 191 ARG B N 1
ATOM 2830 C CA . ARG B 1 191 ? -36.938 52.554 16.315 1.00 32.28 191 ARG B CA 1
ATOM 2831 C C . ARG B 1 191 ? -37.672 51.226 16.185 1.00 33.60 191 ARG B C 1
ATOM 2832 O O . ARG B 1 191 ? -38.348 50.980 15.179 1.00 31.72 191 ARG B O 1
ATOM 2840 N N . LEU B 1 192 ? -37.535 50.353 17.185 1.00 27.61 192 LEU B N 1
ATOM 2841 C CA . LEU B 1 192 ? -38.160 49.036 17.122 1.00 31.27 192 LEU B CA 1
ATOM 2842 C C . LEU B 1 192 ? -39.678 49.151 17.057 1.00 28.61 192 LEU B C 1
ATOM 2843 O O . LEU B 1 192 ? -40.328 48.485 16.243 1.00 24.08 192 LEU B O 1
ATOM 2848 N N . LYS B 1 193 ? -40.260 49.998 17.910 1.00 27.49 193 LYS B N 1
ATOM 2849 C CA . LYS B 1 193 ? -41.712 50.158 17.927 1.00 35.22 193 LYS B CA 1
ATOM 2850 C C . LYS B 1 193 ? -42.232 50.665 16.588 1.00 29.10 193 LYS B C 1
ATOM 2851 O O . LYS B 1 193 ? -43.247 50.173 16.081 1.00 28.46 193 LYS B O 1
ATOM 2857 N N . LEU B 1 194 ? -41.556 51.659 16.006 1.00 28.14 194 LEU B N 1
ATOM 2858 C CA . LEU B 1 194 ? -41.996 52.209 14.727 1.00 34.08 194 LEU B CA 1
ATOM 2859 C C . LEU B 1 194 ? -41.898 51.170 13.615 1.00 24.10 194 LEU B C 1
ATOM 2860 O O . LEU B 1 194 ? -42.837 50.994 12.831 1.00 27.94 194 LEU B O 1
ATOM 2865 N N . SER B 1 195 ? -40.758 50.477 13.528 1.00 27.43 195 SER B N 1
ATOM 2866 C CA . SER B 1 195 ? -40.567 49.493 12.466 1.00 24.43 195 SER B CA 1
ATOM 2867 C C . SER B 1 195 ? -41.596 48.372 12.550 1.00 24.59 195 SER B C 1
ATOM 2868 O O . SER B 1 195 ? -42.126 47.930 11.524 1.00 23.94 195 SER B O 1
ATOM 2871 N N . VAL B 1 196 ? -41.875 47.884 13.761 1.00 24.88 196 VAL B N 1
ATOM 2872 C CA . VAL B 1 196 ? -42.898 46.854 13.930 1.00 23.66 196 VAL B CA 1
ATOM 2873 C C . VAL B 1 196 ? -44.256 47.378 13.480 1.00 21.17 196 VAL B C 1
ATOM 2874 O O . VAL B 1 196 ? -45.000 46.693 12.769 1.00 24.02 196 VAL B O 1
ATOM 2878 N N . ASP B 1 197 ? -44.598 48.603 13.889 1.00 24.29 197 ASP B N 1
ATOM 2879 C CA . ASP B 1 197 ? -45.881 49.186 13.509 1.00 25.63 197 ASP B CA 1
ATOM 2880 C C . ASP B 1 197 ? -46.014 49.294 11.995 1.00 28.34 197 ASP B C 1
ATOM 2881 O O . ASP B 1 197 ? -47.077 49.002 11.435 1.00 27.79 197 ASP B O 1
ATOM 2886 N N . ILE B 1 198 ? -44.945 49.712 11.317 1.00 25.09 198 ILE B N 1
ATOM 2887 C CA . ILE B 1 198 ? -44.993 49.876 9.867 1.00 24.16 198 ILE B CA 1
ATOM 2888 C C . ILE B 1 198 ? -45.188 48.530 9.180 1.00 26.44 198 ILE B C 1
ATOM 2889 O O . ILE B 1 198 ? -46.083 48.365 8.342 1.00 24.21 198 ILE B O 1
ATOM 2894 N N . ILE B 1 199 ? -44.353 47.547 9.523 1.00 22.63 199 ILE B N 1
ATOM 2895 C CA . ILE B 1 199 ? -44.378 46.270 8.818 1.00 23.44 199 ILE B CA 1
ATOM 2896 C C . ILE B 1 199 ? -45.660 45.504 9.128 1.00 28.41 199 ILE B C 1
ATOM 2897 O O . ILE B 1 199 ? -46.276 44.912 8.232 1.00 31.30 199 ILE B O 1
ATOM 2902 N N . ALA B 1 200 ? -46.082 45.498 10.395 1.00 28.93 200 ALA B N 1
ATOM 2903 C CA . ALA B 1 200 ? -47.327 44.828 10.760 1.00 35.42 200 ALA B CA 1
ATOM 2904 C C . ALA B 1 200 ? -48.512 45.430 10.016 1.00 36.04 200 ALA B C 1
ATOM 2905 O O . ALA B 1 200 ? -49.374 44.704 9.506 1.00 34.26 200 ALA B O 1
ATOM 2907 N N . CYS B 1 201 ? -48.577 46.763 9.958 1.00 30.99 201 CYS B N 1
ATOM 2908 C CA . CYS B 1 201 ? -49.630 47.432 9.199 1.00 36.43 201 CYS B CA 1
ATOM 2909 C C . CYS B 1 201 ? -49.649 46.964 7.750 1.00 34.42 201 CYS B C 1
ATOM 2910 O O . CYS B 1 201 ? -50.715 46.682 7.189 1.00 37.51 201 CYS B O 1
ATOM 2913 N N . TYR B 1 202 ? -48.473 46.879 7.125 1.00 30.27 202 TYR B N 1
ATOM 2914 C CA . TYR B 1 202 ? -48.398 46.438 5.735 1.00 34.13 202 TYR B CA 1
ATOM 2915 C C . TYR B 1 202 ? -48.919 45.015 5.578 1.00 41.17 202 TYR B C 1
ATOM 2916 O O . TYR B 1 202 ? -49.743 44.737 4.698 1.00 38.19 202 TYR B O 1
ATOM 2925 N N . LEU B 1 203 ? -48.440 44.095 6.418 1.00 33.99 203 LEU B N 1
ATOM 2926 C CA . LEU B 1 203 ? -48.847 42.699 6.296 1.00 41.05 203 LEU B CA 1
ATOM 2927 C C . LEU B 1 203 ? -50.326 42.516 6.618 1.00 37.87 203 LEU B C 1
ATOM 2928 O O . LEU B 1 203 ? -51.002 41.684 6.000 1.00 47.65 203 LEU B O 1
ATOM 2933 N N . GLU B 1 204 ? -50.848 43.281 7.580 1.00 38.33 204 GLU B N 1
ATOM 2934 C CA . GLU B 1 204 ? -52.250 43.157 7.963 1.00 37.77 204 GLU B CA 1
ATOM 2935 C C . GLU B 1 204 ? -53.204 43.722 6.917 1.00 54.18 204 GLU B C 1
ATOM 2936 O O . GLU B 1 204 ? -54.415 43.502 7.026 1.00 49.64 204 GLU B O 1
ATOM 2942 N N . HIS B 1 205 ? -52.695 44.442 5.919 1.00 50.00 205 HIS B N 1
ATOM 2943 C CA . HIS B 1 205 ? -53.487 44.887 4.780 1.00 50.51 205 HIS B CA 1
ATOM 2944 C C . HIS B 1 205 ? -53.072 44.219 3.477 1.00 52.16 205 HIS B C 1
ATOM 2945 O O . HIS B 1 205 ? -53.719 44.443 2.448 1.00 59.55 205 HIS B O 1
ATOM 2952 N N . LEU B 1 206 ? -52.015 43.404 3.494 1.00 51.96 206 LEU B N 1
ATOM 2953 C CA . LEU B 1 206 ? -51.488 42.830 2.259 1.00 57.90 206 LEU B CA 1
ATOM 2954 C C . LEU B 1 206 ? -52.449 41.809 1.661 1.00 68.20 206 LEU B C 1
ATOM 2955 O O . LEU B 1 206 ? -52.747 41.850 0.461 1.00 65.78 206 LEU B O 1
ATOM 2960 N N . SER B 1 207 ? -52.953 40.886 2.480 1.00 73.30 207 SER B N 1
ATOM 2961 C CA . SER B 1 207 ? -53.798 39.807 1.980 1.00 79.67 207 SER B CA 1
ATOM 2962 C C . SER B 1 207 ? -55.227 40.279 1.732 1.00 83.36 207 SER B C 1
ATOM 2963 O O . SER B 1 207 ? -56.180 39.526 1.960 1.00 86.39 207 SER B O 1
ATOM 2965 N N . GLN B 1 208 ? -55.376 41.515 1.257 1.00 80.49 208 GLN B N 1
ATOM 2966 C CA . GLN B 1 208 ? -56.676 42.139 1.020 1.00 74.47 208 GLN B CA 1
ATOM 2967 C C . GLN B 1 208 ? -57.525 42.138 2.288 1.00 78.40 208 GLN B C 1
ATOM 2968 O O . GLN B 1 208 ? -57.069 42.565 3.349 1.00 73.90 208 GLN B O 1
#